Protein 2GF6 (pdb70)

CATH classification: 3.10.129.10

B-factor: mean 31.86, std 5.2, range [14.34, 63.08]

Foldseek 3Di:
DLPLFKDKDFAAPVQDDPVQFGDDVNVVVVVVVSVQSSCCVQQNAGPQDRDQFKGKDWDDKDKDFQATHGHGFMKMKGWDWDDPDLFKIKTWIFIATVRHTGMTMITMIGMGGPVVGDGDGDCSSCRVVDD/DQVLFKDKDFAAPVQDDPVQFGDPVNVVVVVVVSVQSNCCVLQVAGPQDRDLFKGKDWPDKDKDFAATHGGGFIKMKGWDWDAPDLFKIKIWIFIDGPNHTGMTMITMITIGGVVVGDGDGDPSSCSVVDD/DKDKDWAAPVQDDPVQFGDPVNVVVVVVVVVQVCCCVPQVAGPQDGDQFKGKDWDDKDKDFAATHGHGFMKMKDWDWADDAQFKIKIWIFIDTPNHTGMTIITMIGIGGVVVGDGDGDPSSCD/DDDKDFQAPVQDDPVQFGDPVNVVVVVVVVVQCCCCVPLVAGPQDRDLFKGKDWDDKWKDFQATHGHGFMKDKDWDWDDPDQFKIKIWIFIDTPNDTGMIMITMIGMGGVVVGGTDGDPRD

Nearest PDB structures (foldseek):
  2gf6-assembly2_C  TM=1.008E+00  e=1.005E-22  Saccharolobus solfataricus
  2gf6-assembly1_A  TM=1.001E+00  e=2.275E-21  Saccharolobus solfataricus
  2egi-assembly1_C  TM=9.218E-01  e=3.017E-10  Aquifex aeolicus
  5wh9-assembly2_D-3  TM=8.931E-01  e=2.844E-09  Halalkalibacterium halodurans C-125
  3hm0-assembly1_B  TM=8.597E-01  e=8.975E-09  Bartonella henselae

InterPro domains:
  IPR029069 HotDog domain superfamily [SSF54637] (1-131)
  IPR050563 4-hydroxybenzoyl-CoA thioesterase [PTHR31793] (8-131)

Sequence (506 aa):
ENIEYVFEDVVRIYDTDAQGIAHYAAYYRFFTNTIEKFIKEKVGIPYPIVNENLWFVIAESHAIYHRPVKLGDKLTVLLNPKILSNKTIKFEFKVLKDGELTTEGYVIQIAINPKIWKSTEPKEIDKLSIKENIEYVFEDVVRIYDTDAQGIAHYAAYYRFFTNTIEKFIKEKVGIPYPIVNENLWFVIAESHAIYHRPVKLGDKLTVLLNPKILSNKTIKFEFKVLKDGELTTEGYVIQIAINPKIWKSTEPKEIDKLSIKYVFEDVVRIYDTDAQGIAHYAAYYRFFTNTIEKFIKEKVGIPYPIVNENLWFVIAESHAIYHRPVKLGDKLTVLLNPKILSNKTIKFEFKVLKDGELTTEGYVIQIAINPKIWKSTEPKEIDKYVFEDVVRIYDTDAQGIAHYAAYYRFFTNTIEKFIKEKVGIPYPIVNENLWFVIAESHAIYHRPVKLGDKLTVLLNPKILSNKTIKFEFKVLKDGELTTEGYVIQIAINPKIWKSTEPKEI

Secondary structure (P-SEA, 3-state):
cccccbbbbbbccccccccccccaaaaaaaaaaaaaaaaaaacccccccccccbbbbbcbbbbbbcccccccbbbbbbbbbbbcccccccccbbbbccccccccbbbbbbbbccccccccccccccccccc/cccccbbbbbbccccccccccccaaaaaaaaaaaaaaaaaaacccccccccccbbbbbcccccccccccccccbbbbbbbbbcccccbbbbcbbbbccccccccbbbbbbbbccccccccccccccccccc/cbbbbbbccccccccccccaaaaaaaaaaaaaaaaacccccccccccccbbbbbcbbbbbbccccccbbbbbbbbbbbbccccbbbbbbbbbccccccccbbbbbbbbccccccccccccccc/cbbbbbbccccccccccccaaaaaaaaaaaaaaaaaaccccccccccccbbbbbcbbbbbbccccccbbbbbbbbbbbcccccbbbbbbbbbccccccccbbbbbbbbccccccccccccc

Solvent-accessible surface area: 26008 Å² total

Organism: Saccharolobus solfataricus (strain ATCC 35092 / DSM 1617 / JCM 11322 / P2) (NCBI:txid273057)

Radius of gyration: 34.83 Å; Cα contacts (8 Å, |Δi|>4): 1066; chains: 4; bounding box: 86×76×78 Å

Structure (mmCIF, N/CA/C/O backbone):
data_2GF6
#
_entry.id   2GF6
#
_cell.length_a   53.690
_cell.length_b   57.690
_cell.length_c   194.480
_cell.angle_alpha   90.000
_cell.angle_beta   90.000
_cell.angle_gamma   90.000
#
_symmetry.space_group_name_H-M   'P 2 2 21'
#
loop_
_entity.id
_entity.type
_entity.pdbx_description
1 polymer 'Conserved hypothetical protein'
2 non-polymer 'COENZYME A'
3 non-polymer 'CALCIUM ION'
4 water water
#
loop_
_atom_site.group_PDB
_atom_site.id
_atom_site.type_symbol
_atom_site.label_atom_id
_atom_site.label_alt_id
_atom_site.label_comp_id
_atom_site.label_asym_id
_atom_site.label_entity_id
_atom_site.label_seq_id
_atom_site.pdbx_PDB_ins_code
_atom_site.Cartn_x
_atom_site.Cartn_y
_atom_site.Cartn_z
_atom_site.occupancy
_atom_site.B_iso_or_equiv
_atom_site.auth_seq_id
_atom_site.auth_comp_id
_atom_site.auth_asym_id
_atom_site.auth_atom_id
_atom_site.pdbx_PDB_model_num
ATOM 9 N N . GLU A 1 3 ? -32.397 22.664 38.528 1.00 32.22 2 GLU A N 1
ATOM 10 C CA . GLU A 1 3 ? -31.951 22.483 37.140 1.00 31.48 2 GLU A CA 1
ATOM 11 C C . GLU A 1 3 ? -30.453 22.745 37.050 1.00 31.60 2 GLU A C 1
ATOM 12 O O . GLU A 1 3 ? -29.992 23.775 37.518 1.00 32.26 2 GLU A O 1
ATOM 18 N N . ASN A 1 4 ? -29.704 21.792 36.488 1.00 31.93 3 ASN A N 1
ATOM 19 C CA . ASN A 1 4 ? -28.225 21.880 36.338 1.00 32.21 3 ASN A CA 1
ATOM 20 C C . ASN A 1 4 ? -27.451 22.252 37.598 1.00 32.20 3 ASN A C 1
ATOM 21 O O . ASN A 1 4 ? -26.358 22.836 37.503 1.00 31.93 3 ASN A O 1
ATOM 26 N N . ILE A 1 5 ? -27.997 21.912 38.767 1.00 31.89 4 ILE A N 1
ATOM 27 C CA . ILE A 1 5 ? -27.338 22.223 40.033 1.00 32.49 4 ILE A CA 1
ATOM 28 C C . ILE A 1 5 ? -26.004 21.463 40.226 1.00 32.12 4 ILE A C 1
ATOM 29 O O . ILE A 1 5 ? -25.111 21.946 40.905 1.00 31.55 4 ILE A O 1
ATOM 34 N N . GLU A 1 6 ? -25.850 20.293 39.615 1.00 31.82 5 GLU A N 1
ATOM 35 C CA . GLU A 1 6 ? -24.568 19.554 39.699 1.00 32.26 5 GLU A CA 1
ATOM 36 C C . GLU A 1 6 ? -23.431 20.317 39.063 1.00 32.07 5 GLU A C 1
ATOM 37 O O . GLU A 1 6 ? -22.257 20.011 39.308 1.00 32.75 5 GLU A O 1
ATOM 43 N N . TYR A 1 7 ? -23.782 21.254 38.187 1.00 31.53 6 TYR A N 1
ATOM 44 C CA . TYR A 1 7 ? -22.820 21.898 37.336 1.00 31.25 6 TYR A CA 1
ATOM 45 C C . TYR A 1 7 ? -22.421 23.237 37.893 1.00 31.14 6 TYR A C 1
ATOM 46 O O . TYR A 1 7 ? -21.520 23.844 37.347 1.00 30.61 6 TYR A O 1
ATOM 55 N N . VAL A 1 8 ? -23.103 23.696 38.955 1.00 31.35 7 VAL A N 1
ATOM 56 C CA . VAL A 1 8 ? -22.865 25.010 39.571 1.00 31.07 7 VAL A CA 1
ATOM 57 C C . VAL A 1 8 ? -22.245 24.838 40.959 1.00 31.49 7 VAL A C 1
ATOM 58 O O . VAL A 1 8 ? -22.788 24.126 41.804 1.00 31.37 7 VAL A O 1
ATOM 62 N N . PHE A 1 9 ? -21.122 25.509 41.190 1.00 31.39 8 PHE A N 1
ATOM 63 C CA . PHE A 1 9 ? -20.459 25.529 42.496 1.00 32.67 8 PHE A CA 1
ATOM 64 C C . PHE A 1 9 ? -20.098 26.949 42.893 1.00 32.94 8 PHE A C 1
ATOM 65 O O . PHE A 1 9 ? -19.577 27.691 42.072 1.00 33.63 8 PHE A O 1
ATOM 73 N N . GLU A 1 10 ? -20.327 27.317 44.154 1.00 33.57 9 GLU A N 1
ATOM 74 C CA . GLU A 1 10 ? -19.931 28.639 44.631 1.00 34.06 9 GLU A CA 1
ATOM 75 C C . GLU A 1 10 ? -18.854 28.576 45.699 1.00 34.43 9 GLU A C 1
ATOM 76 O O . GLU A 1 10 ? -18.871 27.689 46.558 1.00 33.83 9 GLU A O 1
ATOM 82 N N . ASP A 1 11 ? -17.919 29.531 45.630 1.00 35.07 10 ASP A N 1
ATOM 83 C CA . ASP A 1 11 ? -16.795 29.593 46.551 1.00 35.77 10 ASP A CA 1
ATOM 84 C C . ASP A 1 11 ? -16.413 31.054 46.795 1.00 35.48 10 ASP A C 1
ATOM 85 O O . ASP A 1 11 ? -16.949 31.955 46.173 1.00 35.44 10 ASP A O 1
ATOM 90 N N . VAL A 1 12 ? -15.499 31.272 47.726 1.00 35.27 11 VAL A N 1
ATOM 91 C CA . VAL A 1 12 ? -15.078 32.619 48.132 1.00 35.04 11 VAL A CA 1
ATOM 92 C C . VAL A 1 12 ? -13.546 32.632 48.192 1.00 34.27 11 VAL A C 1
ATOM 93 O O . VAL A 1 12 ? -12.926 31.635 48.613 1.00 33.40 11 VAL A O 1
ATOM 97 N N . VAL A 1 13 ? -12.948 33.723 47.716 1.00 32.70 12 VAL A N 1
ATOM 98 C CA . VAL A 1 13 ? -11.497 33.841 47.695 1.00 32.25 12 VAL A CA 1
ATOM 99 C C . VAL A 1 13 ? -10.962 34.133 49.091 1.00 31.55 12 VAL A C 1
ATOM 100 O O . VAL A 1 13 ? -11.405 35.063 49.756 1.00 31.08 12 VAL A O 1
ATOM 104 N N . ARG A 1 14 ? -9.995 33.314 49.505 1.00 31.51 13 ARG A N 1
ATOM 105 C CA . ARG A 1 14 ? -9.481 33.266 50.871 1.00 31.26 13 ARG A CA 1
ATOM 106 C C . ARG A 1 14 ? -8.025 33.753 50.880 1.00 29.79 13 ARG A C 1
ATOM 107 O O . ARG A 1 14 ? -7.380 33.891 49.839 1.00 28.43 13 ARG A O 1
ATOM 115 N N . ILE A 1 15 ? -7.499 34.030 52.060 1.00 28.64 14 ILE A N 1
ATOM 116 C CA . ILE A 1 15 ? -6.113 34.523 52.153 1.00 27.42 14 ILE A CA 1
ATOM 117 C C . ILE A 1 15 ? -5.111 33.529 51.582 1.00 27.33 14 ILE A C 1
ATOM 118 O O . ILE A 1 15 ? -4.107 33.895 50.958 1.00 26.31 14 ILE A O 1
ATOM 123 N N . TYR A 1 16 ? -5.376 32.255 51.794 1.00 26.64 15 TYR A N 1
ATOM 124 C CA . TYR A 1 16 ? -4.498 31.243 51.263 1.00 27.29 15 TYR A CA 1
ATOM 125 C C . TYR A 1 16 ? -4.702 31.059 49.740 1.00 27.24 15 TYR A C 1
ATOM 126 O O . TYR A 1 16 ? -3.996 30.268 49.101 1.00 26.03 15 TYR A O 1
ATOM 135 N N . ASP A 1 17 ? -5.665 31.764 49.146 1.00 26.57 16 ASP A N 1
ATOM 136 C CA . ASP A 1 17 ? -5.799 31.734 47.666 1.00 27.63 16 ASP A CA 1
ATOM 137 C C . ASP A 1 17 ? -4.994 32.802 46.951 1.00 27.19 16 ASP A C 1
ATOM 138 O O . ASP A 1 17 ? -4.936 32.822 45.722 1.00 27.35 16 ASP A O 1
ATOM 143 N N . THR A 1 18 ? -4.355 33.680 47.713 1.00 27.05 17 THR A N 1
ATOM 144 C CA . THR A 1 18 ? -3.691 34.863 47.168 1.00 26.93 17 THR A CA 1
ATOM 145 C C . THR A 1 18 ? -2.187 34.827 47.377 1.00 27.30 17 THR A C 1
ATOM 146 O O . THR A 1 18 ? -1.711 34.139 48.263 1.00 26.27 17 THR A O 1
ATOM 150 N N . ASP A 1 19 ? -1.464 35.643 46.595 1.00 27.22 18 ASP A N 1
ATOM 151 C CA . ASP A 1 19 ? -0.017 35.837 46.760 1.00 27.54 18 ASP A CA 1
ATOM 152 C C . ASP A 1 19 ? 0.239 37.323 46.891 1.00 26.90 18 ASP A C 1
ATOM 153 O O . ASP A 1 19 ? -0.718 38.080 46.995 1.00 26.68 18 ASP A O 1
ATOM 158 N N . ALA A 1 20 ? 1.497 37.765 46.937 1.00 26.82 19 ALA A N 1
ATOM 159 C CA . ALA A 1 20 ? 1.752 39.211 47.169 1.00 26.87 19 ALA A CA 1
ATOM 160 C C . ALA A 1 20 ? 1.211 40.167 46.104 1.00 27.60 19 ALA A C 1
ATOM 161 O O . ALA A 1 20 ? 1.225 41.379 46.329 1.00 26.41 19 ALA A O 1
ATOM 163 N N . GLN A 1 21 ? 0.761 39.666 44.953 1.00 27.62 20 GLN A N 1
ATOM 164 C CA . GLN A 1 21 ? 0.093 40.520 43.967 1.00 28.88 20 GLN A CA 1
ATOM 165 C C . GLN A 1 21 ? -1.393 40.831 44.311 1.00 29.10 20 GLN A C 1
ATOM 166 O O . GLN A 1 21 ? -2.074 41.464 43.525 1.00 30.00 20 GLN A O 1
ATOM 172 N N . GLY A 1 22 ? -1.883 40.416 45.486 1.00 29.39 21 GLY A N 1
ATOM 173 C CA . GLY A 1 22 ? -3.250 40.770 45.937 1.00 29.46 21 GLY A CA 1
ATOM 174 C C . GLY A 1 22 ? -4.410 40.090 45.185 1.00 29.16 21 GLY A C 1
ATOM 175 O O . GLY A 1 22 ? -5.563 40.501 45.284 1.00 28.15 21 GLY A O 1
ATOM 176 N N . ILE A 1 23 ? -4.091 39.032 44.451 1.00 28.13 22 ILE A N 1
ATOM 177 C CA . ILE A 1 23 ? -5.063 38.369 43.599 1.00 28.20 22 ILE A CA 1
ATOM 178 C C . ILE A 1 23 ? -4.880 36.901 43.789 1.00 28.40 22 ILE A C 1
ATOM 179 O O . ILE A 1 23 ? -3.809 36.459 44.297 1.00 27.03 22 ILE A O 1
ATOM 184 N N . ALA A 1 24 ? -5.901 36.151 43.387 1.00 28.27 23 ALA A N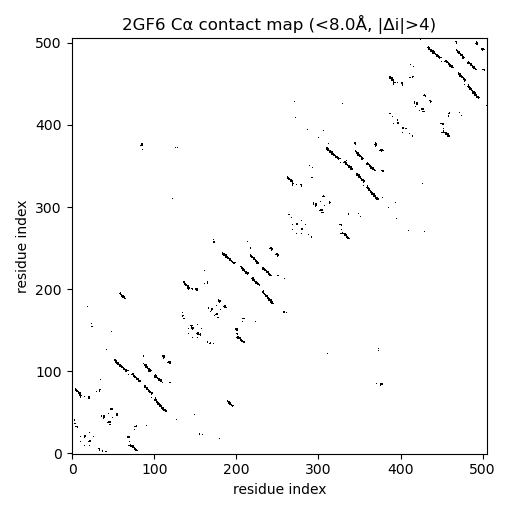 1
ATOM 185 C CA . ALA A 1 24 ? -5.811 34.696 43.400 1.00 29.30 23 ALA A CA 1
ATOM 186 C C . ALA A 1 24 ? -4.711 34.194 42.456 1.00 30.35 23 ALA A C 1
ATOM 187 O O . ALA A 1 24 ? -4.536 34.702 41.334 1.00 29.96 23 ALA A O 1
ATOM 189 N N . HIS A 1 25 ? -3.987 33.192 42.936 1.00 31.51 24 HIS A N 1
ATOM 190 C CA . HIS A 1 25 ? -2.823 32.634 42.256 1.00 32.01 24 HIS A CA 1
ATOM 191 C C . HIS A 1 25 ? -3.189 31.341 41.503 1.00 32.25 24 HIS A C 1
ATOM 192 O O . HIS A 1 25 ? -4.313 30.816 41.613 1.00 32.33 24 HIS A O 1
ATOM 199 N N . TYR A 1 26 ? -2.225 30.832 40.745 1.00 32.11 25 TYR A N 1
ATOM 200 C CA . TYR A 1 26 ? -2.414 29.650 39.923 1.00 31.73 25 TYR A CA 1
ATOM 201 C C . TYR A 1 26 ? -3.082 28.491 40.605 1.00 32.92 25 TYR A C 1
ATOM 202 O O . TYR A 1 26 ? -3.923 27.831 39.980 1.00 34.40 25 TYR A O 1
ATOM 211 N N . ALA A 1 27 ? -2.669 28.179 41.832 1.00 32.45 26 ALA A N 1
ATOM 212 C CA . ALA A 1 27 ? -3.146 26.968 42.514 1.00 32.19 26 ALA A CA 1
ATOM 213 C C . ALA A 1 27 ? -4.531 27.212 43.026 1.00 31.45 26 ALA A C 1
ATOM 214 O O . ALA A 1 27 ? -5.294 26.291 43.238 1.00 31.43 26 ALA A O 1
ATOM 216 N N . ALA A 1 28 ? -4.869 28.462 43.262 1.00 30.57 27 ALA A N 1
ATOM 217 C CA . ALA A 1 28 ? -6.191 28.757 43.775 1.00 29.74 27 ALA A CA 1
ATOM 218 C C . ALA A 1 28 ? -7.251 28.250 42.803 1.00 29.33 27 ALA A C 1
ATOM 219 O O . ALA A 1 28 ? -8.295 27.679 43.204 1.00 29.11 27 ALA A O 1
ATOM 221 N N . TYR A 1 29 ? -6.971 28.419 41.516 1.00 28.68 28 TYR A N 1
ATOM 222 C CA . TYR A 1 29 ? -7.953 28.079 40.475 1.00 28.95 28 TYR A CA 1
ATOM 223 C C . TYR A 1 29 ? -8.186 26.584 40.439 1.00 29.41 28 TYR A C 1
ATOM 224 O O . TYR A 1 29 ? -9.303 26.126 40.173 1.00 30.00 28 TYR A O 1
ATOM 233 N N . TYR A 1 30 ? -7.138 25.825 40.753 1.00 30.01 29 TYR A N 1
ATOM 234 C CA . TYR A 1 30 ? -7.213 24.378 40.957 1.00 29.82 29 TYR A CA 1
ATOM 235 C C . TYR A 1 30 ? -8.058 24.067 42.162 1.00 30.45 29 TYR A C 1
ATOM 236 O O . TYR A 1 30 ? -8.776 23.079 42.180 1.00 30.65 29 TYR A O 1
ATOM 245 N N . ARG A 1 31 ? -7.964 24.892 43.194 1.00 30.48 30 ARG A N 1
ATOM 246 C CA . ARG A 1 31 ? -8.778 24.666 44.353 1.00 30.44 30 ARG A CA 1
ATOM 247 C C . ARG A 1 31 ? -10.198 24.771 43.884 1.00 29.49 30 ARG A C 1
ATOM 248 O O . ARG A 1 31 ? -11.016 23.964 44.211 1.00 28.49 30 ARG A O 1
ATOM 256 N N . PHE A 1 32 ? -10.487 25.783 43.085 1.00 29.93 31 PHE A N 1
ATOM 257 C CA . PHE A 1 32 ? -11.876 26.034 42.737 1.00 30.23 31 PHE A CA 1
ATOM 258 C C . PHE A 1 32 ? -12.438 24.936 41.828 1.00 30.07 31 PHE A C 1
ATOM 259 O O . PHE A 1 32 ? -13.564 24.497 42.036 1.00 29.74 31 PHE A O 1
ATOM 267 N N . PHE A 1 33 ? -11.694 24.547 40.789 1.00 30.60 32 PHE A N 1
ATOM 268 C CA . PHE A 1 33 ? -12.262 23.658 39.791 1.00 30.26 32 PHE A CA 1
ATOM 269 C C . PHE A 1 33 ? -12.312 22.207 40.310 1.00 29.90 32 PHE A C 1
ATOM 270 O O . PHE A 1 33 ? -13.289 21.474 40.038 1.00 30.03 32 PHE A O 1
ATOM 278 N N . THR A 1 34 ? -11.333 21.840 41.146 1.00 29.33 33 THR A N 1
ATOM 279 C CA . THR A 1 34 ? -11.356 20.550 41.874 1.00 29.00 33 THR A CA 1
ATOM 280 C C . THR A 1 34 ? -12.600 20.425 42.755 1.00 28.48 33 THR A C 1
ATOM 281 O O . THR A 1 34 ? -13.309 19.439 42.703 1.00 27.96 33 THR A O 1
ATOM 285 N N . ASN A 1 35 ? -12.888 21.452 43.544 1.00 28.18 34 ASN A N 1
ATOM 286 C CA . ASN A 1 35 ? -14.119 21.463 44.301 1.00 27.37 34 ASN A CA 1
ATOM 287 C C . ASN A 1 35 ? -15.321 21.332 43.379 1.00 27.49 34 ASN A C 1
ATOM 288 O O . ASN A 1 35 ? -16.270 20.599 43.668 1.00 26.17 34 ASN A O 1
ATOM 293 N N . THR A 1 36 ? -15.304 22.050 42.264 1.00 27.73 35 THR A N 1
ATOM 294 C CA . THR A 1 36 ? -16.466 21.986 41.351 1.00 27.88 35 THR A CA 1
ATOM 295 C C . THR A 1 36 ? -16.631 20.561 40.797 1.00 28.56 35 THR A C 1
ATOM 296 O O . THR A 1 36 ? -17.755 19.993 40.797 1.00 29.00 35 THR A O 1
ATOM 300 N N . ILE A 1 37 ? -15.526 19.976 40.339 1.00 28.87 36 ILE A N 1
ATOM 301 C CA . ILE A 1 37 ? -15.541 18.624 39.747 1.00 29.12 36 ILE A CA 1
ATOM 302 C C . ILE A 1 37 ? -15.857 17.559 40.800 1.00 28.79 36 ILE A C 1
ATOM 303 O O . ILE A 1 37 ? -16.670 16.661 40.565 1.00 28.02 36 ILE A O 1
ATOM 308 N N . GLU A 1 38 ? -15.242 17.686 41.966 1.00 28.56 37 GLU A N 1
ATOM 309 C CA . GLU A 1 38 ? -15.507 16.770 43.038 1.00 28.81 37 GLU A CA 1
ATOM 310 C C . GLU A 1 38 ? -16.990 16.777 43.361 1.00 28.61 37 GLU A C 1
ATOM 311 O O . GLU A 1 38 ? -17.562 15.714 43.532 1.00 27.37 37 GLU A O 1
ATOM 317 N N . LYS A 1 39 ? -17.614 17.963 43.438 1.00 28.38 38 LYS A N 1
ATOM 318 C CA . LYS A 1 39 ? -19.037 18.027 43.820 1.00 28.49 38 LYS A CA 1
ATOM 319 C C . LYS A 1 39 ? -19.912 17.392 42.747 1.00 28.35 38 LYS A C 1
ATOM 320 O O . LYS A 1 39 ? -20.822 16.614 43.040 1.00 28.59 38 LYS A O 1
ATOM 326 N N . PHE A 1 40 ? -19.622 17.725 41.492 1.00 28.59 39 PHE A N 1
ATOM 327 C CA . PHE A 1 40 ? -20.325 17.131 40.369 1.00 28.54 39 PHE A CA 1
ATOM 328 C C . PHE A 1 40 ? -20.303 15.600 40.408 1.00 28.44 39 PHE A C 1
ATOM 329 O O . PHE A 1 40 ? -21.337 14.952 40.257 1.00 28.13 39 PHE A O 1
ATOM 337 N N . ILE A 1 41 ? -19.114 15.032 40.583 1.00 28.53 40 ILE A N 1
ATOM 338 C CA . ILE A 1 41 ? -18.971 13.574 40.570 1.00 28.61 40 ILE A CA 1
ATOM 339 C C . ILE A 1 41 ? -19.784 12.955 41.704 1.00 27.80 40 ILE A C 1
ATOM 340 O O . ILE A 1 41 ? -20.473 11.937 41.522 1.00 27.73 40 ILE A O 1
ATOM 345 N N . LYS A 1 42 ? -19.752 13.608 42.866 1.00 28.27 41 LYS A N 1
ATOM 346 C CA . LYS A 1 42 ? -20.462 13.112 44.028 1.00 28.49 41 LYS A CA 1
ATOM 347 C C . LYS A 1 42 ? -21.936 13.070 43.730 1.00 28.38 41 LYS A C 1
ATOM 348 O O . LYS A 1 42 ? -22.571 12.048 43.917 1.00 26.96 41 LYS A O 1
ATOM 354 N N . GLU A 1 43 ? -22.472 14.192 43.254 1.00 28.85 42 GLU A N 1
ATOM 355 C CA . GLU A 1 43 ? -23.911 14.304 42.994 1.00 29.31 42 GLU A CA 1
ATOM 356 C C . GLU A 1 43 ? -24.395 13.502 41.761 1.00 29.02 42 GLU A C 1
ATOM 357 O O . GLU A 1 43 ? -25.494 12.947 41.759 1.00 28.31 42 GLU A O 1
ATOM 363 N N . LYS A 1 44 ? -23.596 13.439 40.708 1.00 29.27 43 LYS A N 1
ATOM 364 C CA . LYS A 1 44 ? -24.051 12.758 39.477 1.00 29.17 43 LYS A CA 1
ATOM 365 C C . LYS A 1 44 ? -23.789 11.238 39.493 1.00 28.35 43 LYS A C 1
ATOM 366 O O . LYS A 1 44 ? -24.609 10.456 39.021 1.00 27.65 43 LYS A O 1
ATOM 372 N N . VAL A 1 45 ? -22.631 10.838 40.015 1.00 27.94 44 VAL A N 1
ATOM 373 C CA . VAL A 1 45 ? -22.190 9.428 39.993 1.00 27.54 44 VAL A CA 1
ATOM 374 C C . VAL A 1 45 ? -22.237 8.814 41.379 1.00 27.61 44 VAL A C 1
ATOM 375 O O . VAL A 1 45 ? -22.358 7.603 41.523 1.00 27.57 44 VAL A O 1
ATOM 379 N N . GLY A 1 46 ? -22.112 9.633 42.410 1.00 27.19 45 GLY A N 1
ATOM 380 C CA . GLY A 1 46 ? -22.152 9.125 43.774 1.00 27.40 45 GLY A CA 1
ATOM 381 C C . GLY A 1 46 ? -20.904 8.392 44.234 1.00 27.43 45 GLY A C 1
ATOM 382 O O . GLY A 1 46 ? -20.987 7.465 45.013 1.00 26.98 45 GLY A O 1
ATOM 383 N N . ILE A 1 47 ? -19.738 8.859 43.807 1.00 28.57 46 ILE A N 1
ATOM 384 C CA . ILE A 1 47 ? -18.498 8.213 44.136 1.00 28.90 46 ILE A CA 1
ATOM 385 C C . ILE A 1 47 ? -17.500 9.263 44.551 1.00 29.16 46 ILE A C 1
ATOM 386 O O . ILE A 1 47 ? -17.701 10.451 44.261 1.00 27.64 46 ILE A O 1
ATOM 391 N N . PRO A 1 48 ? -16.431 8.833 45.246 1.00 29.60 47 PRO A N 1
ATOM 392 C CA . PRO A 1 48 ? -15.313 9.736 45.543 1.00 30.32 47 PRO A CA 1
ATOM 393 C C . PRO A 1 48 ? -14.471 10.104 44.331 1.00 31.10 47 PRO A C 1
ATOM 394 O O . PRO A 1 48 ? -14.428 9.367 43.367 1.00 31.15 47 PRO A O 1
ATOM 398 N N . TYR A 1 49 ? -13.810 11.259 44.404 1.00 31.78 48 TYR A N 1
ATOM 399 C CA . TYR A 1 49 ? -12.987 11.764 43.314 1.00 32.95 48 TYR A CA 1
ATOM 400 C C . TYR A 1 49 ? -11.814 12.499 43.949 1.00 32.72 48 TYR A C 1
ATOM 401 O O . TYR A 1 49 ? -12.039 13.240 44.893 1.00 32.41 48 TYR A O 1
ATOM 410 N N . PRO A 1 50 ? -10.577 12.347 43.406 1.00 32.69 49 PRO A N 1
ATOM 411 C CA . PRO A 1 50 ? -10.156 11.649 42.175 1.00 32.48 49 PRO A CA 1
ATOM 412 C C . PRO A 1 50 ? -9.738 10.194 42.397 1.00 32.53 49 PRO A C 1
ATOM 413 O O . PRO A 1 50 ? -9.434 9.489 41.437 1.00 31.62 49 PRO A O 1
ATOM 417 N N . ILE A 1 51 ? -9.761 9.742 43.661 1.00 32.47 50 ILE A N 1
ATOM 418 C CA . ILE A 1 51 ? -9.475 8.367 43.983 1.00 32.02 50 ILE A CA 1
ATOM 419 C C . ILE A 1 51 ? -10.812 7.684 44.250 1.00 32.27 50 ILE A C 1
ATOM 420 O O . ILE A 1 51 ? -11.453 7.909 45.284 1.00 32.22 50 ILE A O 1
ATOM 425 N N . VAL A 1 52 ? -11.231 6.859 43.307 1.00 31.98 51 VAL A N 1
ATOM 426 C CA . VAL A 1 52 ? -12.504 6.173 43.425 1.00 31.95 51 VAL A CA 1
ATOM 427 C C . VAL A 1 52 ? -12.362 4.931 44.315 1.00 32.31 51 VAL A C 1
ATOM 428 O O . VAL A 1 52 ? -13.118 4.748 45.255 1.00 31.84 51 VAL A O 1
ATOM 432 N N . ASN A 1 53 ? -11.387 4.084 43.990 1.00 33.31 52 ASN A N 1
ATOM 433 C CA . ASN A 1 53 ? -11.037 2.887 44.771 1.00 33.18 52 ASN A CA 1
ATOM 434 C C . ASN A 1 53 ? -9.590 2.481 44.451 1.00 33.38 52 ASN A C 1
ATOM 435 O O . ASN A 1 53 ? -8.924 3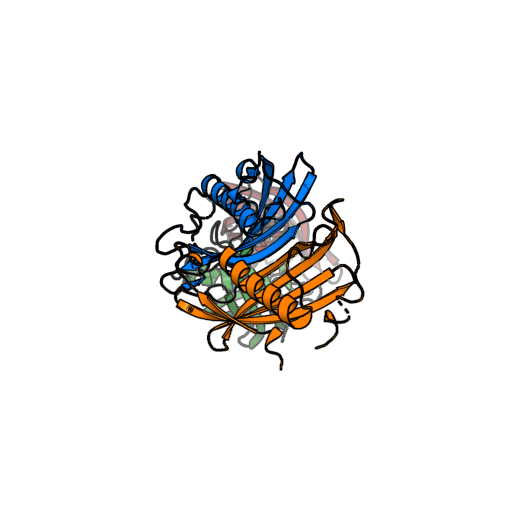.153 43.673 1.00 33.24 52 ASN A O 1
ATOM 440 N N . GLU A 1 54 ? -9.104 1.392 45.040 1.00 33.58 53 GLU A N 1
ATOM 441 C CA . GLU A 1 54 ? -7.707 0.986 44.837 1.00 34.20 53 GLU A CA 1
ATOM 442 C C . GLU A 1 54 ? -7.371 0.694 43.370 1.00 33.54 53 GLU A C 1
ATOM 443 O O . GLU A 1 54 ? -6.230 0.868 42.957 1.00 33.59 53 GLU A O 1
ATOM 449 N N . ASN A 1 55 ? -8.369 0.269 42.596 1.00 33.23 54 ASN A N 1
ATOM 450 C CA . ASN A 1 55 ? -8.210 -0.058 41.167 1.00 32.41 54 ASN A CA 1
ATOM 451 C C . ASN A 1 55 ? -8.597 1.072 40.176 1.00 31.74 54 ASN A C 1
ATOM 452 O O . ASN A 1 55 ? -8.466 0.880 38.969 1.00 32.49 54 ASN A O 1
ATOM 457 N N . LEU A 1 56 ? -9.078 2.219 40.660 1.00 29.89 55 LEU A N 1
ATOM 458 C CA . LEU A 1 56 ? -9.628 3.276 39.784 1.00 29.14 55 LEU A CA 1
ATOM 459 C C . LEU A 1 56 ? -9.374 4.652 40.316 1.00 28.81 55 LEU A C 1
ATOM 460 O O . LEU A 1 56 ? -9.984 5.068 41.316 1.00 28.13 55 LEU A O 1
ATOM 465 N N . TRP A 1 57 ? -8.483 5.361 39.621 1.00 28.30 56 TRP A N 1
ATOM 466 C CA . TRP A 1 57 ? -8.178 6.773 39.884 1.00 28.90 56 TRP A CA 1
ATOM 467 C C . TRP A 1 57 ? -8.434 7.646 38.655 1.00 29.80 56 TRP A C 1
ATOM 468 O O . TRP A 1 57 ? -8.399 7.140 37.545 1.00 29.89 56 TRP A O 1
ATOM 479 N N . PHE A 1 58 ? -8.645 8.953 38.867 1.00 31.16 57 PHE A N 1
ATOM 480 C CA . PHE A 1 58 ? -8.618 9.953 37.804 1.00 31.90 57 PHE A CA 1
ATOM 481 C C . PHE A 1 58 ? -7.322 10.776 37.933 1.00 31.64 57 PHE A C 1
ATOM 482 O O . PHE A 1 58 ? -6.979 11.262 39.023 1.00 31.40 57 PHE A O 1
ATOM 490 N N . VAL A 1 59 ? -6.597 10.907 36.831 1.00 31.71 58 VAL A N 1
ATOM 491 C CA . VAL A 1 59 ? -5.387 11.720 36.801 1.00 31.91 58 VAL A CA 1
ATOM 492 C C . VAL A 1 59 ? -5.456 12.702 35.655 1.00 32.20 58 VAL A C 1
ATOM 493 O O . VAL A 1 59 ? -5.903 12.334 34.572 1.00 33.00 58 VAL A O 1
ATOM 497 N N . ILE A 1 60 ? -4.975 13.935 35.893 1.00 31.77 59 ILE A N 1
ATOM 498 C CA . ILE A 1 60 ? -4.980 15.022 34.899 1.00 32.02 59 ILE A CA 1
ATOM 499 C C . ILE A 1 60 ? -3.926 14.798 33.802 1.00 31.55 59 ILE A C 1
ATOM 500 O O . ILE A 1 60 ? -2.749 14.568 34.089 1.00 31.38 59 ILE A O 1
ATOM 505 N N . ALA A 1 61 ? -4.376 14.848 32.550 1.00 30.63 60 ALA A N 1
ATOM 506 C CA . ALA A 1 61 ? -3.524 14.717 31.382 1.00 29.33 60 ALA A CA 1
ATOM 507 C C . ALA A 1 61 ? -3.193 16.040 30.754 1.00 29.04 60 ALA A C 1
ATOM 508 O O . ALA A 1 61 ? -2.233 16.153 29.992 1.00 28.21 60 ALA A O 1
ATOM 510 N N . GLU A 1 62 ? -4.019 17.050 31.008 1.00 27.88 61 GLU A N 1
ATOM 511 C CA . GLU A 1 62 ? -3.823 18.307 30.331 1.00 28.03 61 GLU A CA 1
ATOM 512 C C . GLU A 1 62 ? -4.626 19.336 31.046 1.00 27.69 61 GLU A C 1
ATOM 513 O O . GLU A 1 62 ? -5.727 19.029 31.500 1.00 27.12 61 GLU A O 1
ATOM 519 N N . SER A 1 63 ? -4.089 20.559 31.151 1.00 27.86 62 SER A N 1
ATOM 520 C CA . SER A 1 63 ? -4.829 21.674 31.739 1.00 27.65 62 SER A CA 1
ATOM 521 C C . SER A 1 63 ? -4.654 22.929 30.918 1.00 28.34 62 SER A C 1
ATOM 522 O O . SER A 1 63 ? -3.630 23.139 30.323 1.00 28.45 62 SER A O 1
ATOM 525 N N . HIS A 1 64 ? -5.702 23.735 30.881 1.00 28.62 63 HIS A N 1
ATOM 526 C CA . HIS A 1 64 ? -5.687 24.982 30.195 1.00 28.72 63 HIS A CA 1
ATOM 527 C C . HIS A 1 64 ? -6.577 26.001 30.880 1.00 28.99 63 HIS A C 1
ATOM 528 O O . HIS A 1 64 ? -7.677 25.662 31.301 1.00 29.94 63 HIS A O 1
ATOM 535 N N . ALA A 1 65 ? -6.111 27.250 30.945 1.00 28.60 64 ALA A N 1
ATOM 536 C CA . ALA A 1 65 ? -6.904 28.371 31.462 1.00 28.76 64 ALA A CA 1
ATOM 537 C C . ALA A 1 65 ? -6.530 29.721 30.816 1.00 29.43 64 ALA A C 1
ATOM 538 O O . ALA A 1 65 ? -5.388 29.946 30.447 1.00 29.66 64 ALA A O 1
ATOM 540 N N . ILE A 1 66 ? -7.526 30.585 30.701 1.00 29.63 65 ILE A N 1
ATOM 541 C CA . ILE A 1 66 ? -7.385 31.979 30.298 1.00 30.71 65 ILE A CA 1
ATOM 542 C C . ILE A 1 66 ? -7.962 32.831 31.445 1.00 30.77 65 ILE A C 1
ATOM 543 O O . ILE A 1 66 ? -9.078 32.600 31.903 1.00 30.29 65 ILE A O 1
ATOM 548 N N . TYR A 1 67 ? -7.191 33.822 31.891 1.00 31.03 66 TYR A N 1
ATOM 549 C CA . TYR A 1 67 ? -7.532 34.633 33.036 1.00 31.09 66 TYR A CA 1
ATOM 550 C C . TYR A 1 67 ? -7.858 36.026 32.539 1.00 31.36 66 TYR A C 1
ATOM 551 O O . TYR A 1 67 ? -6.960 36.826 32.303 1.00 31.46 66 TYR A O 1
ATOM 560 N N . HIS A 1 68 ? -9.147 36.301 32.351 1.00 31.73 67 HIS A N 1
ATOM 561 C CA . HIS A 1 68 ? -9.586 37.563 31.775 1.00 32.00 67 HIS A CA 1
ATOM 562 C C . HIS A 1 68 ? -9.529 38.653 32.807 1.00 32.42 67 HIS A C 1
ATOM 563 O O . HIS A 1 68 ? -9.267 39.824 32.496 1.00 33.56 67 HIS A O 1
ATOM 570 N N . ARG A 1 69 ? -9.875 38.294 34.032 1.00 32.08 68 ARG A N 1
ATOM 571 C CA . ARG A 1 69 ? -9.964 39.281 35.079 1.00 31.83 68 ARG A CA 1
ATOM 572 C C . ARG A 1 69 ? -9.451 38.667 36.339 1.00 30.85 68 ARG A C 1
ATOM 573 O O . ARG A 1 69 ? -9.594 37.448 36.540 1.00 29.27 68 ARG A O 1
ATOM 581 N N . PRO A 1 70 ? -8.883 39.506 37.208 1.00 29.93 69 PRO A N 1
ATOM 582 C CA . PRO A 1 70 ? -8.370 39.019 38.462 1.00 30.13 69 PRO A CA 1
ATOM 583 C C . PRO A 1 70 ? -9.505 38.797 39.450 1.00 30.50 69 PRO A C 1
ATOM 584 O O . PRO A 1 70 ? -10.553 39.430 39.340 1.00 30.65 69 PRO A O 1
ATOM 588 N N . VAL A 1 71 ? -9.284 37.910 40.414 1.00 30.47 70 VAL A N 1
ATOM 589 C CA . VAL A 1 71 ? -10.152 37.818 41.579 1.00 30.60 70 VAL A CA 1
ATOM 590 C C . VAL A 1 71 ? -9.322 38.041 42.855 1.00 30.48 70 VAL A C 1
ATOM 591 O O . VAL A 1 71 ? -8.138 37.682 42.935 1.00 29.75 70 VAL A O 1
ATOM 595 N N . LYS A 1 72 ? -9.978 38.595 43.855 1.00 30.18 71 LYS A N 1
ATOM 596 C CA . LYS A 1 72 ? -9.322 39.112 45.032 1.00 30.78 71 LYS A CA 1
ATOM 597 C C . LYS A 1 72 ? -9.862 38.518 46.302 1.00 30.41 71 LYS A C 1
ATOM 598 O O . LYS A 1 72 ? -10.889 37.835 46.319 1.00 29.94 71 LYS A O 1
ATOM 604 N N . LEU A 1 73 ? -9.171 38.830 47.389 1.00 30.24 72 LEU A N 1
ATOM 605 C CA . LEU A 1 73 ? -9.519 38.282 48.678 1.00 30.05 72 LEU A CA 1
ATOM 606 C C . LEU A 1 73 ? -10.936 38.705 49.027 1.00 30.23 72 LEU A C 1
ATOM 607 O O . LEU A 1 73 ? -11.253 39.889 49.019 1.00 30.51 72 LEU A O 1
ATOM 612 N N . GLY A 1 74 ? -11.802 37.738 49.323 1.00 29.99 73 GLY A N 1
ATOM 613 C CA . GLY A 1 74 ? -13.178 38.069 49.707 1.00 29.54 73 GLY A CA 1
ATOM 614 C C . GLY A 1 74 ? -14.199 37.934 48.585 1.00 29.96 73 GLY A C 1
ATOM 615 O O . GLY A 1 74 ? -15.391 37.775 48.855 1.00 29.73 73 GLY A O 1
ATOM 616 N N . ASP A 1 75 ? -13.763 37.985 47.325 1.00 29.52 74 ASP A N 1
ATOM 617 C CA . ASP A 1 75 ? -14.715 37.897 46.219 1.00 29.05 74 ASP A CA 1
ATOM 618 C C . ASP A 1 75 ? -15.446 36.571 46.315 1.00 29.69 74 ASP A C 1
ATOM 619 O O . ASP A 1 75 ? -14.837 35.564 46.645 1.00 29.67 74 ASP A O 1
ATOM 624 N N . LYS A 1 76 ? -16.757 36.584 46.071 1.00 30.86 75 LYS A N 1
ATOM 625 C CA . LYS A 1 76 ? -17.507 35.344 45.870 1.00 31.96 75 LYS A CA 1
ATOM 626 C C . LYS A 1 76 ? -17.461 34.968 44.406 1.00 31.25 75 LYS A C 1
ATOM 627 O O . LYS A 1 76 ? -17.587 35.834 43.537 1.00 31.44 75 LYS A O 1
ATOM 633 N N . LEU A 1 77 ? -17.370 33.669 44.142 1.00 30.68 76 LEU A N 1
ATOM 634 C CA . LEU A 1 77 ? -17.237 33.145 42.787 1.00 30.44 76 LEU A CA 1
ATOM 635 C C . LEU A 1 77 ? -18.244 32.036 42.524 1.00 30.17 76 LEU A C 1
ATOM 636 O O . LEU A 1 77 ? -18.680 31.349 43.434 1.00 29.95 76 LEU A O 1
ATOM 641 N N . THR A 1 78 ? -18.622 31.896 41.266 1.00 30.00 77 THR A N 1
ATOM 642 C CA . THR A 1 78 ? -19.492 30.840 40.823 1.00 29.68 77 THR A CA 1
ATOM 643 C C . THR A 1 78 ? -18.703 30.136 39.733 1.00 29.17 77 THR A C 1
ATOM 644 O O . THR A 1 78 ? -18.234 30.766 38.804 1.00 29.01 77 THR A O 1
ATOM 648 N N . VAL A 1 79 ? -18.486 28.835 39.894 1.00 28.98 78 VAL A N 1
ATOM 649 C CA . VAL A 1 79 ? -17.890 28.033 38.847 1.00 28.18 78 VAL A CA 1
ATOM 650 C C . VAL A 1 79 ? -19.028 27.277 38.132 1.00 27.35 78 VAL A C 1
ATOM 651 O O . VAL A 1 79 ? -19.897 26.695 38.771 1.00 26.17 78 VAL A O 1
ATOM 655 N N . LEU A 1 80 ? -19.003 27.338 36.801 1.00 27.32 79 LEU A N 1
ATOM 656 C CA . LEU A 1 80 ? -19.893 26.600 35.911 1.00 27.48 79 LEU A CA 1
ATOM 657 C C . LEU A 1 80 ? -19.110 25.466 35.249 1.00 27.70 79 LEU A C 1
ATOM 658 O O . LEU A 1 80 ? -18.071 25.693 34.655 1.00 26.28 79 LEU A O 1
ATOM 663 N N . LEU A 1 81 ? -19.624 24.245 35.343 1.00 27.51 80 LEU A N 1
ATOM 664 C CA . LEU A 1 81 ? -18.955 23.086 34.764 1.00 28.12 80 LEU A CA 1
ATOM 665 C C . LEU A 1 81 ? -19.681 22.538 33.538 1.00 27.90 80 LEU A C 1
ATOM 666 O O . LEU A 1 81 ? -20.909 22.441 33.524 1.00 26.43 80 LEU A O 1
ATOM 671 N N . ASN A 1 82 ? -18.899 22.154 32.532 1.00 27.74 81 ASN A N 1
ATOM 672 C CA . ASN A 1 82 ? -19.413 21.441 31.376 1.00 28.58 81 ASN A CA 1
ATOM 673 C C . ASN A 1 82 ? -18.563 20.206 31.097 1.00 28.76 81 ASN A C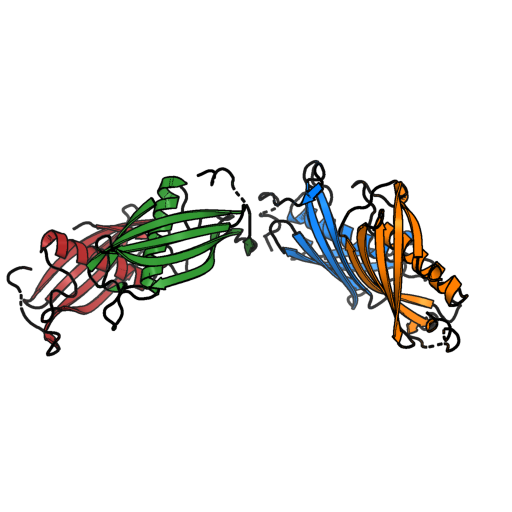 1
ATOM 674 O O . ASN A 1 82 ? -17.571 20.289 30.385 1.00 28.84 81 ASN A O 1
ATOM 679 N N . PRO A 1 83 ? -18.951 19.052 31.654 1.00 29.04 82 PRO A N 1
ATOM 680 C CA . PRO A 1 83 ? -18.233 17.809 31.354 1.00 29.20 82 PRO A CA 1
ATOM 681 C C . PRO A 1 83 ? -18.486 17.331 29.918 1.00 29.59 82 PRO A C 1
ATOM 682 O O . PRO A 1 83 ? -19.632 17.290 29.478 1.00 29.78 82 PRO A O 1
ATOM 686 N N . LYS A 1 84 ? -17.416 17.005 29.205 1.00 29.83 83 LYS A N 1
ATOM 687 C CA . LYS A 1 84 ? -17.487 16.443 27.852 1.00 30.03 83 LYS A CA 1
ATOM 688 C C . LYS A 1 84 ? -16.809 15.084 27.895 1.00 28.57 83 LYS A C 1
ATOM 689 O O . LYS A 1 84 ? -15.615 14.989 28.179 1.00 28.08 83 LYS A O 1
ATOM 695 N N . ILE A 1 85 ? -17.569 14.040 27.614 1.00 27.43 84 ILE A N 1
ATOM 696 C CA . ILE A 1 85 ? -17.031 12.707 27.575 1.00 26.87 84 ILE A CA 1
ATOM 697 C C . ILE A 1 85 ? -16.365 12.463 26.209 1.00 26.76 84 ILE A C 1
ATOM 698 O O . ILE A 1 85 ? -17.058 12.330 25.199 1.00 27.18 84 ILE A O 1
ATOM 703 N N . LEU A 1 86 ? -15.023 12.412 26.196 1.00 26.59 85 LEU A N 1
ATOM 704 C CA . LEU A 1 86 ? -14.226 12.178 24.965 1.00 26.03 85 LEU A CA 1
ATOM 705 C C . LEU A 1 86 ? -14.083 10.711 24.547 1.00 25.35 85 LEU A C 1
ATOM 706 O O . LEU A 1 86 ? -13.901 10.404 23.359 1.00 25.33 85 LEU A O 1
ATOM 711 N N . SER A 1 87 ? -14.165 9.808 25.504 1.00 24.74 86 SER A N 1
ATOM 712 C CA . SER A 1 87 ? -14.000 8.405 25.215 1.00 25.20 86 SER A CA 1
ATOM 713 C C . SER A 1 87 ? -14.562 7.524 26.337 1.00 25.64 86 SER A C 1
ATOM 714 O O . SER A 1 87 ? -15.128 8.019 27.318 1.00 27.04 86 SER A O 1
ATOM 717 N N . ASN A 1 88 ? -14.350 6.218 26.213 1.00 25.85 87 ASN A N 1
ATOM 718 C CA . ASN A 1 88 ? -14.644 5.283 27.301 1.00 25.75 87 ASN A CA 1
ATOM 719 C C . ASN A 1 88 ? -13.779 5.498 28.553 1.00 25.26 87 ASN A C 1
ATOM 720 O O . ASN A 1 88 ? -13.988 4.843 29.569 1.00 26.32 87 ASN A O 1
ATOM 725 N N . LYS A 1 89 ? -12.846 6.445 28.514 1.00 25.39 88 LYS A N 1
ATOM 726 C CA . LYS A 1 89 ? -11.939 6.620 29.627 1.00 25.07 88 LYS A CA 1
ATOM 727 C C . LYS A 1 89 ? -11.449 8.017 29.939 1.00 25.35 88 LYS A C 1
ATOM 728 O O . LYS A 1 89 ? -10.766 8.182 30.943 1.00 24.32 88 LYS A O 1
ATOM 734 N N . THR A 1 90 ? -11.808 9.005 29.117 1.00 25.47 89 THR A N 1
ATOM 735 C CA . THR A 1 90 ? -11.319 10.376 29.260 1.00 26.09 89 THR A CA 1
ATOM 736 C C . THR A 1 90 ? -12.486 11.380 29.267 1.00 26.13 89 THR A C 1
ATOM 737 O O . THR A 1 90 ? -13.450 11.235 28.504 1.00 23.92 89 THR A O 1
ATOM 741 N N . ILE A 1 91 ? -12.390 12.373 30.145 1.00 26.14 90 ILE A N 1
ATOM 742 C CA . ILE A 1 91 ? -13.386 13.444 30.242 1.00 26.96 90 ILE A CA 1
ATOM 743 C C . ILE A 1 91 ? -12.678 14.770 30.203 1.00 27.33 90 ILE A C 1
ATOM 744 O O . ILE A 1 91 ? -11.622 14.890 30.785 1.00 26.85 90 ILE A O 1
ATOM 749 N N . LYS A 1 92 ? -13.272 15.753 29.531 1.00 27.46 91 LYS A N 1
ATOM 750 C CA . LYS A 1 92 ? -12.788 17.105 29.503 1.00 28.51 91 LYS A CA 1
ATOM 751 C C . LYS A 1 92 ? -13.759 17.935 30.321 1.00 28.53 91 LYS A C 1
ATOM 752 O O . LYS A 1 92 ? -14.907 18.090 29.941 1.00 28.73 91 LYS A O 1
ATOM 758 N N . PHE A 1 93 ? -13.285 18.435 31.458 1.00 28.40 92 PHE A N 1
ATOM 759 C CA . PHE A 1 93 ? -14.082 19.222 32.352 1.00 28.88 92 PHE A CA 1
ATOM 760 C C . PHE A 1 93 ? -13.815 20.658 32.001 1.00 29.20 92 PHE A C 1
ATOM 761 O O . PHE A 1 93 ? -12.810 21.192 32.423 1.00 29.50 92 PHE A O 1
ATOM 769 N N . GLU A 1 94 ? -14.680 21.246 31.176 1.00 30.50 93 GLU A N 1
ATOM 770 C CA . GLU A 1 94 ? -14.624 22.679 30.819 1.00 30.71 93 GLU A CA 1
ATOM 771 C C . GLU A 1 94 ? -15.244 23.500 31.946 1.00 30.84 93 GLU A C 1
ATOM 772 O O . GLU A 1 94 ? -16.223 23.066 32.539 1.00 30.41 93 GLU A O 1
ATOM 778 N N . PHE A 1 95 ? -14.700 24.683 32.236 1.00 30.37 94 PHE A N 1
ATOM 779 C CA . PHE A 1 95 ? -15.226 25.499 33.324 1.00 31.04 94 PHE A CA 1
ATOM 780 C C . PHE A 1 95 ? -15.130 26.987 33.035 1.00 31.33 94 PHE A C 1
ATOM 781 O O . PHE A 1 95 ? -14.259 27.410 32.278 1.00 31.39 94 PHE A O 1
ATOM 789 N N . LYS A 1 96 ? -16.042 27.754 33.633 1.00 31.77 95 LYS A N 1
ATOM 790 C CA . LYS A 1 96 ? -16.010 29.211 33.621 1.00 31.97 95 LYS A CA 1
ATOM 791 C C . LYS A 1 96 ? -16.099 29.671 35.048 1.00 32.25 95 LYS A C 1
ATOM 792 O O . LYS A 1 96 ? -16.839 29.081 35.838 1.00 32.29 95 LYS A O 1
ATOM 798 N N . VAL A 1 97 ? -15.362 30.730 35.379 1.00 32.49 96 VAL A N 1
ATOM 799 C CA . VAL A 1 97 ? -15.524 31.402 36.665 1.00 32.18 96 VAL A CA 1
ATOM 800 C C . VAL A 1 97 ? -16.190 32.759 36.465 1.00 32.04 96 VAL A C 1
ATOM 801 O O . VAL A 1 97 ? -15.807 33.528 35.583 1.00 31.82 96 VAL A O 1
ATOM 805 N N . LEU A 1 98 ? -17.209 33.027 37.269 1.00 31.95 97 LEU A N 1
ATOM 806 C CA . LEU A 1 98 ? -17.906 34.325 37.238 1.00 32.53 97 LEU A CA 1
ATOM 807 C C . LEU A 1 98 ? -17.752 35.056 38.561 1.00 32.58 97 LEU A C 1
ATOM 808 O O . LEU A 1 98 ? -17.605 34.444 39.629 1.00 32.13 97 LEU A O 1
ATOM 813 N N . LYS A 1 99 ? -17.827 36.371 38.484 1.00 33.12 98 LYS A N 1
ATOM 814 C CA . LYS A 1 99 ? -17.814 37.197 39.668 1.00 34.15 98 LYS A CA 1
ATOM 815 C C . LYS A 1 99 ? -18.810 38.319 39.444 1.00 34.40 98 LYS A C 1
ATOM 816 O O . LYS A 1 99 ? -18.745 39.020 38.436 1.00 34.40 98 LYS A O 1
ATOM 822 N N . ASP A 1 100 ? -19.753 38.457 40.368 1.00 34.96 99 ASP A N 1
ATOM 823 C CA . ASP A 1 100 ? -20.889 39.353 40.182 1.00 35.51 99 ASP A CA 1
ATOM 824 C C . ASP A 1 100 ? -21.452 39.135 38.780 1.00 35.17 99 ASP A C 1
ATOM 825 O O . ASP A 1 100 ? -21.738 40.090 38.062 1.00 35.08 99 ASP A O 1
ATOM 830 N N . GLY A 1 101 ? -21.587 37.874 38.397 1.00 34.80 100 GLY A N 1
ATOM 831 C CA . GLY A 1 101 ? -22.052 37.515 37.074 1.00 34.95 100 GLY A CA 1
ATOM 832 C C . GLY A 1 101 ? -21.271 38.021 35.859 1.00 35.08 100 GLY A C 1
ATOM 833 O O . GLY A 1 101 ? -21.821 38.035 34.758 1.00 35.69 100 GLY A O 1
ATOM 834 N N . GLU A 1 102 ? -20.012 38.438 36.024 1.00 34.81 101 GLU A N 1
ATOM 835 C CA . GLU A 1 102 ? -19.129 38.699 34.870 1.00 34.42 101 GLU A CA 1
ATOM 836 C C . GLU A 1 102 ? -18.022 37.632 34.751 1.00 33.10 101 GLU A C 1
ATOM 837 O O . GLU A 1 102 ? -17.502 37.141 35.772 1.00 32.73 101 GLU A O 1
ATOM 843 N N . LEU A 1 103 ? -17.662 37.277 33.514 1.00 31.35 102 LEU A N 1
ATOM 844 C CA . LEU A 1 103 ? -16.688 36.207 33.256 1.00 30.59 102 LEU A CA 1
ATOM 845 C C . LEU A 1 103 ? -15.313 36.678 33.629 1.00 30.15 102 LEU A C 1
ATOM 846 O O . LEU A 1 103 ? -14.865 37.693 33.124 1.00 29.92 102 LEU A O 1
ATOM 851 N N . THR A 1 104 ? -14.658 35.944 34.522 1.00 29.44 103 THR A N 1
ATOM 852 C CA . THR A 1 104 ? -13.311 36.237 34.944 1.00 29.36 103 THR A CA 1
ATOM 853 C C . THR A 1 104 ? -12.309 35.249 34.404 1.00 29.46 103 THR A C 1
ATOM 854 O O . THR A 1 104 ? -11.181 35.630 34.145 1.00 29.72 103 THR A O 1
ATOM 858 N N . THR A 1 105 ? -12.718 34.002 34.212 1.00 29.43 104 THR A N 1
ATOM 859 C CA . THR A 1 105 ? -11.785 32.933 33.913 1.00 29.72 104 THR A CA 1
ATOM 860 C C . THR A 1 105 ? -12.496 31.864 33.129 1.00 30.97 104 THR A C 1
ATOM 861 O O . THR A 1 105 ? -13.668 31.614 33.377 1.00 31.50 104 THR A O 1
ATOM 865 N N . GLU A 1 106 ? -11.793 31.224 32.194 1.00 32.41 105 GLU A N 1
ATOM 866 C CA . GLU A 1 106 ? -12.288 29.992 31.551 1.00 32.95 105 GLU A CA 1
ATOM 867 C C . GLU A 1 106 ? -11.173 28.972 31.291 1.00 32.88 105 GLU A C 1
ATOM 868 O O . GLU A 1 106 ? -10.012 29.334 31.131 1.00 33.55 105 GLU A O 1
ATOM 874 N N . GLY A 1 107 ? -11.522 27.694 31.239 1.00 32.04 106 GLY A N 1
ATOM 875 C CA . GLY A 1 107 ? -10.510 26.666 31.064 1.00 30.90 106 GLY A CA 1
ATOM 876 C C . GLY A 1 107 ? -11.047 25.271 30.959 1.00 30.32 106 GLY A C 1
ATOM 877 O O . GLY A 1 107 ? -12.238 25.077 30.807 1.00 29.76 106 GLY A O 1
ATOM 878 N N . TYR A 1 108 ? -10.144 24.296 31.031 1.00 29.81 107 TYR A N 1
ATOM 879 C CA . TYR A 1 108 ? -10.549 22.913 31.105 1.00 29.81 107 TYR A CA 1
ATOM 880 C C . TYR A 1 108 ? -9.437 22.132 31.731 1.00 29.69 107 TYR A C 1
ATOM 881 O O . TYR A 1 108 ? -8.298 22.565 31.726 1.00 28.51 107 TYR A O 1
ATOM 890 N N . VAL A 1 109 ? -9.777 21.000 32.324 1.00 30.19 108 VAL A N 1
ATOM 891 C CA . VAL A 1 109 ? -8.792 19.962 32.622 1.00 30.84 108 VAL A CA 1
ATOM 892 C C . VAL A 1 109 ? -9.337 18.710 31.984 1.00 30.76 108 VAL A C 1
ATOM 893 O O . VAL A 1 109 ? -10.538 18.478 31.947 1.00 31.32 108 VAL A O 1
ATOM 897 N N . ILE A 1 110 ? -8.429 17.903 31.496 1.00 31.25 109 ILE A N 1
ATOM 898 C CA . ILE A 1 110 ? -8.751 16.641 30.941 1.00 30.49 109 ILE A CA 1
ATOM 899 C C . ILE A 1 110 ? -8.288 15.561 31.889 1.00 30.72 109 ILE A C 1
ATOM 900 O O . ILE A 1 110 ? -7.136 15.500 32.287 1.00 29.87 109 ILE A O 1
ATOM 905 N N . GLN A 1 111 ? -9.217 14.685 32.239 1.00 30.82 110 GLN A N 1
ATOM 906 C CA . GLN A 1 111 ? -8.936 13.625 33.164 1.00 31.68 110 GLN A CA 1
ATOM 907 C C . GLN A 1 111 ? -9.127 12.268 32.559 1.00 30.82 110 GLN A C 1
ATOM 908 O O . GLN A 1 111 ? -10.022 12.054 31.756 1.00 30.97 110 GLN A O 1
ATOM 914 N N . ILE A 1 112 ? -8.237 11.363 32.945 1.00 30.20 111 ILE A N 1
ATOM 915 C CA . ILE A 1 112 ? -8.213 10.020 32.422 1.00 29.30 111 ILE A CA 1
ATOM 916 C C . ILE A 1 112 ? -8.349 9.067 33.588 1.00 28.55 111 ILE A C 1
ATOM 917 O O . ILE A 1 112 ? -7.712 9.246 34.613 1.00 28.86 111 ILE A O 1
ATOM 922 N N . ALA A 1 113 ? -9.220 8.067 33.417 1.00 27.84 112 ALA A N 1
ATOM 923 C CA . ALA A 1 113 ? -9.369 6.974 34.339 1.00 26.79 112 ALA A CA 1
ATOM 924 C C . ALA A 1 113 ? -8.184 6.000 34.176 1.00 26.11 112 ALA A C 1
ATOM 925 O O . ALA A 1 113 ? -7.799 5.649 33.051 1.00 24.27 112 ALA A O 1
ATOM 927 N N . ILE A 1 114 ? -7.583 5.611 35.299 1.00 25.94 113 ILE A N 1
ATOM 928 C CA . ILE A 1 114 ? -6.468 4.675 35.286 1.00 26.49 113 ILE A CA 1
ATOM 929 C C . ILE A 1 114 ? -6.552 3.591 36.340 1.00 26.71 113 ILE A C 1
ATOM 930 O O . ILE A 1 114 ? -7.210 3.755 37.362 1.00 26.70 113 ILE A O 1
ATOM 935 N N . ASN A 1 115 ? -5.871 2.488 36.069 1.00 26.72 114 ASN A N 1
ATOM 936 C CA . ASN A 1 115 ? -5.480 1.570 37.106 1.00 27.43 114 ASN A CA 1
ATOM 937 C C . ASN A 1 115 ? -4.071 1.989 37.660 1.00 27.95 114 ASN A C 1
ATOM 938 O O . ASN A 1 115 ? -3.068 2.066 36.920 1.00 25.69 114 ASN A O 1
ATOM 943 N N . PRO A 1 116 ? -4.020 2.381 38.945 1.00 28.34 115 PRO A N 1
ATOM 944 C CA . PRO A 1 116 ? -2.794 2.929 39.511 1.00 28.85 115 PRO A CA 1
ATOM 945 C C . PRO A 1 116 ? -1.798 1.858 39.951 1.00 29.56 115 PRO A C 1
ATOM 946 O O . PRO A 1 116 ? -0.653 2.190 40.220 1.00 29.54 115 PRO A O 1
ATOM 950 N N . LYS A 1 117 ? -2.236 0.598 40.026 1.00 29.46 116 LYS A N 1
ATOM 951 C CA . LYS A 1 117 ? -1.361 -0.526 40.381 1.00 30.24 116 LYS A CA 1
ATOM 952 C C . LYS A 1 117 ? -0.406 -0.899 39.240 1.00 30.36 116 LYS A C 1
ATOM 953 O O . LYS A 1 117 ? 0.713 -1.377 39.487 1.00 31.25 116 LYS A O 1
ATOM 959 N N . ILE A 1 118 ? -0.878 -0.727 38.002 1.00 30.11 117 ILE A N 1
ATOM 960 C CA . ILE A 1 118 ? -0.050 -0.848 36.808 1.00 29.45 117 ILE A CA 1
ATOM 961 C C . ILE A 1 118 ? 0.230 0.500 36.144 1.00 29.36 117 ILE A C 1
ATOM 962 O O . ILE A 1 118 ? 1.087 0.600 35.281 1.00 28.87 117 ILE A O 1
ATOM 967 N N . TRP A 1 119 ? -0.500 1.524 36.555 1.00 29.27 118 TRP A N 1
ATOM 968 C CA . TRP A 1 119 ? -0.369 2.851 35.981 1.00 29.15 118 TRP A CA 1
ATOM 969 C C . TRP A 1 119 ? -0.620 2.946 34.439 1.00 30.21 118 TRP A C 1
ATOM 970 O O . TRP A 1 119 ? 0.117 3.604 33.712 1.00 30.67 118 TRP A O 1
ATOM 981 N N . LYS A 1 120 ? -1.692 2.311 33.969 1.00 30.89 119 LYS A N 1
ATOM 982 C CA . LYS A 1 120 ? -2.154 2.443 32.576 1.00 31.21 119 LYS A CA 1
ATOM 983 C C . LYS A 1 120 ? -3.622 2.852 32.619 1.00 30.60 119 LYS A C 1
ATOM 984 O O . LYS A 1 120 ? -4.318 2.575 33.581 1.00 29.80 119 LYS A O 1
ATOM 990 N N . SER A 1 121 ? -4.089 3.477 31.550 1.00 30.88 120 SER A N 1
ATOM 991 C CA . SER A 1 121 ? -5.438 4.024 31.524 1.00 30.62 120 SER A CA 1
ATOM 992 C C . SER A 1 121 ? -6.354 2.816 31.430 1.00 30.33 120 SER A C 1
ATOM 993 O O . SER A 1 121 ? -5.890 1.757 31.052 1.00 31.21 120 SER A O 1
ATOM 996 N N . THR A 1 122 ? -7.626 2.970 31.808 1.00 28.89 121 THR A N 1
ATOM 997 C CA . THR A 1 122 ? -8.560 1.860 31.844 1.00 28.33 121 THR A CA 1
ATOM 998 C C . THR A 1 122 ? -9.987 2.373 31.545 1.00 28.49 121 THR A C 1
ATOM 999 O O . THR A 1 122 ? -10.315 3.490 31.885 1.00 27.44 121 THR A O 1
ATOM 1003 N N . GLU A 1 123 ? -10.800 1.564 30.866 1.00 29.23 122 GLU A N 1
ATOM 1004 C CA . GLU A 1 123 ? -12.191 1.900 30.579 1.00 30.10 122 GLU A CA 1
ATOM 1005 C C . GLU A 1 123 ? -12.940 2.153 31.888 1.00 31.61 122 GLU A C 1
ATOM 1006 O O . GLU A 1 123 ? -12.772 1.405 32.841 1.00 32.25 122 GLU A O 1
ATOM 1020 N N . PRO A 1 125 ? -15.877 1.852 34.451 1.00 33.63 124 PRO A N 1
ATOM 1021 C CA . PRO A 1 125 ? -16.888 0.819 34.592 1.00 33.91 124 PRO A CA 1
ATOM 1022 C C . PRO A 1 125 ? -18.240 1.319 34.120 1.00 34.64 124 PRO A C 1
ATOM 1023 O O . PRO A 1 125 ? -18.484 2.529 34.113 1.00 33.91 124 PRO A O 1
ATOM 1027 N N . LYS A 1 126 ? -19.124 0.396 33.749 1.00 35.74 125 LYS A N 1
ATOM 1028 C CA . LYS A 1 126 ? -20.417 0.792 33.220 1.00 36.83 125 LYS A CA 1
ATOM 1029 C C . LYS A 1 126 ? -21.246 1.400 34.361 1.00 37.23 125 LYS A C 1
ATOM 1030 O O . LYS A 1 126 ? -21.994 2.345 34.134 1.00 36.89 125 LYS A O 1
ATOM 1036 N N . GLU A 1 127 ? -21.106 0.881 35.586 1.00 37.92 126 GLU A N 1
ATOM 1037 C CA . GLU A 1 127 ? -21.701 1.554 36.747 1.00 39.06 126 GLU A CA 1
ATOM 1038 C C . GLU A 1 127 ? -21.539 3.065 36.569 1.00 38.62 126 GLU A C 1
ATOM 1039 O O . GLU A 1 127 ? -22.516 3.817 36.503 1.00 39.16 126 GLU A O 1
ATOM 1045 N N . ILE A 1 128 ? -20.286 3.485 36.464 1.00 37.92 127 ILE A N 1
ATOM 1046 C CA . ILE A 1 128 ? -19.921 4.898 36.440 1.00 37.46 127 ILE A CA 1
ATOM 1047 C C . ILE A 1 128 ? -20.342 5.600 35.155 1.00 37.35 127 ILE A C 1
ATOM 1048 O O . ILE A 1 128 ? -20.848 6.733 35.191 1.00 36.79 127 ILE A O 1
ATOM 1061 N N . ASP A 1 130 ? -22.786 4.803 32.972 1.00 36.44 129 ASP A N 1
ATOM 1062 C CA . ASP A 1 130 ? -24.239 4.936 32.882 1.00 36.02 129 ASP A CA 1
ATOM 1063 C C . ASP A 1 130 ? -24.698 6.226 33.572 1.00 35.40 129 ASP A C 1
ATOM 1064 O O . ASP A 1 130 ? -25.535 6.947 33.047 1.00 34.98 129 ASP A O 1
ATOM 1069 N N . LYS A 1 131 ? -24.118 6.533 34.731 1.00 35.09 130 LYS A N 1
ATOM 1070 C CA . LYS A 1 131 ? -24.513 7.728 35.499 1.00 34.91 130 LYS A CA 1
ATOM 1071 C C . LYS A 1 131 ? -23.979 9.037 34.906 1.00 34.82 130 LYS A C 1
ATOM 1072 O O . LYS A 1 131 ? -24.713 10.016 34.790 1.00 34.23 130 LYS A O 1
ATOM 1078 N N . LEU A 1 132 ? -22.709 9.043 34.523 1.00 35.50 131 LEU A N 1
ATOM 1079 C CA . LEU A 1 132 ? -22.119 10.174 33.814 1.00 36.37 131 LEU A CA 1
ATOM 1080 C C . LEU A 1 132 ? -22.808 10.510 32.512 1.00 36.95 131 LEU A C 1
ATOM 1081 O O . LEU A 1 132 ? -22.823 11.661 32.107 1.00 37.06 131 LEU A O 1
ATOM 1086 N N . SER A 1 133 ? -23.350 9.501 31.835 1.00 38.21 132 SER A N 1
ATOM 1087 C CA . SER A 1 133 ? -23.959 9.703 30.514 1.00 38.85 132 SER A CA 1
ATOM 1088 C C . SER A 1 133 ? -25.309 10.439 30.562 1.00 39.43 132 SER A C 1
ATOM 1089 O O . SER A 1 133 ? -25.801 10.874 29.519 1.00 39.60 132 SER A O 1
ATOM 1092 N N . ILE A 1 134 ? -25.899 10.580 31.754 1.00 40.15 133 ILE A N 1
ATOM 1093 C CA . ILE A 1 134 ? -27.170 11.300 31.911 1.00 40.78 133 ILE A CA 1
ATOM 1094 C C . ILE A 1 134 ? -26.976 12.817 32.042 1.00 41.34 133 ILE A C 1
ATOM 1095 O O . ILE A 1 134 ? -26.127 13.269 32.804 1.00 40.52 133 ILE A O 1
ATOM 1100 N N . LYS A 1 135 ? -27.809 13.572 31.316 1.00 42.54 134 LYS A N 1
ATOM 1101 C CA . LYS A 1 135 ? -27.893 15.053 31.371 1.00 43.28 134 LYS A CA 1
ATOM 1102 C C . LYS A 1 135 ? -26.945 15.717 30.342 1.00 43.97 134 LYS A C 1
ATOM 1103 O O . LYS A 1 135 ? -25.912 15.179 29.915 1.00 44.43 134 LYS A O 1
ATOM 1118 N N . GLU B 1 3 ? 26.490 28.211 28.331 1.00 42.81 2 GLU B N 1
ATOM 1119 C CA . GLU B 1 3 ? 26.078 29.435 27.627 1.00 42.08 2 GLU B CA 1
ATOM 1120 C C . GLU B 1 3 ? 24.552 29.697 27.652 1.00 40.70 2 GLU B C 1
ATOM 1121 O O . GLU B 1 3 ? 24.101 30.864 27.729 1.00 39.64 2 GLU B O 1
ATOM 1127 N N . ASN B 1 4 ? 23.785 28.602 27.594 1.00 39.29 3 ASN B N 1
ATOM 1128 C CA . ASN B 1 4 ? 22.329 28.640 27.698 1.00 38.54 3 ASN B CA 1
ATOM 1129 C C . ASN B 1 4 ? 21.835 28.283 29.097 1.00 37.83 3 ASN B C 1
ATOM 1130 O O . ASN B 1 4 ? 20.679 27.887 29.271 1.00 37.02 3 ASN B O 1
ATOM 1135 N N . ILE B 1 5 ? 22.695 28.436 30.101 1.00 36.94 4 ILE B N 1
ATOM 1136 C CA . ILE B 1 5 ? 22.334 28.007 31.458 1.00 36.44 4 ILE B CA 1
ATOM 1137 C C . ILE B 1 5 ? 21.168 28.820 32.021 1.00 35.24 4 ILE B C 1
ATOM 1138 O O . ILE B 1 5 ? 20.429 28.330 32.875 1.00 35.39 4 ILE B O 1
ATOM 1143 N N . GLU B 1 6 ? 20.982 30.046 31.539 1.00 34.02 5 GLU B N 1
ATOM 1144 C CA . GLU B 1 6 ? 19.852 30.870 32.010 1.00 33.71 5 GLU B CA 1
ATOM 1145 C C . GLU B 1 6 ? 18.478 30.286 31.657 1.00 32.61 5 GLU B C 1
ATOM 1146 O O . GLU B 1 6 ? 17.478 30.747 32.161 1.00 31.99 5 GLU B O 1
ATOM 1152 N N . TYR B 1 7 ? 18.457 29.292 30.775 1.00 32.16 6 TYR B N 1
ATOM 1153 C CA . TYR B 1 7 ? 17.248 28.646 30.318 1.00 32.02 6 TYR B CA 1
ATOM 1154 C C . TYR B 1 7 ? 17.009 27.278 30.959 1.00 32.05 6 TYR B C 1
ATOM 1155 O O . TYR B 1 7 ? 16.060 26.588 30.586 1.00 31.88 6 TYR B O 1
ATOM 1164 N N . VAL B 1 8 ? 17.872 26.878 31.898 1.00 31.82 7 VAL B N 1
ATOM 1165 C CA . VAL B 1 8 ? 17.856 25.527 32.461 1.00 31.35 7 VAL B CA 1
ATOM 1166 C C . VAL B 1 8 ? 17.778 25.610 33.959 1.00 31.14 7 VAL B C 1
ATOM 1167 O O . VAL B 1 8 ? 18.615 26.265 34.593 1.00 31.50 7 VAL B O 1
ATOM 1171 N N . PHE B 1 9 ? 16.790 24.933 34.526 1.00 30.86 8 PHE B N 1
ATOM 1172 C CA . PHE B 1 9 ? 16.587 24.917 35.969 1.00 30.22 8 PHE B CA 1
ATOM 1173 C C . PHE B 1 9 ? 16.345 23.468 36.403 1.00 30.62 8 PHE B C 1
ATOM 1174 O O . PHE B 1 9 ? 15.537 22.760 35.785 1.00 29.48 8 PHE B O 1
ATOM 1182 N N . GLU B 1 10 ? 17.014 23.054 37.484 1.00 30.41 9 GLU B N 1
ATOM 1183 C CA . GLU B 1 10 ? 16.918 21.704 37.960 1.00 30.46 9 GLU B CA 1
ATOM 1184 C C . GLU B 1 10 ? 16.594 21.610 39.438 1.00 29.79 9 GLU B C 1
ATOM 1185 O O . GLU B 1 10 ? 17.147 22.343 40.218 1.00 30.12 9 GLU B O 1
ATOM 1191 N N . ASP B 1 11 ? 15.741 20.673 39.829 1.00 29.42 10 ASP B N 1
ATOM 1192 C CA . ASP B 1 11 ? 15.431 20.455 41.249 1.00 29.60 10 ASP B CA 1
ATOM 1193 C C . ASP B 1 11 ? 14.765 19.119 41.406 1.00 29.06 10 ASP B C 1
ATOM 1194 O O . ASP B 1 11 ? 14.369 18.509 40.424 1.00 27.46 10 ASP B O 1
ATOM 1199 N N . VAL B 1 12 ? 14.639 18.701 42.667 1.00 29.60 11 VAL B N 1
ATOM 1200 C CA . VAL B 1 12 ? 14.016 17.435 43.067 1.00 29.88 11 VAL B CA 1
ATOM 1201 C C . VAL B 1 12 ? 12.558 17.634 43.518 1.00 28.89 11 VAL B C 1
ATOM 1202 O O . VAL B 1 12 ? 12.183 18.697 44.031 1.00 29.38 11 VAL B O 1
ATOM 1206 N N . VAL B 1 13 ? 11.726 16.618 43.290 1.00 27.99 12 VAL B N 1
ATOM 1207 C CA . VAL B 1 13 ? 10.347 16.612 43.786 1.00 26.51 12 VAL B CA 1
ATOM 1208 C C . VAL B 1 13 ? 10.418 16.245 45.305 1.00 26.48 12 VAL B C 1
ATOM 1209 O O . VAL B 1 13 ? 11.010 15.243 45.695 1.00 25.23 12 VAL B O 1
ATOM 1213 N N . ARG B 1 14 ? 9.821 17.096 46.136 1.00 26.97 13 ARG B N 1
ATOM 1214 C CA . ARG B 1 14 ? 9.758 16.942 47.594 1.00 27.28 13 ARG B CA 1
ATOM 1215 C C . ARG B 1 14 ? 8.341 16.604 48.054 1.00 27.09 13 ARG B C 1
ATOM 1216 O O . ARG B 1 14 ? 7.407 16.568 47.256 1.00 26.86 13 ARG B O 1
ATOM 1224 N N . ILE B 1 15 ? 8.189 16.401 49.360 1.00 26.93 14 ILE B N 1
ATOM 1225 C CA . ILE B 1 15 ? 6.946 15.829 49.916 1.00 27.02 14 ILE B CA 1
ATOM 1226 C C . ILE B 1 15 ? 5.770 16.735 49.579 1.00 26.79 14 ILE B C 1
ATOM 1227 O O . ILE B 1 15 ? 4.686 16.282 49.228 1.00 26.49 14 ILE B O 1
ATOM 1232 N N . TYR B 1 16 ? 6.029 18.025 49.648 1.00 26.47 15 TYR B N 1
ATOM 1233 C CA . TYR B 1 16 ? 5.024 19.044 49.460 1.00 26.99 15 TYR B CA 1
ATOM 1234 C C . TYR B 1 16 ? 4.763 19.366 48.010 1.00 27.24 15 TYR B C 1
ATOM 1235 O O . TYR B 1 16 ? 4.015 20.280 47.735 1.00 25.80 15 TYR B O 1
ATOM 1244 N N . ASP B 1 17 ? 5.383 18.638 47.084 1.00 27.13 16 ASP B N 1
ATOM 1245 C CA . ASP B 1 17 ? 4.993 18.718 45.693 1.00 27.83 16 ASP B CA 1
ATOM 1246 C C . ASP B 1 17 ? 4.055 17.592 45.329 1.00 27.60 16 ASP B C 1
ATOM 1247 O O . ASP B 1 17 ? 3.630 17.544 44.198 1.00 27.18 16 ASP B O 1
ATOM 1252 N N . THR B 1 18 ? 3.800 16.674 46.263 1.00 28.47 17 THR B N 1
ATOM 1253 C CA . THR B 1 18 ? 2.947 15.522 46.037 1.00 28.28 17 THR B CA 1
ATOM 1254 C C . THR B 1 18 ? 1.616 15.595 46.777 1.00 28.49 17 THR B C 1
ATOM 1255 O O . THR B 1 18 ? 1.496 16.250 47.807 1.00 29.19 17 THR B O 1
ATOM 1259 N N . ASP B 1 19 ? 0.628 14.899 46.232 1.00 29.08 18 ASP B N 1
ATOM 1260 C CA . ASP B 1 19 ? -0.610 14.663 46.916 1.00 29.16 18 ASP B CA 1
ATOM 1261 C C . ASP B 1 19 ? -0.718 13.172 47.080 1.00 28.72 18 ASP B C 1
ATOM 1262 O O . ASP B 1 19 ? 0.255 12.451 46.829 1.00 29.00 18 ASP B O 1
ATOM 1267 N N . ALA B 1 20 ? -1.883 12.699 47.517 1.00 30.01 19 ALA B N 1
ATOM 1268 C CA . ALA B 1 20 ? -2.070 11.264 47.914 1.00 29.91 19 ALA B CA 1
ATOM 1269 C C . ALA B 1 20 ? -2.097 10.287 46.771 1.00 30.22 19 ALA B C 1
ATOM 1270 O O . ALA B 1 20 ? -2.033 9.047 46.981 1.00 27.91 19 ALA B O 1
ATOM 1272 N N . GLN B 1 21 ? -2.132 10.811 45.555 1.00 29.95 20 GLN B N 1
ATOM 1273 C CA . GLN B 1 21 ? -1.889 9.964 44.387 1.00 31.54 20 GLN B CA 1
ATOM 1274 C C . GLN B 1 21 ? -0.371 9.711 44.144 1.00 31.56 20 GLN B C 1
ATOM 1275 O O . GLN B 1 21 ? 0.021 9.039 43.194 1.00 32.94 20 GLN B O 1
ATOM 1281 N N . GLY B 1 22 ? 0.482 10.248 45.008 1.00 32.40 21 GLY B N 1
ATOM 1282 C CA . GLY B 1 22 ? 1.879 9.832 45.029 1.00 32.33 21 GLY B CA 1
ATOM 1283 C C . GLY B 1 22 ? 2.652 10.328 43.828 1.00 32.08 21 GLY B C 1
ATOM 1284 O O . GLY B 1 22 ? 3.725 9.836 43.534 1.00 32.21 21 GLY B O 1
ATOM 1285 N N . ILE B 1 23 ? 2.104 11.324 43.151 1.00 31.90 22 ILE B N 1
ATOM 1286 C CA . ILE B 1 23 ? 2.767 11.950 42.048 1.00 32.12 22 ILE B CA 1
ATOM 1287 C C . ILE B 1 23 ? 2.718 13.437 42.309 1.00 32.08 22 ILE B C 1
ATOM 1288 O O . ILE B 1 23 ? 1.926 13.909 43.144 1.00 31.95 22 ILE B O 1
ATOM 1293 N N . ALA B 1 24 ? 3.558 14.179 41.588 1.00 31.36 23 ALA B N 1
ATOM 1294 C CA . ALA B 1 24 ? 3.564 15.627 41.714 1.00 31.40 23 ALA B CA 1
ATOM 1295 C C . ALA B 1 24 ? 2.211 16.171 41.302 1.00 31.02 23 ALA B C 1
ATOM 1296 O O . ALA B 1 24 ? 1.589 15.666 40.376 1.00 31.16 23 ALA B O 1
ATOM 1298 N N . HIS B 1 25 ? 1.785 17.219 41.979 1.00 31.07 24 HIS B N 1
ATOM 1299 C CA . HIS B 1 25 ? 0.486 17.795 41.773 1.00 30.85 24 HIS B CA 1
ATOM 1300 C C . HIS B 1 25 ? 0.549 19.088 40.941 1.00 31.69 24 HIS B C 1
ATOM 1301 O O . HIS B 1 25 ? 1.613 19.620 40.654 1.00 32.08 24 HIS B O 1
ATOM 1308 N N . TYR B 1 26 ? -0.621 19.576 40.569 1.00 31.66 25 TYR B N 1
ATOM 1309 C CA . TYR B 1 26 ? -0.786 20.726 39.676 1.00 32.11 25 TYR B CA 1
ATOM 1310 C C . TYR B 1 26 ? 0.072 21.919 40.104 1.00 31.79 25 TYR B C 1
ATOM 1311 O O . TYR B 1 26 ? 0.659 22.587 39.255 1.00 33.40 25 TYR B O 1
ATOM 1320 N N . ALA B 1 27 ? 0.126 22.197 41.400 1.00 30.60 26 ALA B N 1
ATOM 1321 C CA . ALA B 1 27 ? 0.822 23.411 41.901 1.00 30.47 26 ALA B CA 1
ATOM 1322 C C . ALA B 1 27 ? 2.330 23.189 41.956 1.00 29.99 26 ALA B C 1
ATOM 1323 O O . ALA B 1 27 ? 3.114 24.130 41.997 1.00 31.21 26 ALA B O 1
ATOM 1325 N N . ALA B 1 28 ? 2.753 21.950 42.017 1.00 29.13 27 ALA B N 1
ATOM 1326 C CA . ALA B 1 28 ? 4.154 21.691 42.025 1.00 30.39 27 ALA B CA 1
ATOM 1327 C C . ALA B 1 28 ? 4.769 22.054 40.676 1.00 30.56 27 ALA B C 1
ATOM 1328 O O . ALA B 1 28 ? 5.913 22.447 40.634 1.00 32.01 27 ALA B O 1
ATOM 1330 N N . TYR B 1 29 ? 4.044 21.900 39.567 1.00 30.68 28 TYR B N 1
ATOM 1331 C CA . TYR B 1 29 ? 4.624 22.249 38.259 1.00 29.91 28 TYR B CA 1
ATOM 1332 C C . TYR B 1 29 ? 4.819 23.740 38.165 1.00 30.54 28 TYR B C 1
ATOM 1333 O O . TYR B 1 29 ? 5.756 24.207 37.546 1.00 30.73 28 TYR B O 1
ATOM 1342 N N . TYR B 1 30 ? 3.948 24.489 38.820 1.00 30.31 29 TYR B N 1
ATOM 1343 C CA . TYR B 1 30 ? 4.074 25.965 38.900 1.00 30.08 29 TYR B CA 1
ATOM 1344 C C . TYR B 1 30 ? 5.275 26.472 39.711 1.00 30.44 29 TYR B C 1
ATOM 1345 O O . TYR B 1 30 ? 5.879 27.524 39.421 1.00 30.30 29 TYR B O 1
ATOM 1354 N N . ARG B 1 31 ? 5.620 25.738 40.751 1.00 30.98 30 ARG B N 1
ATOM 1355 C CA . ARG B 1 31 ? 6.819 26.039 41.504 1.00 30.55 30 ARG B CA 1
ATOM 1356 C C . ARG B 1 31 ? 7.992 25.823 40.581 1.00 30.08 30 ARG B C 1
ATOM 1357 O O . ARG B 1 31 ? 8.901 26.659 40.503 1.00 29.23 30 ARG B O 1
ATOM 1365 N N . PHE B 1 32 ? 8.015 24.663 39.917 1.00 29.85 31 PHE B N 1
ATOM 1366 C CA . PHE B 1 32 ? 9.100 24.368 38.975 1.00 30.22 31 PHE B CA 1
ATOM 1367 C C . PHE B 1 32 ? 9.227 25.396 37.836 1.00 29.78 31 PHE B C 1
ATOM 1368 O O . PHE B 1 32 ? 10.320 25.944 37.585 1.00 31.05 31 PHE B O 1
ATOM 1376 N N . PHE B 1 33 ? 8.124 25.701 37.172 1.00 28.89 32 PHE B N 1
ATOM 1377 C CA . PHE B 1 33 ? 8.193 26.659 36.072 1.00 29.44 32 PHE B CA 1
ATOM 1378 C C . PHE B 1 33 ? 8.302 28.093 36.576 1.00 29.13 32 PHE B C 1
ATOM 1379 O O . PHE B 1 33 ? 8.964 28.956 35.925 1.00 29.89 32 PHE B O 1
ATOM 1387 N N . THR B 1 34 ? 7.792 28.365 37.780 1.00 28.65 33 THR B N 1
ATOM 1388 C CA . THR B 1 34 ? 8.037 29.710 38.368 1.00 28.23 33 THR B CA 1
ATOM 1389 C C . THR B 1 34 ? 9.505 29.955 38.711 1.00 28.36 33 THR B C 1
ATOM 1390 O O . THR B 1 34 ? 10.037 31.061 38.519 1.00 28.04 33 THR B O 1
ATOM 1394 N N . ASN B 1 35 ? 10.163 28.932 39.245 1.00 28.42 34 ASN B N 1
ATOM 1395 C CA . ASN B 1 35 ? 11.595 29.015 39.572 1.00 28.44 34 ASN B CA 1
ATOM 1396 C C . ASN B 1 35 ? 12.438 29.214 38.308 1.00 28.20 34 ASN B C 1
ATOM 1397 O O . ASN B 1 35 ? 13.455 29.916 38.334 1.00 27.27 34 ASN B O 1
ATOM 1402 N N . THR B 1 36 ? 12.013 28.597 37.206 1.00 27.10 35 THR B N 1
ATOM 1403 C CA . THR B 1 36 ? 12.747 28.629 35.951 1.00 27.17 35 THR B CA 1
ATOM 1404 C C . THR B 1 36 ? 12.670 30.038 35.344 1.00 28.33 35 THR B C 1
ATOM 1405 O O . THR B 1 36 ? 13.683 30.593 34.907 1.00 28.68 35 THR B O 1
ATOM 1409 N N . ILE B 1 37 ? 11.474 30.631 35.363 1.00 29.52 36 ILE B N 1
ATOM 1410 C CA . ILE B 1 37 ? 11.262 31.970 34.791 1.00 29.46 36 ILE B CA 1
ATOM 1411 C C . ILE B 1 37 ? 11.905 33.051 35.640 1.00 29.00 36 ILE B C 1
ATOM 1412 O O . ILE B 1 37 ? 12.401 34.050 35.134 1.00 28.98 36 ILE B O 1
ATOM 1417 N N . GLU B 1 38 ? 11.851 32.875 36.946 1.00 28.68 37 GLU B N 1
ATOM 1418 C CA . GLU B 1 38 ? 12.481 33.812 37.832 1.00 29.35 37 GLU B CA 1
ATOM 1419 C C . GLU B 1 38 ? 13.996 33.841 37.637 1.00 29.02 37 GLU B C 1
ATOM 1420 O O . GLU B 1 38 ? 14.610 34.914 37.650 1.00 27.81 37 GLU B O 1
ATOM 1426 N N . LYS B 1 39 ? 14.622 32.673 37.490 1.00 28.30 38 LYS B N 1
ATOM 1427 C CA . LYS B 1 39 ? 16.081 32.653 37.326 1.00 29.11 38 LYS B CA 1
ATOM 1428 C C . LYS B 1 39 ? 16.475 33.327 36.017 1.00 28.46 38 LYS B C 1
ATOM 1429 O O . LYS B 1 39 ? 17.366 34.180 35.977 1.00 27.48 38 LYS B O 1
ATOM 1435 N N . PHE B 1 40 ? 15.791 32.913 34.955 1.00 28.80 39 PHE B N 1
ATOM 1436 C CA . PHE B 1 40 ? 15.977 33.448 33.609 1.00 29.66 39 PHE B CA 1
ATOM 1437 C C . PHE B 1 40 ? 15.969 34.980 33.615 1.00 29.90 39 PHE B C 1
ATOM 1438 O O . PHE B 1 40 ? 16.924 35.615 33.183 1.00 31.02 39 PHE B O 1
ATOM 1446 N N . ILE B 1 41 ? 14.888 35.555 34.136 1.00 30.30 40 ILE B N 1
ATOM 1447 C CA . ILE B 1 41 ? 14.728 37.003 34.191 1.00 30.59 40 ILE B CA 1
ATOM 1448 C C . ILE B 1 41 ? 15.839 37.629 35.019 1.00 31.00 40 ILE B C 1
ATOM 1449 O O . ILE B 1 41 ? 16.376 38.682 34.665 1.00 31.39 40 ILE B O 1
ATOM 1454 N N . LYS B 1 42 ? 16.174 36.992 36.138 1.00 31.47 41 LYS B N 1
ATOM 1455 C CA . LYS B 1 42 ? 17.269 37.483 36.973 1.00 31.61 41 LYS B CA 1
ATOM 1456 C C . LYS B 1 42 ? 18.559 37.542 36.189 1.00 30.62 41 LYS B C 1
ATOM 1457 O O . LYS B 1 42 ? 19.211 38.590 36.149 1.00 30.24 41 LYS B O 1
ATOM 1463 N N . GLU B 1 43 ? 18.925 36.440 35.546 1.00 29.94 42 GLU B N 1
ATOM 1464 C CA . GLU B 1 43 ? 20.221 36.348 34.836 1.00 30.60 42 GLU B CA 1
ATOM 1465 C C . GLU B 1 43 ? 20.249 37.097 33.500 1.00 29.11 42 GLU B C 1
ATOM 1466 O O . GLU B 1 43 ? 21.245 37.723 33.179 1.00 28.54 42 GLU B O 1
ATOM 1472 N N . LYS B 1 44 ? 19.146 37.064 32.750 1.00 28.63 43 LYS B N 1
ATOM 1473 C CA . LYS B 1 44 ? 19.037 37.741 31.445 1.00 27.85 43 LYS B CA 1
ATOM 1474 C C . LYS B 1 44 ? 18.757 39.237 31.564 1.00 27.74 43 LYS B C 1
ATOM 1475 O O . LYS B 1 44 ? 19.385 40.068 30.903 1.00 26.56 43 LYS B O 1
ATOM 1481 N N . VAL B 1 45 ? 17.807 39.589 32.413 1.00 27.74 44 VAL B N 1
ATOM 1482 C CA . VAL B 1 45 ? 17.406 40.993 32.554 1.00 27.77 44 VAL B CA 1
ATOM 1483 C C . VAL B 1 45 ? 18.067 41.701 33.757 1.00 27.81 44 VAL B C 1
ATOM 1484 O O . VAL B 1 45 ? 18.406 42.882 33.663 1.00 28.44 44 VAL B O 1
ATOM 1488 N N . GLY B 1 46 ? 18.244 41.009 34.878 1.00 27.71 45 GLY B N 1
ATOM 1489 C CA . GLY B 1 46 ? 18.859 41.609 36.075 1.00 27.37 45 GLY B CA 1
ATOM 1490 C C . GLY B 1 46 ? 17.859 42.267 37.008 1.00 27.05 45 GLY B C 1
ATOM 1491 O O . GLY B 1 46 ? 18.215 43.141 37.798 1.00 27.46 45 GLY B O 1
ATOM 1492 N N . ILE B 1 47 ? 16.609 41.851 36.922 1.00 26.65 46 ILE B N 1
ATOM 1493 C CA . ILE B 1 47 ? 15.528 42.452 37.687 1.00 26.77 46 ILE B CA 1
ATOM 1494 C C . ILE B 1 47 ? 14.752 41.360 38.377 1.00 27.38 46 ILE B C 1
ATOM 1495 O O . ILE B 1 47 ? 14.858 40.194 37.982 1.00 26.33 46 ILE B O 1
ATOM 1500 N N . PRO B 1 48 ? 13.973 41.725 39.413 1.00 28.99 47 PRO B N 1
ATOM 1501 C CA . PRO B 1 48 ? 13.112 40.759 40.086 1.00 30.10 47 PRO B CA 1
ATOM 1502 C C . PRO B 1 48 ? 11.836 40.431 39.313 1.00 31.45 47 PRO B C 1
ATOM 1503 O O . PRO B 1 48 ? 11.361 41.218 38.488 1.00 31.45 47 PRO B O 1
ATOM 1507 N N . TYR B 1 49 ? 11.291 39.260 39.609 1.00 32.85 48 TYR B N 1
ATOM 1508 C CA . TYR B 1 49 ? 10.103 38.751 38.957 1.00 33.80 48 TYR B CA 1
ATOM 1509 C C . TYR B 1 49 ? 9.248 37.998 39.980 1.00 33.83 48 TYR B C 1
ATOM 1510 O O . TYR B 1 49 ? 9.793 37.319 40.869 1.00 33.82 48 TYR B O 1
ATOM 1519 N N . PRO B 1 50 ? 7.900 38.101 39.851 1.00 33.22 49 PRO B N 1
ATOM 1520 C CA . PRO B 1 50 ? 7.124 38.808 38.815 1.00 32.44 49 PRO B CA 1
ATOM 1521 C C . PRO B 1 50 ? 6.753 40.250 39.190 1.00 31.62 49 PRO B C 1
ATOM 1522 O O . PRO B 1 50 ? 6.110 40.949 38.414 1.00 30.66 49 PRO B O 1
ATOM 1526 N N . ILE B 1 51 ? 7.155 40.678 40.379 1.00 31.36 50 ILE B N 1
ATOM 1527 C CA . ILE B 1 51 ? 6.957 42.042 40.806 1.00 30.78 50 ILE B CA 1
ATOM 1528 C C . ILE B 1 51 ? 8.288 42.679 40.550 1.00 31.54 50 ILE B C 1
ATOM 1529 O O . ILE B 1 51 ? 9.293 42.310 41.186 1.00 30.94 50 ILE B O 1
ATOM 1534 N N . VAL B 1 52 ? 8.292 43.601 39.589 1.00 31.83 51 VAL B N 1
ATOM 1535 C CA . VAL B 1 52 ? 9.495 44.292 39.171 1.00 31.94 51 VAL B CA 1
ATOM 1536 C C . VAL B 1 52 ? 9.647 45.554 39.992 1.00 32.20 51 VAL B C 1
ATOM 1537 O O . VAL B 1 52 ? 10.719 45.819 40.517 1.00 33.09 51 VAL B O 1
ATOM 1541 N N . ASN B 1 53 ? 8.585 46.350 40.061 1.00 32.50 52 ASN B N 1
ATOM 1542 C CA . ASN B 1 53 ? 8.532 47.508 40.944 1.00 32.12 52 ASN B CA 1
ATOM 1543 C C . ASN B 1 53 ? 7.092 47.919 41.238 1.00 31.77 52 ASN B C 1
ATOM 1544 O O . ASN B 1 53 ? 6.166 47.185 40.915 1.00 32.26 52 ASN B O 1
ATOM 1549 N N . GLU B 1 54 ? 6.895 49.060 41.885 1.00 31.61 53 GLU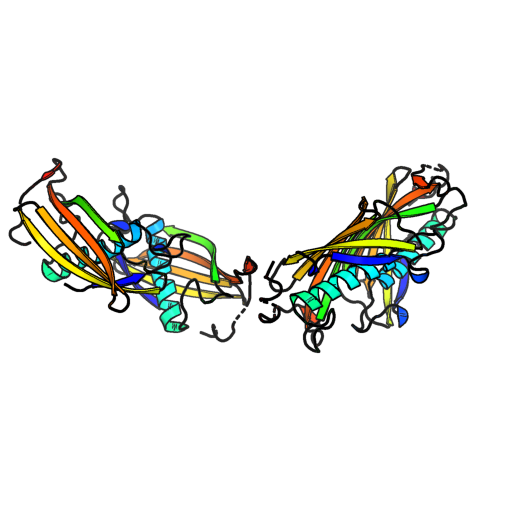 B N 1
ATOM 1550 C CA . GLU B 1 54 ? 5.539 49.520 42.213 1.00 31.39 53 GLU B CA 1
ATOM 1551 C C . GLU B 1 54 ? 4.683 49.865 40.972 1.00 30.80 53 GLU B C 1
ATOM 1552 O O . GLU B 1 54 ? 3.463 49.836 41.035 1.00 31.92 53 GLU B O 1
ATOM 1558 N N . ASN B 1 55 ? 5.335 50.170 39.855 1.00 29.73 54 ASN B N 1
ATOM 1559 C CA . ASN B 1 55 ? 4.675 50.509 38.600 1.00 28.78 54 ASN B CA 1
ATOM 1560 C C . ASN B 1 55 ? 4.700 49.427 37.532 1.00 27.61 54 ASN B C 1
ATOM 1561 O O . ASN B 1 55 ? 4.204 49.662 36.427 1.00 26.63 54 ASN B O 1
ATOM 1566 N N . LEU B 1 56 ? 5.308 48.276 37.827 1.00 27.87 55 LEU B N 1
ATOM 1567 C CA . LEU B 1 56 ? 5.437 47.188 36.850 1.00 27.78 55 LEU B CA 1
ATOM 1568 C C . LEU B 1 56 ? 5.468 45.815 37.485 1.00 28.35 55 LEU B C 1
ATOM 1569 O O . LEU B 1 56 ? 6.395 45.470 38.256 1.00 26.56 55 LEU B O 1
ATOM 1574 N N . TRP B 1 57 ? 4.433 45.047 37.145 1.00 28.33 56 TRP B N 1
ATOM 1575 C CA . TRP B 1 57 ? 4.321 43.664 37.519 1.00 29.24 56 TRP B CA 1
ATOM 1576 C C . TRP B 1 57 ? 4.079 42.824 36.288 1.00 29.52 56 TRP B C 1
ATOM 1577 O O . TRP B 1 57 ? 3.588 43.324 35.281 1.00 29.07 56 TRP B O 1
ATOM 1588 N N . PHE B 1 58 ? 4.358 41.532 36.414 1.00 30.73 57 PHE B N 1
ATOM 1589 C CA . PHE B 1 58 ? 3.933 40.517 35.456 1.00 31.49 57 PHE B CA 1
ATOM 1590 C C . PHE B 1 58 ? 2.817 39.603 36.036 1.00 31.63 57 PHE B C 1
ATOM 1591 O O . PHE B 1 58 ? 2.957 39.050 37.111 1.00 31.02 57 PHE B O 1
ATOM 1598 N N . VAL B 1 59 ? 1.696 39.483 35.336 1.00 31.77 58 VAL B N 1
ATOM 1599 C CA . VAL B 1 59 ? 0.631 38.554 35.739 1.00 32.62 58 VAL B CA 1
ATOM 1600 C C . VAL B 1 59 ? 0.348 37.566 34.614 1.00 32.70 58 VAL B C 1
ATOM 1601 O O . VAL B 1 59 ? 0.601 37.880 33.432 1.00 32.55 58 VAL B O 1
ATOM 1605 N N . ILE B 1 60 ? -0.196 36.388 34.973 1.00 33.04 59 ILE B N 1
ATOM 1606 C CA . ILE B 1 60 ? -0.436 35.323 34.013 1.00 32.90 59 ILE B CA 1
ATOM 1607 C C . ILE B 1 60 ? -1.771 35.514 33.356 1.00 32.64 59 ILE B C 1
ATOM 1608 O O . ILE B 1 60 ? -2.784 35.589 34.038 1.00 32.39 59 ILE B O 1
ATOM 1613 N N . ALA B 1 61 ? -1.772 35.594 32.020 1.00 31.84 60 ALA B N 1
ATOM 1614 C CA . ALA B 1 61 ? -3.019 35.763 31.236 1.00 30.55 60 ALA B CA 1
ATOM 1615 C C . ALA B 1 61 ? -3.558 34.438 30.686 1.00 29.95 60 ALA B C 1
ATOM 1616 O O . ALA B 1 61 ? -4.741 34.326 30.347 1.00 31.11 60 ALA B O 1
ATOM 1618 N N . GLU B 1 62 ? -2.704 33.423 30.628 1.00 28.63 61 GLU B N 1
ATOM 1619 C CA . GLU B 1 62 ? -3.084 32.157 30.066 1.00 26.87 61 GLU B CA 1
ATOM 1620 C C . GLU B 1 62 ? -2.085 31.091 30.466 1.00 26.56 61 GLU B C 1
ATOM 1621 O O . GLU B 1 62 ? -0.903 31.352 30.607 1.00 24.57 61 GLU B O 1
ATOM 1627 N N . SER B 1 63 ? -2.572 29.859 30.634 1.00 26.46 62 SER B N 1
ATOM 1628 C CA . SER B 1 63 ? -1.681 28.780 30.966 1.00 26.29 62 SER B CA 1
ATOM 1629 C C . SER B 1 63 ? -2.130 27.477 30.360 1.00 27.83 62 SER B C 1
ATOM 1630 O O . SER B 1 63 ? -3.305 27.267 30.128 1.00 27.17 62 SER B O 1
ATOM 1633 N N . HIS B 1 64 ? -1.161 26.608 30.081 1.00 29.51 63 HIS B N 1
ATOM 1634 C CA . HIS B 1 64 ? -1.420 25.329 29.435 1.00 30.15 63 HIS B CA 1
ATOM 1635 C C . HIS B 1 64 ? -0.376 24.335 29.869 1.00 30.84 63 HIS B C 1
ATOM 1636 O O . HIS B 1 64 ? 0.768 24.692 29.964 1.00 30.94 63 HIS B O 1
ATOM 1643 N N . ALA B 1 65 ? -0.758 23.078 30.086 1.00 30.83 64 ALA B N 1
ATOM 1644 C CA . ALA B 1 65 ? 0.207 22.029 30.338 1.00 30.99 64 ALA B CA 1
ATOM 1645 C C . ALA B 1 65 ? -0.354 20.689 29.895 1.00 30.92 64 ALA B C 1
ATOM 1646 O O . ALA B 1 65 ? -1.559 20.459 29.989 1.00 29.98 64 ALA B O 1
ATOM 1648 N N . ILE B 1 66 ? 0.523 19.847 29.359 1.00 30.74 65 ILE B N 1
ATOM 1649 C CA . ILE B 1 66 ? 0.191 18.514 28.907 1.00 30.94 65 ILE B CA 1
ATOM 1650 C C . ILE B 1 66 ? 1.097 17.602 29.728 1.00 30.88 65 ILE B C 1
ATOM 1651 O O . ILE B 1 66 ? 2.305 17.733 29.673 1.00 30.22 65 ILE B O 1
ATOM 1656 N N . TYR B 1 67 ? 0.522 16.708 30.526 1.00 31.36 66 TYR B N 1
ATOM 1657 C CA . TYR B 1 67 ? 1.311 15.901 31.461 1.00 30.39 66 TYR B CA 1
ATOM 1658 C C . TYR B 1 67 ? 1.475 14.498 30.910 1.00 30.41 66 TYR B C 1
ATOM 1659 O O . TYR B 1 67 ? 0.591 13.657 31.075 1.00 30.35 66 TYR B O 1
ATOM 1668 N N . HIS B 1 68 ? 2.594 14.220 30.230 1.00 30.42 67 HIS B N 1
ATOM 1669 C CA . HIS B 1 68 ? 2.706 12.974 29.451 1.00 29.21 67 HIS B CA 1
ATOM 1670 C C . HIS B 1 68 ? 3.006 11.814 30.351 1.00 29.57 67 HIS B C 1
ATOM 1671 O O . HIS B 1 68 ? 2.580 10.683 30.100 1.00 29.19 67 HIS B O 1
ATOM 1678 N N . ARG B 1 69 ? 3.822 12.082 31.362 1.00 29.26 68 ARG B N 1
ATOM 1679 C CA . ARG B 1 69 ? 4.298 11.050 32.243 1.00 29.22 68 ARG B CA 1
ATOM 1680 C C . ARG B 1 69 ? 4.300 11.587 33.684 1.00 29.01 68 ARG B C 1
ATOM 1681 O O . ARG B 1 69 ? 4.382 12.784 33.923 1.00 28.83 68 ARG B O 1
ATOM 1689 N N . PRO B 1 70 ? 4.155 10.696 34.660 1.00 29.50 69 PRO B N 1
ATOM 1690 C CA . PRO B 1 70 ? 4.100 11.173 36.045 1.00 29.77 69 PRO B CA 1
ATOM 1691 C C . PRO B 1 70 ? 5.529 11.405 36.566 1.00 30.21 69 PRO B C 1
ATOM 1692 O O . PRO B 1 70 ? 6.467 10.741 36.094 1.00 30.78 69 PRO B O 1
ATOM 1696 N N . VAL B 1 71 ? 5.690 12.342 37.495 1.00 30.85 70 VAL B N 1
ATOM 1697 C CA . VAL B 1 71 ? 6.914 12.455 38.286 1.00 31.25 70 VAL B CA 1
ATOM 1698 C C . VAL B 1 71 ? 6.590 12.163 39.772 1.00 32.14 70 VAL B C 1
ATOM 1699 O O . VAL B 1 71 ? 5.570 12.611 40.278 1.00 31.60 70 VAL B O 1
ATOM 1703 N N . LYS B 1 72 ? 7.472 11.410 40.435 1.00 32.54 71 LYS B N 1
ATOM 1704 C CA . LYS B 1 72 ? 7.266 10.888 41.790 1.00 33.37 71 LYS B CA 1
ATOM 1705 C C . LYS B 1 72 ? 8.196 11.602 42.799 1.00 32.83 71 LYS B C 1
ATOM 1706 O O . LYS B 1 72 ? 9.137 12.294 42.425 1.00 33.39 71 LYS B O 1
ATOM 1712 N N . LEU B 1 73 ? 7.922 11.436 44.087 1.00 31.95 72 LEU B N 1
ATOM 1713 C CA . LEU B 1 73 ? 8.784 11.999 45.144 1.00 31.64 72 LEU B CA 1
ATOM 1714 C C . LEU B 1 73 ? 10.228 11.615 44.934 1.00 30.77 72 LEU B C 1
ATOM 1715 O O . LEU B 1 73 ? 10.530 10.445 44.702 1.00 29.79 72 LEU B O 1
ATOM 1720 N N . GLY B 1 74 ? 11.143 12.578 45.044 1.00 30.31 73 GLY B N 1
ATOM 1721 C CA . GLY B 1 74 ? 12.569 12.270 44.858 1.00 30.35 73 GLY B CA 1
ATOM 1722 C C . GLY B 1 74 ? 13.092 12.322 43.420 1.00 30.41 73 GLY B C 1
ATOM 1723 O O . GLY B 1 74 ? 14.285 12.193 43.198 1.00 30.98 73 GLY B O 1
ATOM 1724 N N . ASP B 1 75 ? 12.235 12.494 42.428 1.00 29.89 74 ASP B N 1
ATOM 1725 C CA . ASP B 1 75 ? 12.727 12.639 41.045 1.00 30.06 74 ASP B CA 1
ATOM 1726 C C . ASP B 1 75 ? 13.497 13.956 40.873 1.00 30.74 74 ASP B C 1
ATOM 1727 O O . ASP B 1 75 ? 13.008 15.004 41.312 1.00 30.05 74 ASP B O 1
ATOM 1732 N N . LYS B 1 76 ? 14.705 13.882 40.283 1.00 30.67 75 LYS B N 1
ATOM 1733 C CA . LYS B 1 76 ? 15.440 15.070 39.828 1.00 30.70 75 LYS B CA 1
ATOM 1734 C C . LYS B 1 76 ? 14.834 15.476 38.481 1.00 30.54 75 LYS B C 1
ATOM 1735 O O . LYS B 1 76 ? 14.931 14.742 37.505 1.00 29.58 75 LYS B O 1
ATOM 1741 N N . LEU B 1 77 ? 14.179 16.633 38.459 1.00 29.63 76 LEU B N 1
ATOM 1742 C CA . LEU B 1 77 ? 13.628 17.191 37.237 1.00 30.01 76 LEU B CA 1
ATOM 1743 C C . LEU B 1 77 ? 14.538 18.255 36.637 1.00 29.78 76 LEU B C 1
ATOM 1744 O O . LEU B 1 77 ? 15.197 19.007 37.341 1.00 30.11 76 LEU B O 1
ATOM 1749 N N . THR B 1 78 ? 14.569 18.283 35.318 1.00 29.71 77 THR B N 1
ATOM 1750 C CA . THR B 1 78 ? 15.177 19.351 34.582 1.00 29.38 77 THR B CA 1
ATOM 1751 C C . THR B 1 78 ? 14.059 20.123 33.850 1.00 29.12 77 THR B C 1
ATOM 1752 O O . THR B 1 78 ? 13.228 19.501 33.187 1.00 28.27 77 THR B O 1
ATOM 1756 N N . VAL B 1 79 ? 14.029 21.455 33.999 1.00 28.36 78 VAL B N 1
ATOM 1757 C CA . VAL B 1 79 ? 13.110 22.315 33.226 1.00 27.94 78 VAL B CA 1
ATOM 1758 C C . VAL B 1 79 ? 13.891 23.158 32.179 1.00 27.45 78 VAL B C 1
ATOM 1759 O O . VAL B 1 79 ? 14.923 23.758 32.488 1.00 26.82 78 VAL B O 1
ATOM 1763 N N . LEU B 1 80 ? 13.393 23.143 30.944 1.00 26.71 79 LEU B N 1
ATOM 1764 C CA . LEU B 1 80 ? 13.965 23.883 29.818 1.00 26.56 79 LEU B CA 1
ATOM 1765 C C . LEU B 1 80 ? 13.019 24.988 29.406 1.00 26.14 79 LEU B C 1
ATOM 1766 O O . LEU B 1 80 ? 11.850 24.742 29.127 1.00 26.35 79 LEU B O 1
ATOM 1771 N N . LEU B 1 81 ? 13.547 26.195 29.299 1.00 26.50 80 LEU B N 1
ATOM 1772 C CA . LEU B 1 81 ? 12.725 27.358 29.010 1.00 26.66 80 LEU B CA 1
ATOM 1773 C C . LEU B 1 81 ? 12.964 27.903 27.614 1.00 27.22 80 LEU B C 1
ATOM 1774 O O . LEU B 1 81 ? 14.112 28.072 27.185 1.00 26.03 80 LEU B O 1
ATOM 1779 N N . ASN B 1 82 ? 11.877 28.193 26.910 1.00 28.25 81 ASN B N 1
ATOM 1780 C CA . ASN B 1 82 ? 11.947 28.932 25.656 1.00 29.16 81 ASN B CA 1
ATOM 1781 C C . ASN B 1 82 ? 10.995 30.151 25.676 1.00 29.78 81 ASN B C 1
ATOM 1782 O O . ASN B 1 82 ? 9.790 30.046 25.372 1.00 29.79 81 ASN B O 1
ATOM 1787 N N . PRO B 1 83 ? 11.546 31.317 26.040 1.00 30.24 82 PRO B N 1
ATOM 1788 C CA . PRO B 1 83 ? 10.745 32.506 26.052 1.00 30.92 82 PRO B CA 1
ATOM 1789 C C . PRO B 1 83 ? 10.601 33.040 24.640 1.00 31.14 82 PRO B C 1
ATOM 1790 O O . PRO B 1 83 ? 11.554 33.010 23.894 1.00 31.11 82 PRO B O 1
ATOM 1794 N N . LYS B 1 84 ? 9.400 33.482 24.296 1.00 31.82 83 LYS B N 1
ATOM 1795 C CA . LYS B 1 84 ? 9.110 34.135 23.035 1.00 32.61 83 LYS B CA 1
ATOM 1796 C C . LYS B 1 84 ? 8.477 35.486 23.386 1.00 32.36 83 LYS B C 1
ATOM 1797 O O . LYS B 1 84 ? 7.450 35.550 24.057 1.00 32.08 83 LYS B O 1
ATOM 1803 N N . ILE B 1 85 ? 9.084 36.572 22.939 1.00 32.19 84 ILE B N 1
ATOM 1804 C CA . ILE B 1 85 ? 8.524 37.884 23.205 1.00 32.37 84 ILE B CA 1
ATOM 1805 C C . ILE B 1 85 ? 7.430 38.159 22.177 1.00 32.16 84 ILE B C 1
ATOM 1806 O O . ILE B 1 85 ? 7.725 38.476 21.046 1.00 32.46 84 ILE B O 1
ATOM 1811 N N . LEU B 1 86 ? 6.168 38.026 22.567 1.00 31.70 85 LEU B N 1
ATOM 1812 C CA . LEU B 1 86 ? 5.066 38.245 21.641 1.00 31.71 85 LEU B CA 1
ATOM 1813 C C . LEU B 1 86 ? 4.797 39.720 21.369 1.00 31.95 85 LEU B C 1
ATOM 1814 O O . LEU B 1 86 ? 4.399 40.067 20.269 1.00 32.24 85 LEU B O 1
ATOM 1819 N N . SER B 1 87 ? 5.019 40.600 22.338 1.00 31.85 86 SER B N 1
ATOM 1820 C CA . SER B 1 87 ? 4.949 42.031 22.052 1.00 31.73 86 SER B CA 1
ATOM 1821 C C . SER B 1 87 ? 5.686 42.819 23.126 1.00 31.43 86 SER B C 1
ATOM 1822 O O . SER B 1 87 ? 6.309 42.215 24.001 1.00 32.28 86 SER B O 1
ATOM 1825 N N . ASN B 1 88 ? 5.617 44.150 23.085 1.00 30.45 87 ASN B N 1
ATOM 1826 C CA . ASN B 1 88 ? 6.194 44.947 24.185 1.00 30.09 87 ASN B CA 1
ATOM 1827 C C . ASN B 1 88 ? 5.368 44.856 25.475 1.00 29.22 87 ASN B C 1
ATOM 1828 O O . ASN B 1 88 ? 5.682 45.509 26.458 1.00 28.78 87 ASN B O 1
ATOM 1833 N N . LYS B 1 89 ? 4.327 44.019 25.462 1.00 28.84 88 LYS B N 1
ATOM 1834 C CA . LYS B 1 89 ? 3.464 43.791 26.626 1.00 29.00 88 LYS B CA 1
ATOM 1835 C C . LYS B 1 89 ? 3.374 42.330 27.045 1.00 28.56 88 LYS B C 1
ATOM 1836 O O . LYS B 1 89 ? 2.930 42.081 28.151 1.00 28.83 88 LYS B O 1
ATOM 1842 N N . THR B 1 90 ? 3.785 41.390 26.184 1.00 28.49 89 THR B N 1
ATOM 1843 C CA . THR B 1 90 ? 3.494 39.964 26.365 1.00 28.87 89 THR B CA 1
ATOM 1844 C C . THR B 1 90 ? 4.691 39.056 26.153 1.00 28.98 89 THR B C 1
ATOM 1845 O O . THR B 1 90 ? 5.458 39.257 25.225 1.00 29.47 89 THR B O 1
ATOM 1849 N N . ILE B 1 91 ? 4.834 38.046 27.015 1.00 29.57 90 ILE B N 1
ATOM 1850 C CA . ILE B 1 91 ? 5.838 36.982 26.836 1.00 28.81 90 ILE B CA 1
ATOM 1851 C C . ILE B 1 91 ? 5.198 35.624 27.024 1.00 29.16 90 ILE B C 1
ATOM 1852 O O . ILE B 1 91 ? 4.524 35.396 28.026 1.00 28.95 90 ILE B O 1
ATOM 1857 N N . LYS B 1 92 ? 5.426 34.733 26.067 1.00 28.84 91 LYS B N 1
ATOM 1858 C CA . LYS B 1 92 ? 5.089 33.326 26.221 1.00 28.73 91 LYS B CA 1
ATOM 1859 C C . LYS B 1 92 ? 6.351 32.634 26.689 1.00 29.04 91 LYS B C 1
ATOM 1860 O O . LYS B 1 92 ? 7.374 32.648 26.000 1.00 29.14 91 LYS B O 1
ATOM 1866 N N . PHE B 1 93 ? 6.299 32.083 27.895 1.00 29.24 92 PHE B N 1
ATOM 1867 C CA . PHE B 1 93 ? 7.373 31.261 28.404 1.00 29.32 92 PHE B CA 1
ATOM 1868 C C . PHE B 1 93 ? 6.960 29.821 28.154 1.00 29.30 92 PHE B C 1
ATOM 1869 O O . PHE B 1 93 ? 6.132 29.306 28.875 1.00 29.28 92 PHE B O 1
ATOM 1877 N N . GLU B 1 94 ? 7.518 29.196 27.117 1.00 30.10 93 GLU B N 1
ATOM 1878 C CA . GLU B 1 94 ? 7.340 27.773 26.891 1.00 30.12 93 GLU B CA 1
ATOM 1879 C C . GLU B 1 94 ? 8.303 27.056 27.810 1.00 29.93 93 GLU B C 1
ATOM 1880 O O . GLU B 1 94 ? 9.381 27.569 28.101 1.00 28.56 93 GLU B O 1
ATOM 1886 N N . PHE B 1 95 ? 7.897 25.874 28.273 1.00 30.16 94 PHE B N 1
ATOM 1887 C CA . PHE B 1 95 ? 8.758 25.029 29.057 1.00 30.50 94 PHE B CA 1
ATOM 1888 C C . PHE B 1 95 ? 8.554 23.547 28.742 1.00 31.04 94 PHE B C 1
ATOM 1889 O O . PHE B 1 95 ? 7.496 23.125 28.226 1.00 30.63 94 PHE B O 1
ATOM 1897 N N . LYS B 1 96 ? 9.608 22.789 29.027 1.00 30.65 95 LYS B N 1
ATOM 1898 C CA . LYS B 1 96 ? 9.589 21.352 28.971 1.00 31.06 95 LYS B CA 1
ATOM 1899 C C . LYS B 1 96 ? 10.175 20.860 30.287 1.00 30.95 95 LYS B C 1
ATOM 1900 O O . LYS B 1 96 ? 11.068 21.495 30.841 1.00 31.62 95 LYS B O 1
ATOM 1906 N N . VAL B 1 97 ? 9.632 19.760 30.809 1.00 30.72 96 VAL B N 1
ATOM 1907 C CA . VAL B 1 97 ? 10.163 19.129 32.020 1.00 30.30 96 VAL B CA 1
ATOM 1908 C C . VAL B 1 97 ? 10.611 17.756 31.623 1.00 30.26 96 VAL B C 1
ATOM 1909 O O . VAL B 1 97 ? 9.883 17.053 30.931 1.00 29.45 96 VAL B O 1
ATOM 1913 N N . LEU B 1 98 ? 11.815 17.390 32.056 1.00 30.57 97 LEU B N 1
ATOM 1914 C CA . LEU B 1 98 ? 12.406 16.097 31.725 1.00 30.55 97 LEU B CA 1
ATOM 1915 C C . LEU B 1 98 ? 12.936 15.413 32.987 1.00 31.56 97 LEU B C 1
ATOM 1916 O O . LEU B 1 98 ? 13.330 16.091 33.939 1.00 31.19 97 LEU B O 1
ATOM 1921 N N . LYS B 1 99 ? 12.878 14.078 32.991 1.00 32.05 98 LYS B N 1
ATOM 1922 C CA . LYS B 1 99 ? 13.562 13.224 33.968 1.00 33.19 98 LYS B CA 1
ATOM 1923 C C . LYS B 1 99 ? 14.537 12.347 33.204 1.00 32.67 98 LYS B C 1
ATOM 1924 O O . LYS B 1 99 ? 14.119 11.573 32.355 1.00 32.81 98 LYS B O 1
ATOM 1930 N N . ASP B 1 100 ? 15.827 12.494 33.502 1.00 32.57 99 ASP B N 1
ATOM 1931 C CA . ASP B 1 100 ? 16.911 11.782 32.826 1.00 32.60 99 ASP B CA 1
ATOM 1932 C C . ASP B 1 100 ? 16.864 11.888 31.316 1.00 31.29 99 ASP B C 1
ATOM 1933 O O . ASP B 1 100 ? 17.192 10.932 30.642 1.00 31.49 99 ASP B O 1
ATOM 1938 N N . GLY B 1 101 ? 16.456 13.040 30.796 1.00 30.38 100 GLY B N 1
ATOM 1939 C CA . GLY B 1 101 ? 16.432 13.292 29.340 1.00 29.57 100 GLY B CA 1
ATOM 1940 C C . GLY B 1 101 ? 15.138 12.856 28.668 1.00 29.42 100 GLY B C 1
ATOM 1941 O O . GLY B 1 101 ? 15.000 12.944 27.446 1.00 29.34 100 GLY B O 1
ATOM 1942 N N . GLU B 1 102 ? 14.199 12.360 29.469 1.00 28.61 101 GLU B N 1
ATOM 1943 C CA . GLU B 1 102 ? 12.924 11.859 28.981 1.00 28.63 101 GLU B CA 1
ATOM 1944 C C . GLU B 1 102 ? 11.854 12.848 29.378 1.00 27.96 101 GLU B C 1
ATOM 1945 O O . GLU B 1 102 ? 11.703 13.158 30.549 1.00 28.03 101 GLU B O 1
ATOM 1951 N N . LEU B 1 103 ? 11.133 13.351 28.380 1.00 27.89 102 LEU B N 1
ATOM 1952 C CA . LEU B 1 103 ? 10.137 14.397 28.569 1.00 27.33 102 LEU B CA 1
ATOM 1953 C C . LEU B 1 103 ? 9.007 13.820 29.379 1.00 27.60 102 LEU B C 1
ATOM 1954 O O . LEU B 1 103 ? 8.528 12.729 29.101 1.00 28.27 102 LEU B O 1
ATOM 1959 N N . THR B 1 104 ? 8.608 14.549 30.397 1.00 26.73 103 THR B N 1
ATOM 1960 C CA . THR B 1 104 ? 7.486 14.186 31.212 1.00 27.15 103 THR B CA 1
ATOM 1961 C C . THR B 1 104 ? 6.329 15.142 30.989 1.00 27.30 103 THR B C 1
ATOM 1962 O O . THR B 1 104 ? 5.180 14.722 31.055 1.00 26.78 103 THR B O 1
ATOM 1966 N N . THR B 1 105 ? 6.643 16.407 30.711 1.00 26.93 104 THR B N 1
ATOM 1967 C CA . THR B 1 105 ? 5.673 17.476 30.772 1.00 28.20 104 THR B CA 1
ATOM 1968 C C . THR B 1 105 ? 6.070 18.593 29.795 1.00 29.43 104 THR B C 1
ATOM 1969 O O . THR B 1 105 ? 7.249 18.830 29.582 1.00 29.84 104 THR B O 1
ATOM 1973 N N . GLU B 1 106 ? 5.080 19.256 29.189 1.00 30.51 105 GLU B N 1
ATOM 1974 C CA . GLU B 1 106 ? 5.354 20.471 28.413 1.00 31.37 105 GLU B CA 1
ATOM 1975 C C . GLU B 1 106 ? 4.158 21.414 28.438 1.00 31.41 105 GLU B C 1
ATOM 1976 O O . GLU B 1 106 ? 3.024 20.972 28.576 1.00 31.83 105 GLU B O 1
ATOM 1982 N N . GLY B 1 107 ? 4.409 22.716 28.336 1.00 30.90 106 GLY B N 1
ATOM 1983 C CA . GLY B 1 107 ? 3.332 23.680 28.393 1.00 30.99 106 GLY B CA 1
ATOM 1984 C C . GLY B 1 107 ? 3.860 25.073 28.192 1.00 31.27 106 GLY B C 1
ATOM 1985 O O . GLY B 1 107 ? 4.969 25.235 27.677 1.00 30.11 106 GLY B O 1
ATOM 1986 N N . TYR B 1 108 ? 3.060 26.073 28.577 1.00 31.85 107 TYR B N 1
ATOM 1987 C CA . TYR B 1 108 ? 3.522 27.488 28.551 1.00 32.22 107 TYR B CA 1
ATOM 1988 C C . TYR B 1 108 ? 2.733 28.334 29.525 1.00 32.09 107 TYR B C 1
ATOM 1989 O O . TYR B 1 108 ? 1.688 27.917 29.977 1.00 32.79 107 TYR B O 1
ATOM 1998 N N . VAL B 1 109 ? 3.248 29.524 29.852 1.00 32.20 108 VAL B N 1
ATOM 1999 C CA . VAL B 1 109 ? 2.442 30.574 30.476 1.00 32.02 108 VAL B CA 1
ATOM 2000 C C . VAL B 1 109 ? 2.669 31.861 29.721 1.00 32.54 108 VAL B C 1
ATOM 2001 O O . VAL B 1 109 ? 3.803 32.221 29.404 1.00 31.47 108 VAL B O 1
ATOM 2005 N N . ILE B 1 110 ? 1.576 32.542 29.432 1.00 32.34 109 ILE B N 1
ATOM 2006 C CA . ILE B 1 110 ? 1.651 33.865 28.846 1.00 32.69 109 ILE B CA 1
ATOM 2007 C C . ILE B 1 110 ? 1.578 34.880 29.948 1.00 32.65 109 ILE B C 1
ATOM 2008 O O . ILE B 1 110 ? 0.618 34.915 30.684 1.00 32.47 109 ILE B O 1
ATOM 2013 N N . GLN B 1 111 ? 2.592 35.727 30.055 1.00 33.52 110 GLN B N 1
ATOM 2014 C CA . GLN B 1 111 ? 2.566 36.804 31.022 1.00 33.79 110 GLN B CA 1
ATOM 2015 C C . GLN B 1 111 ? 2.493 38.175 30.392 1.00 33.58 110 GLN B C 1
ATOM 2016 O O . GLN B 1 111 ? 3.068 38.408 29.344 1.00 32.89 110 GLN B O 1
ATOM 2022 N N . ILE B 1 112 ? 1.746 39.064 31.053 1.00 33.65 111 ILE B N 1
ATOM 2023 C CA . ILE B 1 112 ? 1.541 40.417 30.605 1.00 34.05 111 ILE B CA 1
ATOM 2024 C C . ILE B 1 112 ? 2.118 41.396 31.612 1.00 33.26 111 ILE B C 1
ATOM 2025 O O . ILE B 1 112 ? 1.995 41.219 32.832 1.00 33.17 111 ILE B O 1
ATOM 2030 N N . ALA B 1 113 ? 2.742 42.432 31.069 1.00 32.67 112 ALA B N 1
ATOM 2031 C CA . ALA B 1 113 ? 3.289 43.522 31.845 1.00 31.88 112 ALA B CA 1
ATOM 2032 C C . ALA B 1 113 ? 2.128 44.465 32.143 1.00 31.53 112 ALA B C 1
ATOM 2033 O O . ALA B 1 113 ? 1.378 44.841 31.239 1.00 31.31 112 ALA B O 1
ATOM 2035 N N . ILE B 1 114 ? 1.946 44.799 33.415 1.00 30.68 113 ILE B N 1
ATOM 2036 C CA . ILE B 1 114 ? 0.885 45.702 33.805 1.00 30.41 113 ILE B CA 1
ATOM 2037 C C . ILE B 1 114 ? 1.446 46.709 34.804 1.00 30.10 113 ILE B C 1
ATOM 2038 O O . ILE B 1 114 ? 2.393 46.416 35.530 1.00 30.25 113 ILE B O 1
ATOM 2043 N N . ASN B 1 115 ? 0.859 47.890 34.811 1.00 30.09 114 ASN B N 1
ATOM 2044 C CA . ASN B 1 115 ? 1.013 48.830 35.906 1.00 30.44 114 ASN B CA 1
ATOM 2045 C C . ASN B 1 115 ? -0.071 48.491 36.891 1.00 31.11 114 ASN B C 1
ATOM 2046 O O . ASN B 1 115 ? -1.258 48.648 36.585 1.00 31.65 114 ASN B O 1
ATOM 2051 N N . PRO B 1 116 ? 0.298 47.903 38.039 1.00 32.00 115 PRO B N 1
ATOM 2052 C CA . PRO B 1 116 ? -0.715 47.487 39.016 1.00 31.59 115 PRO B CA 1
ATOM 2053 C C . PRO B 1 116 ? -1.512 48.587 39.718 1.00 31.02 115 PRO B C 1
ATOM 2054 O O . PRO B 1 116 ? -2.529 48.288 40.331 1.00 30.94 115 PRO B O 1
ATOM 2058 N N . LYS B 1 117 ? -1.044 49.829 39.666 1.00 30.13 116 LYS B N 1
ATOM 2059 C CA . LYS B 1 117 ? -1.763 50.913 40.298 1.00 30.51 116 LYS B CA 1
ATOM 2060 C C . LYS B 1 117 ? -3.092 51.198 39.590 1.00 30.81 116 LYS B C 1
ATOM 2061 O O . LYS B 1 117 ? -4.092 51.488 40.249 1.00 31.77 116 LYS B O 1
ATOM 2067 N N . ILE B 1 118 ? -3.099 51.151 38.260 1.00 30.64 117 ILE B N 1
ATOM 2068 C CA . ILE B 1 118 ? -4.356 51.240 37.495 1.00 31.08 117 ILE B CA 1
ATOM 2069 C C . ILE B 1 118 ? -4.859 49.853 37.100 1.00 30.62 117 ILE B C 1
ATOM 2070 O O . ILE B 1 118 ? -6.003 49.682 36.698 1.00 30.50 117 ILE B O 1
ATOM 2075 N N . TRP B 1 119 ? -3.993 48.857 37.252 1.00 30.74 118 TRP B N 1
ATOM 2076 C CA . TRP B 1 119 ? -4.291 47.539 36.820 1.00 30.07 118 TRP B CA 1
ATOM 2077 C C . TRP B 1 119 ? -4.703 47.465 35.329 1.00 31.64 118 TRP B C 1
ATOM 2078 O O . TRP B 1 119 ? -5.753 46.895 34.966 1.00 32.72 118 TRP B O 1
ATOM 2089 N N . LYS B 1 120 ? -3.832 47.969 34.459 1.00 31.98 119 LYS B N 1
ATOM 2090 C CA . LYS B 1 120 ? -3.974 47.774 33.013 1.00 32.80 119 LYS B CA 1
ATOM 2091 C C . LYS B 1 120 ? -2.628 47.398 32.423 1.00 32.70 119 LYS B C 1
ATOM 2092 O O . LYS B 1 120 ? -1.581 47.672 33.015 1.00 33.03 119 LYS B O 1
ATOM 2098 N N . SER B 1 121 ? -2.657 46.825 31.226 1.00 32.42 120 SER B N 1
ATOM 2099 C CA . SER B 1 121 ? -1.441 46.395 30.557 1.00 32.29 120 SER B CA 1
ATOM 2100 C C . SER B 1 121 ? -0.525 47.594 30.270 1.00 31.80 120 SER B C 1
ATOM 2101 O O . SER B 1 121 ? -0.990 48.719 30.084 1.00 32.01 120 SER B O 1
ATOM 2104 N N . THR B 1 122 ? 0.780 47.375 30.257 1.00 31.24 121 THR B N 1
ATOM 2105 C CA . THR B 1 122 ? 1.692 48.485 30.013 1.00 31.75 121 THR B CA 1
ATOM 2106 C C . THR B 1 122 ? 2.924 48.016 29.238 1.00 31.56 121 THR B C 1
ATOM 2107 O O . THR B 1 122 ? 3.371 46.881 29.400 1.00 30.39 121 THR B O 1
ATOM 2111 N N . GLU B 1 123 ? 3.451 48.887 28.378 1.00 31.17 122 GLU B N 1
ATOM 2112 C CA . GLU B 1 123 ? 4.597 48.533 27.555 1.00 31.67 122 GLU B CA 1
ATOM 2113 C C . GLU B 1 123 ? 5.866 48.419 28.397 1.00 32.22 122 GLU B C 1
ATOM 2114 O O . GLU B 1 123 ? 6.151 49.296 29.215 1.00 32.46 122 GLU B O 1
ATOM 2128 N N . PRO B 1 125 ? 9.669 48.722 29.447 1.00 32.64 124 PRO B N 1
ATOM 2129 C CA . PRO B 1 125 ? 10.742 49.655 29.094 1.00 32.96 124 PRO B CA 1
ATOM 2130 C C . PRO B 1 125 ? 11.716 49.097 28.060 1.00 33.01 124 PRO B C 1
ATOM 2131 O O . PRO B 1 125 ? 11.881 47.888 27.980 1.00 32.93 124 PRO B O 1
ATOM 2135 N N . LYS B 1 126 ? 12.373 49.971 27.299 1.00 32.94 125 LYS B N 1
ATOM 2136 C CA . LYS B 1 126 ? 13.300 49.513 26.265 1.00 33.42 125 LYS B CA 1
ATOM 2137 C C . LYS B 1 126 ? 14.465 48.725 26.839 1.00 34.08 125 LYS B C 1
ATOM 2138 O O . LYS B 1 126 ? 14.976 47.831 26.178 1.00 34.06 125 LYS B O 1
ATOM 2144 N N . GLU B 1 127 ? 14.911 49.093 28.042 1.00 34.96 126 GLU B N 1
ATOM 2145 C CA . GLU B 1 127 ? 16.059 48.444 28.670 1.00 35.62 126 GLU B CA 1
ATOM 2146 C C . GLU B 1 127 ? 15.770 46.961 28.824 1.00 34.38 126 GLU B C 1
ATOM 2147 O O . GLU B 1 127 ? 16.621 46.127 28.564 1.00 33.84 126 GLU B O 1
ATOM 2153 N N . ILE B 1 128 ? 14.539 46.651 29.197 1.00 34.29 127 ILE B N 1
ATOM 2154 C CA . ILE B 1 128 ? 14.118 45.285 29.480 1.00 33.72 127 ILE B CA 1
ATOM 2155 C C . ILE B 1 128 ? 13.968 44.466 28.195 1.00 33.60 127 ILE B C 1
ATOM 2156 O O . ILE B 1 128 ? 14.508 43.380 28.083 1.00 34.13 127 ILE B O 1
ATOM 2169 N N . ASP B 1 130 ? 15.522 45.257 25.429 1.00 33.10 129 ASP B N 1
ATOM 2170 C CA . ASP B 1 130 ? 16.929 45.129 24.972 1.00 33.20 129 ASP B CA 1
ATOM 2171 C C . ASP B 1 130 ? 17.609 43.884 25.562 1.00 33.85 129 ASP B C 1
ATOM 2172 O O . ASP B 1 130 ? 18.129 43.048 24.826 1.00 33.37 129 ASP B O 1
ATOM 2177 N N . LYS B 1 131 ? 17.604 43.779 26.894 1.00 34.65 130 LYS B N 1
ATOM 2178 C CA . LYS B 1 131 ? 18.137 42.603 27.599 1.00 35.62 130 LYS B CA 1
ATOM 2179 C C . LYS B 1 131 ? 17.492 41.280 27.104 1.00 35.94 130 LYS B C 1
ATOM 2180 O O . LYS B 1 131 ? 18.193 40.301 26.816 1.00 36.13 130 LYS B O 1
ATOM 2186 N N . LEU B 1 132 ? 16.166 41.274 26.989 1.00 36.09 131 LEU B N 1
ATOM 2187 C CA . LEU B 1 132 ? 15.407 40.082 26.563 1.00 36.45 131 LEU B CA 1
ATOM 2188 C C . LEU B 1 132 ? 15.701 39.596 25.145 1.00 36.40 131 LEU B C 1
ATOM 2189 O O . LEU B 1 132 ? 15.467 38.442 24.827 1.00 36.30 131 LEU B O 1
ATOM 2194 N N . SER B 1 133 ? 16.201 40.471 24.288 1.00 36.80 132 SER B N 1
ATOM 2195 C CA . SER B 1 133 ? 16.450 40.095 22.897 1.00 36.95 132 SER B CA 1
ATOM 2196 C C . SER B 1 133 ? 17.790 39.379 22.675 1.00 36.90 132 SER B C 1
ATOM 2197 O O . SER B 1 133 ? 18.066 38.934 21.565 1.00 37.25 132 SER B O 1
ATOM 2200 N N . ILE B 1 134 ? 18.606 39.262 23.722 1.00 36.86 133 ILE B N 1
ATOM 2201 C CA . ILE B 1 134 ? 19.945 38.680 23.618 1.00 36.62 133 ILE B CA 1
ATOM 2202 C C . ILE B 1 134 ? 19.884 37.187 23.958 1.00 37.03 133 ILE B C 1
ATOM 2203 O O . ILE B 1 134 ? 19.537 36.828 25.080 1.00 36.29 133 ILE B O 1
ATOM 2208 N N . LYS B 1 135 ? 20.236 36.319 23.006 1.00 37.47 134 LYS B N 1
ATOM 2209 C CA . LYS B 1 135 ? 20.024 34.879 23.193 1.00 38.13 134 LYS B CA 1
ATOM 2210 C C . LYS B 1 135 ? 20.937 34.251 24.251 1.00 37.79 134 LYS B C 1
ATOM 2211 O O . LYS B 1 135 ? 22.075 34.670 24.460 1.00 37.07 134 LYS B O 1
ATOM 2218 N N . TYR C 1 7 ? -16.759 -19.731 7.777 1.00 35.02 6 TYR C N 1
ATOM 2219 C CA . TYR C 1 7 ? -18.240 -19.769 7.976 1.00 34.97 6 TYR C CA 1
ATOM 2220 C C . TYR C 1 7 ? -19.012 -19.535 6.675 1.00 34.35 6 TYR C C 1
ATOM 2221 O O . TYR C 1 7 ? -18.807 -18.529 5.976 1.00 34.03 6 TYR C O 1
ATOM 2230 N N . VAL C 1 8 ? -19.930 -20.451 6.385 1.00 33.81 7 VAL C N 1
ATOM 2231 C CA . VAL C 1 8 ? -20.649 -20.474 5.116 1.00 33.41 7 VAL C CA 1
ATOM 2232 C C . VAL C 1 8 ? -22.144 -20.204 5.282 1.00 33.42 7 VAL C C 1
ATOM 2233 O O . VAL C 1 8 ? -22.807 -20.836 6.099 1.00 33.02 7 VAL C O 1
ATOM 2237 N N . PHE C 1 9 ? -22.656 -19.273 4.475 1.00 33.55 8 PHE C N 1
ATOM 2238 C CA . PHE C 1 9 ? -24.062 -18.877 4.470 1.00 33.81 8 PHE C CA 1
ATOM 2239 C C . PHE C 1 9 ? -24.601 -18.895 3.022 1.00 33.47 8 PHE C C 1
ATOM 2240 O O . PHE C 1 9 ? -23.939 -18.429 2.093 1.00 33.05 8 PHE C O 1
ATOM 2248 N N . GLU C 1 10 ? -25.791 -19.457 2.834 1.00 32.98 9 GLU C N 1
ATOM 2249 C CA . GLU C 1 10 ? -26.406 -19.485 1.518 1.00 32.67 9 GLU C CA 1
ATOM 2250 C C . GLU C 1 10 ? -27.465 -18.407 1.400 1.00 32.15 9 GLU C C 1
ATOM 2251 O O . GLU C 1 10 ? -28.162 -18.119 2.355 1.00 31.50 9 GLU C O 1
ATOM 2257 N N . ASP C 1 11 ? -27.569 -17.813 0.216 1.00 32.30 10 ASP C N 1
ATOM 2258 C CA . ASP C 1 11 ? -28.585 -16.784 -0.049 1.00 32.43 10 ASP C CA 1
ATOM 2259 C C . ASP C 1 11 ? -29.040 -16.843 -1.516 1.00 31.85 10 ASP C C 1
ATOM 2260 O O . ASP C 1 11 ? -28.504 -17.612 -2.304 1.00 31.87 10 ASP C O 1
ATOM 2265 N N . VAL C 1 12 ? -30.065 -16.072 -1.863 1.00 31.70 11 VAL C N 1
ATOM 2266 C CA . VAL C 1 12 ? -30.603 -16.084 -3.219 1.00 31.49 11 VAL C CA 1
ATOM 2267 C C . VAL C 1 12 ? -30.907 -14.655 -3.637 1.00 30.72 11 VAL C C 1
ATOM 2268 O O . VAL C 1 12 ? -31.323 -13.832 -2.822 1.00 29.90 11 VAL C O 1
ATOM 2272 N N . VAL C 1 13 ? -30.675 -14.365 -4.912 1.00 30.72 12 VAL C N 1
ATOM 2273 C CA . VAL C 1 13 ? -30.892 -13.018 -5.431 1.00 30.38 12 VAL C CA 1
ATOM 2274 C C . VAL C 1 13 ? -32.378 -12.854 -5.752 1.00 30.86 12 VAL C C 1
ATOM 2275 O O . VAL C 1 13 ? -32.959 -13.640 -6.507 1.00 30.45 12 VAL C O 1
ATOM 2279 N N . ARG C 1 14 ? -32.972 -11.823 -5.171 1.00 31.39 13 ARG C N 1
ATOM 2280 C CA . ARG C 1 14 ? -34.385 -11.531 -5.313 1.00 32.11 13 ARG C CA 1
ATOM 2281 C C . ARG C 1 14 ? -34.573 -10.249 -6.081 1.00 30.89 13 ARG C C 1
ATOM 2282 O O . ARG C 1 14 ? -33.643 -9.489 -6.243 1.00 30.29 13 ARG C O 1
ATOM 2290 N N . ILE C 1 15 ? -35.818 -10.000 -6.486 1.00 31.08 14 ILE C N 1
ATOM 2291 C CA . ILE C 1 15 ? -36.194 -8.844 -7.311 1.00 30.64 14 ILE C CA 1
ATOM 2292 C C . ILE C 1 15 ? -35.804 -7.528 -6.639 1.00 30.34 14 ILE C C 1
ATOM 2293 O O . ILE C 1 15 ? -35.285 -6.643 -7.305 1.00 29.52 14 ILE C O 1
ATOM 2298 N N . TYR C 1 16 ? -36.000 -7.430 -5.320 1.00 30.43 15 TYR C N 1
ATOM 2299 C CA . TYR C 1 16 ? -35.579 -6.248 -4.557 1.00 30.20 15 TYR C CA 1
ATOM 2300 C C . TYR C 1 16 ? -34.070 -6.066 -4.430 1.00 29.70 15 TYR C C 1
ATOM 2301 O O . TYR C 1 16 ? -33.603 -5.007 -4.045 1.00 29.86 15 TYR C O 1
ATOM 2310 N N . ASP C 1 17 ? -33.296 -7.080 -4.762 1.00 28.20 16 ASP C N 1
ATOM 2311 C CA . ASP C 1 17 ? -31.857 -6.926 -4.824 1.00 27.81 16 ASP C CA 1
ATOM 2312 C C . ASP C 1 17 ? -31.373 -6.355 -6.168 1.00 27.57 16 ASP C C 1
ATOM 2313 O O . ASP C 1 17 ? -30.198 -6.101 -6.318 1.00 26.24 16 ASP C O 1
ATOM 2318 N N . THR C 1 18 ? -32.280 -6.173 -7.134 1.00 27.66 17 THR C N 1
ATOM 2319 C CA . THR C 1 18 ? -31.909 -5.831 -8.510 1.00 27.76 17 THR C CA 1
ATOM 2320 C C . THR C 1 18 ? -32.305 -4.409 -8.856 1.00 27.44 17 THR C C 1
ATOM 2321 O O . THR C 1 18 ? -33.217 -3.868 -8.262 1.00 27.48 17 THR C O 1
ATOM 2325 N N . ASP C 1 19 ? -31.585 -3.809 -9.802 1.00 27.78 18 ASP C N 1
ATOM 2326 C CA . ASP C 1 19 ? -31.993 -2.539 -10.417 1.00 27.70 18 ASP C CA 1
ATOM 2327 C C . ASP C 1 19 ? -32.192 -2.720 -11.910 1.00 27.49 18 ASP C C 1
ATOM 2328 O O . ASP C 1 19 ? -32.123 -3.841 -12.389 1.00 27.26 18 ASP C O 1
ATOM 2333 N N . ALA C 1 20 ? -32.472 -1.628 -12.629 1.00 27.69 19 ALA C N 1
ATOM 2334 C CA . ALA C 1 20 ? -32.781 -1.692 -14.089 1.00 27.81 19 ALA C CA 1
ATOM 2335 C C . ALA C 1 20 ? -31.648 -2.259 -14.944 1.00 28.33 19 ALA C C 1
ATOM 2336 O O . ALA C 1 20 ? -31.870 -2.627 -16.105 1.00 29.51 19 ALA C O 1
ATOM 2338 N N . GLN C 1 21 ? -30.447 -2.346 -14.388 1.00 28.44 20 GLN C N 1
ATOM 2339 C CA . GLN C 1 21 ? -29.323 -2.949 -15.100 1.00 29.06 20 GLN C CA 1
ATOM 2340 C C . GLN C 1 21 ? -29.332 -4.452 -15.046 1.00 29.29 20 GLN C C 1
ATOM 2341 O O . GLN C 1 21 ? -28.399 -5.068 -15.543 1.00 29.16 20 GLN C O 1
ATOM 2347 N N . GLY C 1 22 ? -30.365 -5.048 -14.438 1.00 29.60 21 GLY C N 1
ATOM 2348 C CA . GLY C 1 22 ? -30.572 -6.491 -14.506 1.00 29.91 21 GLY C CA 1
ATOM 2349 C C . GLY C 1 22 ? -29.686 -7.328 -13.611 1.00 30.24 21 GLY C C 1
ATOM 2350 O O . GLY C 1 22 ? -29.631 -8.552 -13.747 1.00 30.73 21 GLY C O 1
ATOM 2351 N N . ILE C 1 23 ? -29.003 -6.665 -12.690 1.00 31.34 22 ILE C N 1
ATOM 2352 C CA . ILE C 1 23 ? -27.997 -7.283 -11.824 1.00 31.71 22 ILE C CA 1
ATOM 2353 C C . ILE C 1 23 ? -28.184 -6.780 -10.394 1.00 31.44 22 ILE C C 1
ATOM 2354 O O . ILE C 1 23 ? -28.854 -5.762 -10.186 1.00 30.74 22 ILE C O 1
ATOM 2359 N N . ALA C 1 24 ? -27.576 -7.476 -9.428 1.00 30.87 23 ALA C N 1
ATOM 2360 C CA . ALA C 1 24 ? -27.713 -7.078 -8.022 1.00 30.98 23 ALA C CA 1
ATOM 2361 C C . ALA C 1 24 ? -27.024 -5.725 -7.811 1.00 30.59 23 ALA C C 1
ATOM 2362 O O . ALA C 1 24 ? -25.959 -5.446 -8.369 1.00 29.43 23 ALA C O 1
ATOM 2364 N N . HIS C 1 25 ? -27.679 -4.863 -7.051 1.00 30.94 24 HIS C N 1
ATOM 2365 C CA . HIS C 1 25 ? -27.168 -3.520 -6.832 1.00 30.79 24 HIS C CA 1
ATOM 2366 C C . HIS C 1 25 ? -26.381 -3.392 -5.510 1.00 32.07 24 HIS C C 1
ATOM 2367 O O . HIS C 1 25 ? -26.376 -4.283 -4.673 1.00 31.53 24 HIS C O 1
ATOM 2374 N N . TYR C 1 26 ? -25.721 -2.248 -5.362 1.00 32.90 25 TYR C N 1
ATOM 2375 C CA . TYR C 1 26 ? -24.853 -1.928 -4.223 1.00 33.81 25 TYR C CA 1
ATOM 2376 C C . TYR C 1 26 ? -25.393 -2.278 -2.842 1.00 34.17 25 TYR C C 1
ATOM 2377 O O . TYR C 1 26 ? -24.637 -2.693 -1.965 1.00 34.88 25 TYR C O 1
ATOM 2386 N N . ALA C 1 27 ? -26.693 -2.096 -2.649 1.00 34.75 26 ALA C N 1
ATOM 2387 C CA . ALA C 1 27 ? -27.343 -2.347 -1.369 1.00 34.15 26 ALA C CA 1
ATOM 2388 C C . ALA C 1 27 ? -27.620 -3.818 -1.148 1.00 34.20 26 ALA C C 1
ATOM 2389 O O . ALA C 1 27 ? -27.729 -4.250 0.002 1.00 33.75 26 ALA C O 1
ATOM 2391 N N . ALA C 1 28 ? -27.791 -4.570 -2.242 1.00 33.49 27 ALA C N 1
ATOM 2392 C CA . ALA C 1 28 ? -28.032 -6.001 -2.163 1.00 32.19 27 ALA C CA 1
ATOM 2393 C C . ALA C 1 28 ? -26.880 -6.701 -1.467 1.00 31.86 27 ALA C C 1
ATOM 2394 O O . ALA C 1 28 ? -27.102 -7.652 -0.720 1.00 31.23 27 ALA C O 1
ATOM 2396 N N . TYR C 1 29 ? -25.658 -6.229 -1.716 1.00 30.71 28 TYR C N 1
ATOM 2397 C CA . TYR C 1 29 ? -24.483 -6.894 -1.191 1.00 30.34 28 TYR C CA 1
ATOM 2398 C C . TYR C 1 29 ? -24.409 -6.712 0.344 1.00 31.03 28 TYR C C 1
ATOM 2399 O O . TYR C 1 29 ? -23.963 -7.604 1.068 1.00 28.50 28 TYR C O 1
ATOM 2408 N N . TYR C 1 30 ? -24.906 -5.568 0.828 1.00 32.13 29 TYR C N 1
ATOM 2409 C CA . TYR C 1 30 ? -24.996 -5.264 2.255 1.00 32.74 29 TYR C CA 1
ATOM 2410 C C . TYR C 1 30 ? -25.959 -6.205 2.913 1.00 33.26 29 TYR C C 1
ATOM 2411 O O . TYR C 1 30 ? -25.718 -6.607 4.032 1.00 33.11 29 TYR C O 1
ATOM 2420 N N . ARG C 1 31 ? -27.067 -6.504 2.220 1.00 33.68 30 ARG C N 1
ATOM 2421 C CA . ARG C 1 31 ? -28.071 -7.465 2.681 1.00 33.42 30 ARG C CA 1
ATOM 2422 C C . ARG C 1 31 ? -27.478 -8.860 2.779 1.00 33.08 30 ARG C C 1
ATOM 2423 O O . ARG C 1 31 ? -27.755 -9.586 3.734 1.00 32.91 30 ARG C O 1
ATOM 2431 N N . PHE C 1 32 ? -26.671 -9.238 1.787 1.00 32.56 31 PHE C N 1
ATOM 2432 C CA . PHE C 1 32 ? -25.960 -10.502 1.834 1.00 32.48 31 PHE C CA 1
ATOM 2433 C C . PHE C 1 32 ? -24.959 -10.568 2.980 1.00 32.05 31 PHE C C 1
ATOM 2434 O O . PHE C 1 32 ? -24.989 -11.527 3.761 1.00 32.22 31 PHE C O 1
ATOM 2442 N N . PHE C 1 33 ? -24.067 -9.591 3.093 1.00 31.82 32 PHE C N 1
ATOM 2443 C CA . PHE C 1 33 ? -23.048 -9.694 4.133 1.00 31.84 32 PHE C CA 1
ATOM 2444 C C . PHE C 1 33 ? -23.618 -9.413 5.537 1.00 31.14 32 PHE C C 1
ATOM 2445 O O . PHE C 1 33 ? -23.207 -10.042 6.493 1.00 30.61 32 PHE C O 1
ATOM 2453 N N . THR C 1 34 ? -24.617 -8.539 5.647 1.00 30.57 33 THR C N 1
ATOM 2454 C CA . THR C 1 34 ? -25.327 -8.378 6.918 1.00 30.01 33 THR C CA 1
ATOM 2455 C C . THR C 1 34 ? -25.982 -9.690 7.381 1.00 30.22 33 THR C C 1
ATOM 2456 O O . THR C 1 34 ? -25.864 -10.088 8.557 1.00 29.02 33 THR C O 1
ATOM 2460 N N . ASN C 1 35 ? -26.669 -10.360 6.458 1.00 30.65 34 ASN C N 1
ATOM 2461 C CA . ASN C 1 35 ? -27.326 -11.633 6.771 1.00 30.66 34 ASN C CA 1
ATOM 2462 C C . ASN C 1 35 ? -26.281 -12.598 7.269 1.00 30.36 34 ASN C C 1
ATOM 2463 O O . ASN C 1 35 ? -26.470 -13.317 8.254 1.00 29.93 34 ASN C O 1
ATOM 2468 N N . THR C 1 36 ? -25.151 -12.590 6.587 1.00 29.79 35 THR C N 1
ATOM 2469 C CA . THR C 1 36 ? -24.092 -13.529 6.892 1.00 29.44 35 THR C CA 1
ATOM 2470 C C . THR C 1 36 ? -23.481 -13.211 8.264 1.00 29.09 35 THR C C 1
ATOM 2471 O O . THR C 1 36 ? -23.372 -14.080 9.125 1.00 28.09 35 THR C O 1
ATOM 2475 N N . ILE C 1 37 ? -23.107 -11.956 8.486 1.00 29.04 36 ILE C N 1
ATOM 2476 C CA . ILE C 1 37 ? -22.529 -11.575 9.778 1.00 29.24 36 ILE C CA 1
ATOM 2477 C C . ILE C 1 37 ? -23.545 -11.897 10.874 1.00 29.61 36 ILE C C 1
ATOM 2478 O O . ILE C 1 37 ? -23.190 -12.457 11.914 1.00 29.50 36 ILE C O 1
ATOM 2483 N N . GLU C 1 38 ? -24.815 -11.602 10.626 1.00 30.08 37 GLU C N 1
ATOM 2484 C CA . GLU C 1 38 ? -25.821 -11.742 11.677 1.00 30.98 37 GLU C CA 1
ATOM 2485 C C . GLU C 1 38 ? -26.066 -13.208 12.115 1.00 30.38 37 GLU C C 1
ATOM 2486 O O . GLU C 1 38 ? -26.214 -13.489 13.317 1.00 29.24 37 GLU C O 1
ATOM 2492 N N . LYS C 1 39 ? -26.109 -14.137 11.157 1.00 29.76 38 LYS C N 1
ATOM 2493 C CA . LYS C 1 39 ? -26.312 -15.549 11.503 1.00 30.08 38 LYS C CA 1
ATOM 2494 C C . LYS C 1 39 ? -25.061 -16.091 12.177 1.00 29.24 38 LYS C C 1
ATOM 2495 O O . LYS C 1 39 ? -25.139 -16.894 13.104 1.00 28.97 38 LYS C O 1
ATOM 2501 N N . PHE C 1 40 ? -23.904 -15.621 11.720 1.00 28.88 39 PHE C N 1
ATOM 2502 C CA . PHE C 1 40 ? -22.645 -16.000 12.341 1.00 28.75 39 PHE C CA 1
ATOM 2503 C C . PHE C 1 40 ? -22.632 -15.649 13.835 1.00 28.44 39 PHE C C 1
ATOM 2504 O O . PHE C 1 40 ? -22.257 -16.468 14.669 1.00 28.75 39 PHE C O 1
ATOM 2512 N N . ILE C 1 41 ? -23.023 -14.426 14.170 1.00 28.36 40 ILE C N 1
ATOM 2513 C CA . ILE C 1 41 ? -22.907 -13.953 15.554 1.00 28.37 40 ILE C CA 1
ATOM 2514 C C . ILE C 1 41 ? -23.972 -14.559 16.429 1.00 28.18 40 ILE C C 1
ATOM 2515 O O . ILE C 1 41 ? -23.747 -14.831 17.590 1.00 27.30 40 ILE C O 1
ATOM 2520 N N . LYS C 1 42 ? -25.132 -14.775 15.834 1.00 28.77 41 LYS C N 1
ATOM 2521 C CA . LYS C 1 42 ? -26.210 -15.508 16.462 1.00 29.45 41 LYS C CA 1
ATOM 2522 C C . LYS C 1 42 ? -25.745 -16.918 16.818 1.00 29.73 41 LYS C C 1
ATOM 2523 O O . LYS C 1 42 ? -25.878 -17.344 17.970 1.00 29.13 41 LYS C O 1
ATOM 2529 N N . GLU C 1 43 ? -25.164 -17.623 15.847 1.00 30.50 42 GLU C N 1
ATOM 2530 C CA . GLU C 1 43 ? -24.756 -19.030 16.053 1.00 31.00 42 GLU C CA 1
ATOM 2531 C C . GLU C 1 43 ? -23.470 -19.190 16.864 1.00 30.82 42 GLU C C 1
ATOM 2532 O O . GLU C 1 43 ? -23.384 -20.105 17.674 1.00 30.90 42 GLU C O 1
ATOM 2538 N N . LYS C 1 44 ? -22.465 -18.335 16.652 1.00 30.42 43 LYS C N 1
ATOM 2539 C CA . LYS C 1 44 ? -21.182 -18.508 17.365 1.00 30.32 43 LYS C CA 1
ATOM 2540 C C . LYS C 1 44 ? -21.087 -17.759 18.695 1.00 29.54 43 LYS C C 1
ATOM 2541 O O . LYS C 1 44 ? -20.425 -18.231 19.609 1.00 28.58 43 LYS C O 1
ATOM 2547 N N . VAL C 1 45 ? -21.733 -16.600 18.801 1.00 29.18 44 VAL C N 1
ATOM 2548 C CA . VAL C 1 45 ? -21.629 -15.785 20.022 1.00 29.08 44 VAL C CA 1
ATOM 2549 C C . VAL C 1 45 ? -22.906 -15.795 20.865 1.00 29.03 44 VAL C C 1
ATOM 2550 O O . VAL C 1 45 ? -22.851 -15.687 22.090 1.00 28.55 44 VAL C O 1
ATOM 2554 N N . GLY C 1 46 ? -24.054 -15.893 20.201 1.00 29.09 45 GLY C N 1
ATOM 2555 C CA . GLY C 1 46 ? -25.330 -16.035 20.889 1.00 29.30 45 GLY C CA 1
ATOM 2556 C C . GLY C 1 46 ? -25.891 -14.713 21.330 1.00 29.41 45 GLY C C 1
ATOM 2557 O O . GLY C 1 46 ? -26.583 -14.634 22.345 1.00 29.56 45 GLY C O 1
ATOM 2558 N N . ILE C 1 47 ? -25.582 -13.678 20.562 1.00 29.73 46 ILE C N 1
ATOM 2559 C CA . ILE C 1 47 ? -26.079 -12.346 20.813 1.00 30.23 46 ILE C CA 1
ATOM 2560 C C . ILE C 1 47 ? -26.726 -11.768 19.540 1.00 31.14 46 ILE C C 1
ATOM 2561 O O . ILE C 1 47 ? -26.407 -12.196 18.413 1.00 30.77 46 ILE C O 1
ATOM 2566 N N . PRO C 1 48 ? -27.653 -10.805 19.720 1.00 31.89 47 PRO C N 1
ATOM 2567 C CA . PRO C 1 48 ? -28.141 -10.010 18.590 1.00 32.11 47 PRO C CA 1
ATOM 2568 C C . PRO C 1 48 ? -27.062 -9.169 17.929 1.00 32.03 47 PRO C C 1
ATOM 2569 O O . PRO C 1 48 ? -26.019 -8.915 18.516 1.00 32.40 47 PRO C O 1
ATOM 2573 N N . TYR C 1 49 ? -27.327 -8.753 16.695 1.00 31.82 48 TYR C N 1
ATOM 2574 C CA . TYR C 1 49 ? -26.399 -7.938 15.923 1.00 31.43 48 TYR C CA 1
ATOM 2575 C C . TYR C 1 49 ? -27.246 -7.037 15.031 1.00 30.53 48 TYR C C 1
ATOM 2576 O O . TYR C 1 49 ? -28.230 -7.512 14.455 1.00 29.37 48 TYR C O 1
ATOM 2585 N N . PRO C 1 50 ? -26.873 -5.737 14.889 1.00 29.33 49 PRO C N 1
ATOM 2586 C CA . PRO C 1 50 ? -25.757 -5.008 15.461 1.00 29.02 49 PRO C CA 1
ATOM 2587 C C . PRO C 1 50 ? -26.068 -4.287 16.762 1.00 28.57 49 PRO C C 1
ATOM 2588 O O . PRO C 1 50 ? -25.201 -3.593 17.287 1.00 27.92 49 PRO C O 1
ATOM 2592 N N . ILE C 1 51 ? -27.273 -4.445 17.287 1.00 28.79 50 ILE C N 1
ATOM 2593 C CA . ILE C 1 51 ? -27.572 -3.879 18.596 1.00 29.22 50 ILE C CA 1
ATOM 2594 C C . ILE C 1 51 ? -27.559 -4.993 19.615 1.00 29.47 50 ILE C C 1
ATOM 2595 O O . ILE C 1 51 ? -28.447 -5.850 19.621 1.00 30.56 50 ILE C O 1
ATOM 2600 N N . VAL C 1 52 ? -26.547 -4.986 20.477 1.00 29.57 51 VAL C N 1
ATOM 2601 C CA . VAL C 1 52 ? -26.378 -6.060 21.421 1.00 28.89 51 VAL C CA 1
ATOM 2602 C C . VAL C 1 52 ? -27.216 -5.761 22.649 1.00 29.60 51 VAL C C 1
ATOM 2603 O O . VAL C 1 52 ? -28.104 -6.551 23.009 1.00 29.69 51 VAL C O 1
ATOM 2607 N N . ASN C 1 53 ? -26.917 -4.628 23.287 1.00 29.64 52 ASN C N 1
ATOM 2608 C CA . ASN C 1 53 ? -27.661 -4.134 24.449 1.00 29.63 52 ASN C CA 1
ATOM 2609 C C . ASN C 1 53 ? -27.525 -2.605 24.498 1.00 29.91 52 ASN C C 1
ATOM 2610 O O . ASN C 1 53 ? -26.928 -2.028 23.572 1.00 30.14 52 ASN C O 1
ATOM 2615 N N . GLU C 1 54 ? -28.065 -1.977 25.554 1.00 29.45 53 GLU C N 1
ATOM 2616 C CA . GLU C 1 54 ? -28.033 -0.510 25.786 1.00 29.43 53 GLU C CA 1
ATOM 2617 C C . GLU C 1 54 ? -26.659 0.144 25.886 1.00 29.53 53 GLU C C 1
ATOM 2618 O O . GLU C 1 54 ? -26.529 1.360 25.706 1.00 28.72 53 GLU C O 1
ATOM 2620 N N . ASN C 1 55 ? -25.651 -0.662 26.213 1.00 29.27 54 ASN C N 1
ATOM 2621 C CA . ASN C 1 55 ? -24.278 -0.215 26.358 1.00 29.30 54 ASN C CA 1
ATOM 2622 C C . ASN C 1 55 ? -23.366 -0.689 25.216 1.00 29.08 54 ASN C C 1
ATOM 2623 O O . ASN C 1 55 ? -22.171 -0.412 25.232 1.00 28.85 54 ASN C O 1
ATOM 2628 N N . LEU C 1 56 ? -23.907 -1.399 24.226 1.00 28.77 55 LEU C N 1
ATOM 2629 C CA . LEU C 1 56 ? -23.044 -1.993 23.210 1.00 28.22 55 LEU C CA 1
ATOM 2630 C C . LEU C 1 56 ? -23.721 -2.147 21.869 1.00 28.28 55 LEU C C 1
ATOM 2631 O O . LEU C 1 56 ? -24.660 -2.936 21.719 1.00 28.24 55 LEU C O 1
ATOM 2636 N N . TRP C 1 57 ? -23.231 -1.380 20.902 1.00 28.56 56 TRP C N 1
ATOM 2637 C CA . TRP C 1 57 ? -23.635 -1.505 19.502 1.00 28.28 56 TRP C CA 1
ATOM 2638 C C . TRP C 1 57 ? -22.405 -1.664 18.633 1.00 28.57 56 TRP C C 1
ATOM 2639 O O . TRP C 1 57 ? -21.330 -1.223 18.991 1.00 28.54 56 TRP C O 1
ATOM 2650 N N . PHE C 1 58 ? -22.607 -2.227 17.454 1.00 29.33 57 PHE C N 1
ATOM 2651 C CA . PHE C 1 58 ? -21.595 -2.256 16.407 1.00 29.71 57 PHE C CA 1
ATOM 2652 C C . PHE C 1 58 ? -22.012 -1.319 15.290 1.00 29.93 57 PHE C C 1
ATOM 2653 O O . PHE C 1 58 ? -23.165 -1.346 14.848 1.00 29.32 57 PHE C O 1
ATOM 2661 N N . VAL C 1 59 ? -21.095 -0.444 14.900 1.00 30.49 58 VAL C N 1
ATOM 2662 C CA . VAL C 1 59 ? -21.308 0.489 13.780 1.00 31.50 58 VAL C CA 1
ATOM 2663 C C . VAL C 1 59 ? -20.165 0.322 12.767 1.00 31.66 58 VAL C C 1
ATOM 2664 O O . VAL C 1 59 ? -19.066 -0.097 13.122 1.00 32.53 58 VAL C O 1
ATOM 2668 N N . ILE C 1 60 ? -20.454 0.625 11.498 1.00 32.34 59 ILE C N 1
ATOM 2669 C CA . ILE C 1 60 ? -19.520 0.393 10.387 1.00 32.14 59 ILE C CA 1
ATOM 2670 C C . ILE C 1 60 ? -18.564 1.565 10.261 1.00 31.62 59 ILE C C 1
ATOM 2671 O O . ILE C 1 60 ? -19.004 2.685 10.099 1.00 31.59 59 ILE C O 1
ATOM 2676 N N . ALA C 1 61 ? -17.265 1.280 10.351 1.00 30.96 60 ALA C N 1
ATOM 2677 C CA . ALA C 1 61 ? -16.215 2.293 10.255 1.00 30.68 60 ALA C CA 1
ATOM 2678 C C . ALA C 1 61 ? -15.645 2.443 8.852 1.00 30.25 60 ALA C C 1
ATOM 2679 O O . ALA C 1 61 ? -15.100 3.488 8.488 1.00 29.67 60 ALA C O 1
ATOM 2681 N N . GLU C 1 62 ? -15.687 1.357 8.104 1.00 30.03 61 GLU C N 1
ATOM 2682 C CA . GLU C 1 62 ? -15.098 1.305 6.790 1.00 30.06 61 GLU C CA 1
ATOM 2683 C C . GLU C 1 62 ? -15.733 0.190 5.974 1.00 29.89 61 GLU C C 1
ATOM 2684 O O . GLU C 1 62 ? -16.047 -0.875 6.516 1.00 28.62 61 GLU C O 1
ATOM 2690 N N . SER C 1 63 ? -15.941 0.464 4.676 1.00 30.01 62 SER C N 1
ATOM 2691 C CA . SER C 1 63 ? -16.419 -0.515 3.702 1.00 30.24 62 SER C CA 1
ATOM 2692 C C . SER C 1 63 ? -15.485 -0.614 2.477 1.00 30.31 62 SER C C 1
ATOM 2693 O O . SER C 1 63 ? -14.880 0.363 2.035 1.00 29.96 62 SER C O 1
ATOM 2696 N N . HIS C 1 64 ? -15.401 -1.815 1.939 1.00 30.21 63 HIS C N 1
ATOM 2697 C CA . HIS C 1 64 ? -14.699 -2.050 0.699 1.00 30.41 63 HIS C CA 1
ATOM 2698 C C . HIS C 1 64 ? -15.295 -3.251 -0.001 1.00 30.19 63 HIS C C 1
ATOM 2699 O O . HIS C 1 64 ? -15.663 -4.219 0.660 1.00 30.49 63 HIS C O 1
ATOM 2706 N N . ALA C 1 65 ? -15.433 -3.162 -1.329 1.00 29.21 64 ALA C N 1
ATOM 2707 C CA . ALA C 1 65 ? -15.765 -4.316 -2.151 1.00 29.08 64 ALA C CA 1
ATOM 2708 C C . ALA C 1 65 ? -15.246 -4.170 -3.582 1.00 29.07 64 ALA C C 1
ATOM 2709 O O . ALA C 1 65 ? -15.013 -3.067 -4.088 1.00 28.52 64 ALA C O 1
ATOM 2711 N N . ILE C 1 66 ? -14.997 -5.321 -4.174 1.00 29.12 65 ILE C N 1
ATOM 2712 C CA . ILE C 1 66 ? -14.589 -5.468 -5.547 1.00 29.71 65 ILE C CA 1
ATOM 2713 C C . ILE C 1 66 ? -15.577 -6.438 -6.133 1.00 29.47 65 ILE C C 1
ATOM 2714 O O . ILE C 1 66 ? -15.748 -7.544 -5.623 1.00 28.44 65 ILE C O 1
ATOM 2719 N N . TYR C 1 67 ? -16.242 -5.984 -7.194 1.00 30.04 66 TYR C N 1
ATOM 2720 C CA . TYR C 1 67 ? -17.283 -6.735 -7.863 1.00 29.43 66 TYR C CA 1
ATOM 2721 C C . TYR C 1 67 ? -16.731 -7.250 -9.190 1.00 29.73 66 TYR C C 1
ATOM 2722 O O . TYR C 1 67 ? -16.641 -6.510 -10.157 1.00 29.81 66 TYR C O 1
ATOM 2731 N N . HIS C 1 68 ? -16.361 -8.533 -9.217 1.00 29.85 67 HIS C N 1
ATOM 2732 C CA . HIS C 1 68 ? -15.736 -9.178 -10.373 1.00 29.50 67 HIS C CA 1
ATOM 2733 C C . HIS C 1 68 ? -16.755 -9.562 -11.458 1.00 29.99 67 HIS C C 1
ATOM 2734 O O . HIS C 1 68 ? -16.505 -9.403 -12.635 1.00 30.37 67 HIS C O 1
ATOM 2741 N N . ARG C 1 69 ? -17.878 -10.121 -11.054 1.00 29.88 68 ARG C N 1
ATOM 2742 C CA . ARG C 1 69 ? -18.886 -10.563 -11.971 1.00 29.79 68 ARG C CA 1
ATOM 2743 C C . ARG C 1 69 ? -20.193 -10.201 -11.338 1.00 29.21 68 ARG C C 1
ATOM 2744 O O . ARG C 1 69 ? -20.270 -10.111 -10.101 1.00 28.21 68 ARG C O 1
ATOM 2752 N N . PRO C 1 70 ? -21.219 -9.954 -12.162 1.00 28.36 69 PRO C N 1
ATOM 2753 C CA . PRO C 1 70 ? -22.524 -9.603 -11.628 1.00 28.41 69 PRO C CA 1
ATOM 2754 C C . PRO C 1 70 ? -23.224 -10.845 -11.145 1.00 28.98 69 PRO C C 1
ATOM 2755 O O . PRO C 1 70 ? -22.843 -11.967 -11.551 1.00 27.17 69 PRO C O 1
ATOM 2759 N N . VAL C 1 71 ? -24.228 -10.647 -10.289 1.00 29.01 70 VAL C N 1
ATOM 2760 C CA . VAL C 1 71 ? -25.162 -11.702 -9.940 1.00 29.84 70 VAL C CA 1
ATOM 2761 C C . VAL C 1 71 ? -26.546 -11.195 -10.308 1.00 30.45 70 VAL C C 1
ATOM 2762 O O . VAL C 1 71 ? -26.815 -9.992 -10.268 1.00 28.99 70 VAL C O 1
ATOM 2766 N N . LYS C 1 72 ? -27.418 -12.142 -10.642 1.00 31.37 71 LYS C N 1
ATOM 2767 C CA . LYS C 1 72 ? -28.658 -11.850 -11.345 1.00 32.56 71 LYS C CA 1
ATOM 2768 C C . LYS C 1 72 ? -29.830 -12.488 -10.607 1.00 32.25 71 LYS C C 1
ATOM 2769 O O . LYS C 1 72 ? -29.628 -13.325 -9.699 1.00 32.54 71 LYS C O 1
ATOM 2775 N N . LEU C 1 73 ? -31.048 -12.098 -11.007 1.00 31.50 72 LEU C N 1
ATOM 2776 C CA . LEU C 1 73 ? -32.290 -12.502 -10.321 1.00 30.92 72 LEU C CA 1
ATOM 2777 C C . LEU C 1 73 ? -32.365 -14.020 -10.250 1.00 30.26 72 LEU C C 1
ATOM 2778 O O . LEU C 1 73 ? -32.186 -14.691 -11.256 1.00 29.81 72 LEU C O 1
ATOM 2783 N N . GLY C 1 74 ? -32.581 -14.549 -9.053 1.00 29.55 73 GLY C N 1
ATOM 2784 C CA . GLY C 1 74 ? -32.755 -15.973 -8.862 1.00 29.64 73 GLY C CA 1
ATOM 2785 C C . GLY C 1 74 ? -31.469 -16.757 -8.705 1.00 29.56 73 GLY C C 1
ATOM 2786 O O . GLY C 1 74 ? -31.513 -17.951 -8.504 1.00 27.90 73 GLY C O 1
ATOM 2787 N N . ASP C 1 75 ? -30.322 -16.084 -8.776 1.00 29.64 74 ASP C N 1
ATOM 2788 C CA . ASP C 1 75 ? -29.048 -16.769 -8.572 1.00 30.18 74 ASP C CA 1
ATOM 2789 C C . ASP C 1 75 ? -28.905 -17.212 -7.125 1.00 30.06 74 ASP C C 1
ATOM 2790 O O . ASP C 1 75 ? -29.275 -16.479 -6.207 1.00 29.92 74 ASP C O 1
ATOM 2795 N N . LYS C 1 76 ? -28.349 -18.409 -6.947 1.00 30.37 75 LYS C N 1
ATOM 2796 C CA . LYS C 1 76 ? -27.995 -18.937 -5.634 1.00 30.51 75 LYS C CA 1
ATOM 2797 C C . LYS C 1 76 ? -26.550 -18.592 -5.301 1.00 30.37 75 LYS C C 1
ATOM 2798 O O . LYS C 1 76 ? -25.624 -19.004 -5.992 1.00 29.80 75 LYS C O 1
ATOM 2804 N N . LEU C 1 77 ? -26.370 -17.894 -4.187 1.00 30.61 76 LEU C N 1
ATOM 2805 C CA . LEU C 1 77 ? -25.068 -17.454 -3.745 1.00 30.80 76 LEU C CA 1
ATOM 2806 C C . LEU C 1 77 ? -24.592 -18.238 -2.529 1.00 30.98 76 LEU C C 1
ATOM 2807 O O . LEU C 1 77 ? -25.393 -18.739 -1.734 1.00 31.60 76 LEU C O 1
ATOM 2812 N N . THR C 1 78 ? -23.269 -18.350 -2.406 1.00 31.09 77 THR C N 1
ATOM 2813 C CA . THR C 1 78 ? -22.609 -18.783 -1.165 1.00 30.34 77 THR C CA 1
ATOM 2814 C C . THR C 1 78 ? -21.750 -17.599 -0.675 1.00 29.44 77 THR C C 1
ATOM 2815 O O . THR C 1 78 ? -20.945 -17.057 -1.441 1.00 28.47 77 THR C O 1
ATOM 2819 N N . VAL C 1 79 ? -21.945 -17.200 0.584 1.00 28.82 78 VAL C N 1
ATOM 2820 C CA . VAL C 1 79 ? -21.148 -16.139 1.203 1.00 28.78 78 VAL C CA 1
ATOM 2821 C C . VAL C 1 79 ? -20.255 -16.808 2.227 1.00 27.99 78 VAL C C 1
ATOM 2822 O O . VAL C 1 79 ? -20.733 -17.514 3.120 1.00 27.50 78 VAL C O 1
ATOM 2826 N N . LEU C 1 80 ? -18.957 -16.607 2.065 1.00 27.17 79 LEU C N 1
ATOM 2827 C CA . LEU C 1 80 ? -17.979 -17.096 3.009 1.00 27.29 79 LEU C CA 1
ATOM 2828 C C . LEU C 1 80 ? -17.579 -15.907 3.878 1.00 27.05 79 LEU C C 1
ATOM 2829 O O . LEU C 1 80 ? -17.312 -14.841 3.350 1.00 26.73 79 LEU C O 1
ATOM 2834 N N . LEU C 1 81 ? -17.536 -16.094 5.194 1.00 26.98 80 LEU C N 1
ATOM 2835 C CA . LEU C 1 81 ? -17.147 -15.023 6.126 1.00 26.83 80 LEU C CA 1
ATOM 2836 C C . LEU C 1 81 ? -15.837 -15.364 6.826 1.00 27.64 80 LEU C C 1
ATOM 2837 O O . LEU C 1 81 ? -15.692 -16.474 7.352 1.00 27.42 80 LEU C O 1
ATOM 2842 N N . ASN C 1 82 ? -14.890 -14.427 6.844 1.00 28.15 81 ASN C N 1
ATOM 2843 C CA . ASN C 1 82 ? -13.704 -14.548 7.690 1.00 28.70 81 ASN C CA 1
ATOM 2844 C C . ASN C 1 82 ? -13.598 -13.378 8.670 1.00 28.25 81 ASN C C 1
ATOM 2845 O O . ASN C 1 82 ? -12.965 -12.371 8.361 1.00 27.22 81 ASN C O 1
ATOM 2850 N N . PRO C 1 83 ? -14.201 -13.526 9.874 1.00 28.55 82 PRO C N 1
ATOM 2851 C CA . PRO C 1 83 ? -14.147 -12.452 10.846 1.00 28.83 82 PRO C CA 1
ATOM 2852 C C . PRO C 1 83 ? -12.727 -12.377 11.355 1.00 28.81 82 PRO C C 1
ATOM 2853 O O . PRO C 1 83 ? -12.015 -13.378 11.356 1.00 29.34 82 PRO C O 1
ATOM 2857 N N . LYS C 1 84 ? -12.294 -11.203 11.757 1.00 28.76 83 LYS C N 1
ATOM 2858 C CA . LYS C 1 84 ? -10.901 -11.042 12.107 1.00 28.80 83 LYS C CA 1
ATOM 2859 C C . LYS C 1 84 ? -10.839 -9.961 13.166 1.00 28.78 83 LYS C C 1
ATOM 2860 O O . LYS C 1 84 ? -11.124 -8.801 12.879 1.00 28.61 83 LYS C O 1
ATOM 2864 N N . ILE C 1 85 ? -10.529 -10.349 14.399 1.00 28.62 84 ILE C N 1
ATOM 2865 C CA . ILE C 1 85 ? -10.513 -9.399 15.500 1.00 29.02 84 ILE C CA 1
ATOM 2866 C C . ILE C 1 85 ? -9.283 -8.522 15.403 1.00 28.86 84 ILE C C 1
ATOM 2867 O O . ILE C 1 85 ? -8.162 -9.019 15.385 1.00 29.11 84 ILE C O 1
ATOM 2872 N N . LEU C 1 86 ? -9.500 -7.215 15.362 1.00 28.68 85 LEU C N 1
ATOM 2873 C CA . LEU C 1 86 ? -8.406 -6.274 15.249 1.00 28.87 85 LEU C CA 1
ATOM 2874 C C . LEU C 1 86 ? -7.954 -5.742 16.607 1.00 28.70 85 LEU C C 1
ATOM 2875 O O . LEU C 1 86 ? -6.786 -5.460 16.784 1.00 28.60 85 LEU C O 1
ATOM 2880 N N . SER C 1 87 ? -8.869 -5.628 17.565 1.00 28.55 86 SER C N 1
ATOM 2881 C CA . SER C 1 87 ? -8.555 -5.123 18.904 1.00 28.70 86 SER C CA 1
ATOM 2882 C C . SER C 1 87 ? -9.792 -5.325 19.755 1.00 29.07 86 SER C C 1
ATOM 2883 O O . SER C 1 87 ? -10.813 -5.785 19.239 1.00 29.26 86 SER C O 1
ATOM 2886 N N . ASN C 1 88 ? -9.700 -4.967 21.039 1.00 28.91 87 ASN C N 1
ATOM 2887 C CA . ASN C 1 88 ? -10.838 -4.967 21.953 1.00 29.24 87 ASN C CA 1
ATOM 2888 C C . ASN C 1 88 ? -12.051 -4.186 21.450 1.00 28.89 87 ASN C C 1
ATOM 2889 O O . ASN C 1 88 ? -13.153 -4.401 21.928 1.00 28.90 87 ASN C O 1
ATOM 2894 N N . LYS C 1 89 ? -11.860 -3.278 20.499 1.00 28.67 88 LYS C N 1
ATOM 2895 C CA . LYS C 1 89 ? -12.977 -2.478 19.974 1.00 28.73 88 LYS C CA 1
ATOM 2896 C C . LYS C 1 89 ? -13.370 -2.786 18.518 1.00 27.84 88 LYS C C 1
ATOM 2897 O O . LYS C 1 89 ? -14.445 -2.393 18.109 1.00 26.95 88 LYS C O 1
ATOM 2903 N N . THR C 1 90 ? -12.522 -3.491 17.760 1.00 27.54 89 THR C N 1
ATOM 2904 C CA . THR C 1 90 ? -12.669 -3.564 16.293 1.00 27.43 89 THR C CA 1
ATOM 2905 C C . THR C 1 90 ? -12.608 -4.972 15.703 1.00 27.48 89 THR C C 1
ATOM 2906 O O . THR C 1 90 ? -11.712 -5.734 16.012 1.00 27.19 89 THR C O 1
ATOM 2910 N N . ILE C 1 91 ? -13.593 -5.291 14.856 1.00 27.80 90 ILE C N 1
ATOM 2911 C CA . ILE C 1 91 ? -13.641 -6.538 14.092 1.00 28.17 90 ILE C CA 1
ATOM 2912 C C . ILE C 1 91 ? -13.705 -6.237 12.584 1.00 27.75 90 ILE C C 1
ATOM 2913 O O . ILE C 1 91 ? -14.485 -5.413 12.128 1.00 27.23 90 ILE C O 1
ATOM 2918 N N . LYS C 1 92 ? -12.871 -6.938 11.831 1.00 27.80 91 LYS C N 1
ATOM 2919 C CA . LYS C 1 92 ? -12.893 -6.921 10.379 1.00 28.42 91 LYS C CA 1
ATOM 2920 C C . LYS C 1 92 ? -13.618 -8.159 9.919 1.00 27.83 91 LYS C C 1
ATOM 2921 O O . LYS C 1 92 ? -13.181 -9.272 10.209 1.00 27.73 91 LYS C O 1
ATOM 2927 N N . PHE C 1 93 ? -14.726 -7.969 9.215 1.00 27.38 92 PHE C N 1
ATOM 2928 C CA . PHE C 1 93 ? -15.448 -9.080 8.595 1.00 27.21 92 PHE C CA 1
ATOM 2929 C C . PHE C 1 93 ? -15.143 -9.118 7.109 1.00 27.09 92 PHE C C 1
ATOM 2930 O O . PHE C 1 93 ? -15.649 -8.302 6.356 1.00 27.85 92 PHE C O 1
ATOM 2938 N N . GLU C 1 94 ? -14.282 -10.040 6.708 1.00 27.52 93 GLU C N 1
ATOM 2939 C CA . GLU C 1 94 ? -13.987 -10.265 5.307 1.00 27.43 93 GLU C CA 1
ATOM 2940 C C . GLU C 1 94 ? -15.009 -11.222 4.762 1.00 27.61 93 GLU C C 1
ATOM 2941 O O . GLU C 1 94 ? -15.427 -12.142 5.457 1.00 26.74 93 GLU C O 1
ATOM 2947 N N . PHE C 1 95 ? -15.417 -10.992 3.514 1.00 28.44 94 PHE C N 1
ATOM 2948 C CA . PHE C 1 95 ? -16.386 -11.865 2.850 1.00 28.59 94 PHE C CA 1
ATOM 2949 C C . PHE C 1 95 ? -16.018 -12.077 1.408 1.00 28.01 94 PHE C C 1
ATOM 2950 O O . PHE C 1 95 ? -15.345 -11.245 0.805 1.00 27.40 94 PHE C O 1
ATOM 2958 N N . LYS C 1 96 ? -16.441 -13.215 0.882 1.00 27.92 95 LYS C N 1
ATOM 2959 C CA . LYS C 1 96 ? -16.494 -13.437 -0.551 1.00 28.26 95 LYS C CA 1
ATOM 2960 C C . LYS C 1 96 ? -17.837 -14.035 -0.925 1.00 27.96 95 LYS C C 1
ATOM 2961 O O . LYS C 1 96 ? -18.453 -14.755 -0.139 1.00 27.93 95 LYS C O 1
ATOM 2965 N N . VAL C 1 97 ? -18.293 -13.709 -2.128 1.00 27.73 96 VAL C N 1
ATOM 2966 C CA . VAL C 1 97 ? -19.524 -14.283 -2.660 1.00 27.79 96 VAL C CA 1
ATOM 2967 C C . VAL C 1 97 ? -19.187 -15.153 -3.851 1.00 28.64 96 VAL C C 1
ATOM 2968 O O . VAL C 1 97 ? -18.502 -14.695 -4.773 1.00 28.22 96 VAL C O 1
ATOM 2972 N N . LEU C 1 98 ? -19.704 -16.383 -3.831 1.00 29.04 97 LEU C N 1
ATOM 2973 C CA . LEU C 1 98 ? -19.551 -17.314 -4.943 1.00 29.68 97 LEU C CA 1
ATOM 2974 C C . LEU C 1 98 ? -20.899 -17.633 -5.576 1.00 30.61 97 LEU C C 1
ATOM 2975 O O . LEU C 1 98 ? -21.900 -17.745 -4.872 1.00 31.22 97 LEU C O 1
ATOM 2980 N N . LYS C 1 99 ? -20.915 -17.743 -6.903 1.00 31.66 98 LYS C N 1
ATOM 2981 C CA . LYS C 1 99 ? -22.050 -18.267 -7.634 1.00 33.22 98 LYS C CA 1
ATOM 2982 C C . LYS C 1 99 ? -21.537 -19.373 -8.539 1.00 34.15 98 LYS C C 1
ATOM 2983 O O . LYS C 1 99 ? -20.638 -19.135 -9.347 1.00 34.44 98 LYS C O 1
ATOM 2989 N N . ASP C 1 100 ? -22.118 -20.569 -8.399 1.00 35.14 99 ASP C N 1
ATOM 2990 C CA . ASP C 1 100 ? -21.672 -21.778 -9.092 1.00 35.98 99 ASP C CA 1
ATOM 2991 C C . ASP C 1 100 ? -20.214 -22.140 -8.770 1.00 36.07 99 ASP C C 1
ATOM 2992 O O . ASP C 1 100 ? -19.456 -22.585 -9.643 1.00 36.41 99 ASP C O 1
ATOM 2997 N N . GLY C 1 101 ? -19.847 -21.964 -7.501 1.00 35.96 100 GLY C N 1
ATOM 2998 C CA . GLY C 1 101 ? -18.495 -22.243 -7.033 1.00 35.85 100 GLY C CA 1
ATOM 2999 C C . GLY C 1 101 ? -17.446 -21.260 -7.529 1.00 35.51 100 GLY C C 1
ATOM 3000 O O . GLY C 1 101 ? -16.257 -21.479 -7.321 1.00 35.92 100 GLY C O 1
ATOM 3001 N N . GLU C 1 102 ? -17.874 -20.168 -8.154 1.00 34.96 101 GLU C N 1
ATOM 3002 C CA . GLU C 1 102 ? -16.959 -19.210 -8.774 1.00 34.36 101 GLU C CA 1
ATOM 3003 C C . GLU C 1 102 ? -17.104 -17.862 -8.121 1.00 32.82 101 GLU C C 1
ATOM 3004 O O . GLU C 1 102 ? -18.202 -17.391 -7.907 1.00 32.18 101 GLU C O 1
ATOM 3010 N N . LEU C 1 103 ? -15.977 -17.250 -7.816 1.00 31.48 102 LEU C N 1
ATOM 3011 C CA . LEU C 1 103 ? -15.950 -16.022 -7.059 1.00 30.97 102 LEU C CA 1
ATOM 3012 C C . LEU C 1 103 ? -16.671 -14.935 -7.829 1.00 30.54 102 LEU C C 1
ATOM 3013 O O . LEU C 1 103 ? -16.385 -14.739 -8.994 1.00 30.58 102 LEU C O 1
ATOM 3018 N N . THR C 1 104 ? -17.614 -14.239 -7.200 1.00 29.67 103 THR C N 1
ATOM 3019 C CA . THR C 1 104 ? -18.172 -13.058 -7.827 1.00 29.54 103 THR C CA 1
ATOM 3020 C C . THR C 1 104 ? -17.729 -11.767 -7.160 1.00 29.33 103 THR C C 1
ATOM 3021 O O . THR C 1 104 ? -17.549 -10.771 -7.839 1.00 29.43 103 THR C O 1
ATOM 3025 N N . THR C 1 105 ? -17.559 -11.782 -5.843 1.00 29.23 104 THR C N 1
ATOM 3026 C CA . THR C 1 105 ? -17.411 -10.551 -5.070 1.00 29.78 104 THR C CA 1
ATOM 3027 C C . THR C 1 105 ? -16.533 -10.788 -3.853 1.00 29.79 104 THR C C 1
ATOM 3028 O O . THR C 1 105 ? -16.401 -11.915 -3.372 1.00 30.36 104 THR C O 1
ATOM 3032 N N . GLU C 1 106 ? -15.955 -9.701 -3.350 1.00 30.21 105 GLU C N 1
ATOM 3033 C CA . GLU C 1 106 ? -14.836 -9.772 -2.416 1.00 30.29 105 GLU C CA 1
ATOM 3034 C C . GLU C 1 106 ? -14.754 -8.434 -1.717 1.00 29.37 105 GLU C C 1
ATOM 3035 O O . GLU C 1 106 ? -14.742 -7.401 -2.376 1.00 27.87 105 GLU C O 1
ATOM 3041 N N . GLY C 1 107 ? -14.696 -8.437 -0.388 1.00 28.54 106 GLY C N 1
ATOM 3042 C CA . GLY C 1 107 ? -14.706 -7.181 0.340 1.00 28.40 106 GLY C CA 1
ATOM 3043 C C . GLY C 1 107 ? -14.645 -7.401 1.815 1.00 28.64 106 GLY C C 1
ATOM 3044 O O . GLY C 1 107 ? -14.360 -8.492 2.265 1.00 27.96 106 GLY C O 1
ATOM 3045 N N . TYR C 1 108 ? -14.917 -6.342 2.555 1.00 29.08 107 TYR C N 1
ATOM 3046 C CA . TYR C 1 108 ? -14.912 -6.397 3.995 1.00 29.56 107 TYR C CA 1
ATOM 3047 C C . TYR C 1 108 ? -15.655 -5.199 4.564 1.00 30.23 107 TYR C C 1
ATOM 3048 O O . TYR C 1 108 ? -15.842 -4.194 3.883 1.00 30.02 107 TYR C O 1
ATOM 3057 N N . VAL C 1 109 ? -16.118 -5.329 5.805 1.00 31.08 108 VAL C N 1
ATOM 3058 C CA . VAL C 1 109 ? -16.449 -4.170 6.616 1.00 31.22 108 VAL C CA 1
ATOM 3059 C C . VAL C 1 109 ? -15.675 -4.248 7.932 1.00 30.96 108 VAL C C 1
ATOM 3060 O O . VAL C 1 109 ? -15.427 -5.332 8.456 1.00 29.53 108 VAL C O 1
ATOM 3064 N N . ILE C 1 110 ? -15.263 -3.078 8.415 1.00 30.33 109 ILE C N 1
ATOM 3065 C CA . ILE C 1 110 ? -14.735 -2.910 9.750 1.00 30.72 109 ILE C CA 1
ATOM 3066 C C . ILE C 1 110 ? -15.872 -2.419 10.611 1.00 30.93 109 ILE C C 1
ATOM 3067 O O . ILE C 1 110 ? -16.519 -1.425 10.270 1.00 30.81 109 ILE C O 1
ATOM 3072 N N . GLN C 1 111 ? -16.123 -3.107 11.726 1.00 31.35 110 GLN C N 1
ATOM 3073 C CA . GLN C 1 111 ? -17.100 -2.633 12.703 1.00 31.56 110 GLN C CA 1
ATOM 3074 C C . GLN C 1 111 ? -16.429 -2.333 14.030 1.00 30.62 110 GLN C C 1
ATOM 3075 O O . GLN C 1 111 ? -15.536 -3.059 14.465 1.00 29.93 110 GLN C O 1
ATOM 3081 N N . ILE C 1 112 ? -16.862 -1.232 14.639 1.00 30.72 111 ILE C N 1
ATOM 3082 C CA . ILE C 1 112 ? -16.387 -0.793 15.942 1.00 30.64 111 ILE C CA 1
ATOM 3083 C C . ILE C 1 112 ? -17.502 -0.956 16.949 1.00 29.93 111 ILE C C 1
ATOM 3084 O O . ILE C 1 112 ? -18.626 -0.539 16.704 1.00 29.40 111 ILE C O 1
ATOM 3089 N N . ALA C 1 113 ? -17.176 -1.589 18.075 1.00 29.73 112 ALA C N 1
ATOM 3090 C CA . ALA C 1 113 ? -18.050 -1.632 19.243 1.00 29.53 112 ALA C CA 1
ATOM 3091 C C . ALA C 1 113 ? -18.082 -0.246 19.889 1.00 29.53 112 ALA C C 1
ATOM 3092 O O . ALA C 1 113 ? -17.023 0.308 20.206 1.00 28.65 112 ALA C O 1
ATOM 3094 N N . ILE C 1 114 ? -19.289 0.299 20.064 1.00 29.94 113 ILE C N 1
ATOM 3095 C CA . ILE C 1 114 ? -19.488 1.574 20.764 1.00 30.44 113 ILE C CA 1
ATOM 3096 C C . ILE C 1 114 ? -20.483 1.498 21.923 1.00 30.34 113 ILE C C 1
ATOM 3097 O O . ILE C 1 114 ? -21.415 0.673 21.935 1.00 29.96 113 ILE C O 1
ATOM 3102 N N . ASN C 1 115 ? -20.276 2.379 22.897 1.00 29.65 114 ASN C N 1
ATOM 3103 C CA . ASN C 1 115 ? -21.282 2.665 23.905 1.00 29.56 114 ASN C CA 1
ATOM 3104 C C . ASN C 1 115 ? -22.114 3.797 23.330 1.00 29.09 114 ASN C C 1
ATOM 3105 O O . ASN C 1 115 ? -21.605 4.898 23.166 1.00 28.59 114 ASN C O 1
ATOM 3110 N N . PRO C 1 116 ? -23.377 3.515 22.958 1.00 29.17 115 PRO C N 1
ATOM 3111 C CA . PRO C 1 116 ? -24.251 4.503 22.335 1.00 29.21 115 PRO C CA 1
ATOM 3112 C C . PRO C 1 116 ? -24.769 5.583 23.265 1.00 29.17 115 PRO C C 1
ATOM 3113 O O . PRO C 1 116 ? -25.205 6.625 22.788 1.00 29.25 115 PRO C O 1
ATOM 3117 N N . LYS C 1 117 ? -24.750 5.328 24.566 1.00 28.73 116 LYS C N 1
ATOM 3118 C CA . LYS C 1 117 ? -25.063 6.357 25.542 1.00 28.77 116 LYS C CA 1
ATOM 3119 C C . LYS C 1 117 ? -24.099 7.539 25.436 1.00 28.78 116 LYS C C 1
ATOM 3120 O O . LYS C 1 117 ? -24.500 8.678 25.669 1.00 29.94 116 LYS C O 1
ATOM 3126 N N . ILE C 1 118 ? -22.828 7.284 25.126 1.00 28.34 117 ILE C N 1
ATOM 3127 C CA . ILE C 1 118 ? -21.857 8.358 24.970 1.00 27.64 117 ILE C CA 1
ATOM 3128 C C . ILE C 1 118 ? -21.375 8.551 23.548 1.00 28.45 117 ILE C C 1
ATOM 3129 O O . ILE C 1 118 ? -20.670 9.525 23.256 1.00 27.93 117 ILE C O 1
ATOM 3134 N N . TRP C 1 119 ? -21.735 7.607 22.680 1.00 28.99 118 TRP C N 1
ATOM 3135 C CA . TRP C 1 119 ? -21.333 7.565 21.273 1.00 29.41 118 TRP C CA 1
ATOM 3136 C C . TRP C 1 119 ? -19.828 7.613 21.076 1.00 30.42 118 TRP C C 1
ATOM 3137 O O . TRP C 1 119 ? -19.306 8.431 20.312 1.00 30.48 118 TRP C O 1
ATOM 3148 N N . LYS C 1 120 ? -19.147 6.693 21.749 1.00 30.43 119 LYS C N 1
ATOM 3149 C CA . LYS C 1 120 ? -17.698 6.570 21.676 1.00 30.31 119 LYS C CA 1
ATOM 3150 C C . LYS C 1 120 ? -17.406 5.079 21.658 1.00 29.86 119 LYS C C 1
ATOM 3151 O O . LYS C 1 120 ? -18.214 4.272 22.152 1.00 29.68 119 LYS C O 1
ATOM 3157 N N . SER C 1 121 ? -16.263 4.711 21.098 1.00 28.76 120 SER C N 1
ATOM 3158 C CA . SER C 1 121 ? -15.875 3.314 21.044 1.00 28.16 120 SER C CA 1
ATOM 3159 C C . SER C 1 121 ? -15.623 2.773 22.455 1.00 28.03 120 SER C C 1
ATOM 3160 O O . SER C 1 121 ? -15.152 3.503 23.344 1.00 26.90 120 SER C O 1
ATOM 3163 N N . THR C 1 122 ? -15.923 1.481 22.627 1.00 27.55 121 THR C N 1
ATOM 3164 C CA . THR C 1 122 ? -15.957 0.831 23.929 1.00 27.60 121 THR C CA 1
ATOM 3165 C C . THR C 1 122 ? -15.433 -0.617 23.788 1.00 27.87 121 THR C C 1
ATOM 3166 O O . THR C 1 122 ? -15.544 -1.225 22.707 1.00 27.46 121 THR C O 1
ATOM 3170 N N . GLU C 1 123 ? -14.838 -1.157 24.847 1.00 28.09 122 GLU C N 1
ATOM 3171 C CA . GLU C 1 123 ? -14.194 -2.465 24.774 1.00 28.88 122 GLU C CA 1
ATOM 3172 C C . GLU C 1 123 ? -15.210 -3.590 24.798 1.00 29.86 122 GLU C C 1
ATOM 3173 O O . GLU C 1 123 ? -16.104 -3.593 25.635 1.00 29.81 122 GLU C O 1
ATOM 3187 N N . PRO C 1 125 ? -16.716 -7.187 25.659 1.00 34.71 124 PRO C N 1
ATOM 3188 C CA . PRO C 1 125 ? -16.511 -8.173 26.730 1.00 35.42 124 PRO C CA 1
ATOM 3189 C C . PRO C 1 125 ? -15.702 -9.381 26.246 1.00 36.43 124 PRO C C 1
ATOM 3190 O O . PRO C 1 125 ? -15.851 -9.812 25.105 1.00 36.27 124 PRO C O 1
ATOM 3194 N N . LYS C 1 126 ? -14.858 -9.922 27.118 1.00 38.01 125 LYS C N 1
ATOM 3195 C CA . LYS C 1 126 ? -13.958 -11.027 26.743 1.00 39.10 125 LYS C CA 1
ATOM 3196 C C . LYS C 1 126 ? -14.786 -12.221 26.282 1.00 39.76 125 LYS C C 1
ATOM 3197 O O . LYS C 1 126 ? -14.463 -12.859 25.276 1.00 39.97 125 LYS C O 1
ATOM 3200 N N . GLU C 1 127 ? -15.862 -12.499 27.023 1.00 40.71 126 GLU C N 1
ATOM 3201 C CA . GLU C 1 127 ? -16.830 -13.535 26.660 1.00 41.31 126 GLU C CA 1
ATOM 3202 C C . GLU C 1 127 ? -17.123 -13.476 25.166 1.00 41.71 126 GLU C C 1
ATOM 3203 O O . GLU C 1 127 ? -16.921 -14.446 24.436 1.00 41.66 126 GLU C O 1
ATOM 3205 N N . ILE C 1 128 ? -17.564 -12.310 24.717 1.00 42.55 127 ILE C N 1
ATOM 3206 C CA . ILE C 1 128 ? -17.890 -12.106 23.316 1.00 43.02 127 ILE C CA 1
ATOM 3207 C C . ILE C 1 128 ? -16.677 -12.368 22.437 1.00 44.10 127 ILE C C 1
ATOM 3208 O O . ILE C 1 128 ? -16.772 -13.096 21.455 1.00 44.34 127 ILE C O 1
ATOM 3221 N N . ASP C 1 130 ? -13.801 -14.083 22.925 1.00 46.02 129 ASP C N 1
ATOM 3222 C CA . ASP C 1 130 ? -13.410 -15.497 22.964 1.00 45.91 129 ASP C CA 1
ATOM 3223 C C . ASP C 1 130 ? -14.118 -16.328 21.871 1.00 45.58 129 ASP C C 1
ATOM 3224 O O . ASP C 1 130 ? -13.519 -17.244 21.291 1.00 45.63 129 ASP C O 1
ATOM 3229 N N . LYS C 1 131 ? -15.368 -15.971 21.570 1.00 45.00 130 LYS C N 1
ATOM 3230 C CA . LYS C 1 131 ? -16.173 -16.670 20.576 1.00 44.51 130 LYS C CA 1
ATOM 3231 C C . LYS C 1 131 ? -15.968 -16.120 19.175 1.00 44.25 130 LYS C C 1
ATOM 3232 O O . LYS C 1 131 ? -15.470 -15.008 19.000 1.00 43.82 130 LYS C O 1
ATOM 3238 C CA . TYR D 1 7 ? -49.831 -20.740 3.418 1.00 36.45 6 TYR D CA 1
ATOM 3239 C C . TYR D 1 7 ? -48.854 -19.961 4.273 1.00 35.52 6 TYR D C 1
ATOM 3240 O O . TYR D 1 7 ? -48.941 -18.754 4.329 1.00 35.31 6 TYR D O 1
ATOM 3249 N N . VAL D 1 8 ? -47.904 -20.664 4.887 1.00 35.03 7 VAL D N 1
ATOM 3250 C CA . VAL D 1 8 ? -47.095 -20.124 5.982 1.00 35.05 7 VAL D CA 1
ATOM 3251 C C . VAL D 1 8 ? -45.595 -19.976 5.657 1.00 34.68 7 VAL D C 1
ATOM 3252 O O . VAL D 1 8 ? -44.935 -20.945 5.293 1.00 34.30 7 VAL D O 1
ATOM 3256 N N . PHE D 1 9 ? -45.079 -18.757 5.786 1.00 34.27 8 PHE D N 1
ATOM 3257 C CA . PHE D 1 9 ? -43.648 -18.472 5.621 1.00 34.44 8 PHE D CA 1
ATOM 3258 C C . PHE D 1 9 ? -43.160 -17.744 6.875 1.00 33.73 8 PHE D C 1
ATOM 3259 O O . PHE D 1 9 ? -43.884 -16.947 7.459 1.00 33.51 8 PHE D O 1
ATOM 3267 N N . GLU D 1 10 ? -41.941 -18.039 7.306 1.00 32.96 9 GLU D N 1
ATOM 3268 C CA . GLU D 1 10 ? -41.383 -17.403 8.490 1.00 32.63 9 GLU D CA 1
ATOM 3269 C C . GLU D 1 10 ? -40.264 -16.444 8.070 1.00 31.82 9 GLU D C 1
ATOM 3270 O O . GLU D 1 10 ? -39.503 -16.737 7.155 1.00 31.44 9 GLU D O 1
ATOM 3276 N N . ASP D 1 11 ? -40.178 -15.288 8.713 1.00 31.26 10 ASP D N 1
ATOM 3277 C CA . ASP D 1 11 ? -39.094 -14.354 8.421 1.00 30.87 10 ASP D CA 1
ATOM 3278 C C . ASP D 1 11 ? -38.618 -13.705 9.725 1.00 30.37 10 ASP D C 1
ATOM 3279 O O . ASP D 1 11 ? -39.101 -14.031 10.800 1.00 29.59 10 ASP D O 1
ATOM 3284 N N . VAL D 1 12 ? -37.646 -12.812 9.614 1.00 30.23 11 VAL D N 1
ATOM 3285 C CA . VAL D 1 12 ? -37.074 -12.134 10.773 1.00 30.66 11 VAL D CA 1
ATOM 3286 C C . VAL D 1 12 ? -36.736 -10.687 10.421 1.00 30.02 11 VAL D C 1
ATOM 3287 O O . VAL D 1 12 ? -36.237 -10.365 9.320 1.00 28.98 11 VAL D O 1
ATOM 3291 N N . VAL D 1 13 ? -37.002 -9.817 11.385 1.00 30.30 12 VAL D N 1
ATOM 3292 C CA . VAL D 1 13 ? -36.808 -8.392 11.206 1.00 30.06 12 VAL D CA 1
ATOM 3293 C C . VAL D 1 13 ? -35.327 -8.059 11.404 1.00 30.46 12 VAL D C 1
ATOM 3294 O O . VAL D 1 13 ? -34.747 -8.336 12.458 1.00 30.04 12 VAL D O 1
ATOM 3298 N N . ARG D 1 14 ? -34.735 -7.459 10.375 1.00 30.59 13 ARG D N 1
ATOM 3299 C CA . ARG D 1 14 ? -33.307 -7.218 10.325 1.00 30.65 13 ARG D CA 1
ATOM 3300 C C . ARG D 1 14 ? -33.056 -5.725 10.363 1.00 29.78 13 ARG D C 1
ATOM 3301 O O . ARG D 1 14 ? -33.987 -4.925 10.177 1.00 28.44 13 ARG D O 1
ATOM 3309 N N . ILE D 1 15 ? -31.792 -5.342 10.555 1.00 29.11 14 ILE D N 1
ATOM 3310 C CA . ILE D 1 15 ? -31.468 -3.922 10.723 1.00 28.66 14 ILE D CA 1
ATOM 3311 C C . ILE D 1 15 ? -31.882 -3.120 9.493 1.00 28.61 14 ILE D C 1
ATOM 3312 O O . ILE D 1 15 ? -32.362 -2.001 9.611 1.00 29.07 14 ILE D O 1
ATOM 3317 N N . TYR D 1 16 ? -31.738 -3.710 8.317 1.00 28.22 15 TYR D N 1
ATOM 3318 C CA . TYR D 1 16 ? -32.132 -3.042 7.083 1.00 28.15 15 TYR D CA 1
ATOM 3319 C C . TYR D 1 16 ? -33.654 -2.957 6.869 1.00 28.05 15 TYR D C 1
ATOM 3320 O O . TYR D 1 16 ? -34.103 -2.342 5.916 1.00 28.22 15 TYR D O 1
ATOM 3329 N N . ASP D 1 17 ? -34.426 -3.578 7.749 1.00 27.48 16 ASP D N 1
ATOM 3330 C CA . ASP D 1 17 ? -35.883 -3.502 7.707 1.00 28.24 16 ASP D CA 1
ATOM 3331 C C . ASP D 1 17 ? -36.378 -2.358 8.583 1.00 28.13 16 ASP D C 1
ATOM 3332 O O . ASP D 1 17 ? -37.579 -2.100 8.619 1.00 28.23 16 ASP D O 1
ATOM 3337 N N . THR D 1 18 ? -35.461 -1.686 9.292 1.00 28.17 17 THR D N 1
ATOM 3338 C CA . THR D 1 18 ? -35.830 -0.640 10.248 1.00 28.18 17 THR D CA 1
ATOM 3339 C C . THR D 1 18 ? -35.370 0.726 9.785 1.00 28.21 17 THR D C 1
ATOM 3340 O O . THR D 1 18 ? -34.443 0.856 8.996 1.00 28.04 17 THR D O 1
ATOM 3344 N N . ASP D 1 19 ? -36.083 1.743 10.258 1.00 29.30 18 ASP D N 1
ATOM 3345 C CA . ASP D 1 19 ? -35.614 3.117 10.207 1.00 28.68 18 ASP D CA 1
ATOM 3346 C C . ASP D 1 19 ? -35.441 3.673 11.610 1.00 28.15 18 ASP D C 1
ATOM 3347 O O . ASP D 1 19 ? -35.593 2.958 12.614 1.00 26.95 18 ASP D O 1
ATOM 3352 N N . ALA D 1 20 ? -35.073 4.957 11.679 1.00 28.70 19 ALA D N 1
ATOM 3353 C CA . ALA D 1 20 ? -34.864 5.649 12.954 1.00 28.10 19 ALA D CA 1
ATOM 3354 C C . ALA D 1 20 ? -36.038 5.624 13.893 1.00 28.34 19 ALA D C 1
ATOM 3355 O O . ALA D 1 20 ? -35.823 5.890 15.073 1.00 27.39 19 ALA D O 1
ATOM 3357 N N . GLN D 1 21 ? -37.267 5.326 13.428 1.00 28.02 20 GLN D N 1
ATOM 3358 C CA . GLN D 1 21 ? -38.396 5.113 14.400 1.00 28.28 20 GLN D CA 1
ATOM 3359 C C . GLN D 1 21 ? -38.323 3.739 15.107 1.00 28.44 20 GLN D C 1
ATOM 3360 O O . GLN D 1 21 ? -39.178 3.421 15.947 1.00 28.26 20 GLN D O 1
ATOM 3366 N N . GLY D 1 22 ? -37.290 2.933 14.805 1.00 28.84 21 GLY D N 1
ATOM 3367 C CA . GLY D 1 22 ? -37.011 1.701 15.593 1.00 28.23 21 GLY D CA 1
ATOM 3368 C C . GLY D 1 22 ? -37.962 0.521 15.351 1.00 28.66 21 GLY D C 1
ATOM 3369 O O . GLY D 1 22 ? -38.095 -0.397 16.175 1.00 28.59 21 GLY D O 1
ATOM 3370 N N . ILE D 1 23 ? -38.629 0.558 14.201 1.00 29.62 22 ILE D N 1
ATOM 3371 C CA . ILE D 1 23 ? -39.676 -0.382 13.849 1.00 29.30 22 ILE D CA 1
ATOM 3372 C C . ILE D 1 23 ? -39.534 -0.585 12.357 1.00 29.60 22 ILE D C 1
ATOM 3373 O O . ILE D 1 23 ? -38.890 0.211 11.675 1.00 29.17 22 ILE D O 1
ATOM 3378 N N . ALA D 1 24 ? -40.145 -1.651 11.859 1.00 30.53 23 ALA D N 1
ATOM 3379 C CA . ALA D 1 24 ? -40.088 -1.992 10.442 1.00 30.52 23 ALA D CA 1
ATOM 3380 C C . ALA D 1 24 ? -40.756 -0.908 9.572 1.00 31.18 23 ALA D C 1
ATOM 3381 O O . ALA D 1 24 ? -41.812 -0.384 9.914 1.00 29.76 23 ALA D O 1
ATOM 3383 N N . HIS D 1 25 ? -40.090 -0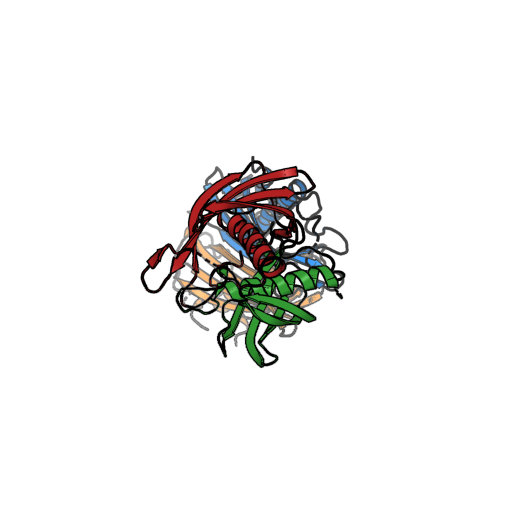.555 8.468 1.00 32.04 24 HIS D N 1
ATOM 3384 C CA . HIS D 1 25 ? -40.537 0.526 7.568 1.00 32.52 24 HIS D CA 1
ATOM 3385 C C . HIS D 1 25 ? -41.384 0.013 6.375 1.00 33.16 24 HIS D C 1
ATOM 3386 O O . HIS D 1 25 ? -41.502 -1.194 6.134 1.00 31.44 24 HIS D O 1
ATOM 3393 N N . TYR D 1 26 ? -41.986 0.955 5.654 1.00 34.23 25 TYR D N 1
ATOM 3394 C CA . TYR D 1 26 ? -42.944 0.667 4.571 1.00 34.89 25 TYR D CA 1
ATOM 3395 C C . TYR D 1 26 ? -42.392 -0.367 3.620 1.00 35.15 25 TYR D C 1
ATOM 3396 O O . TYR D 1 26 ? -43.087 -1.294 3.251 1.00 36.25 25 TYR D O 1
ATOM 3405 N N . ALA D 1 27 ? -41.129 -0.198 3.242 1.00 35.46 26 ALA D N 1
ATOM 3406 C CA . ALA D 1 27 ? -40.449 -1.122 2.341 1.00 35.17 26 ALA D CA 1
ATOM 3407 C C . ALA D 1 27 ? -40.204 -2.502 2.909 1.00 34.83 26 ALA D C 1
ATOM 3408 O O . ALA D 1 27 ? -40.095 -3.454 2.144 1.00 35.72 26 ALA D O 1
ATOM 3410 N N . ALA D 1 28 ? -40.063 -2.632 4.224 1.00 33.29 27 ALA D N 1
ATOM 3411 C CA . ALA D 1 28 ? -39.765 -3.939 4.819 1.00 32.60 27 ALA D CA 1
ATOM 3412 C C . ALA D 1 28 ? -40.887 -4.931 4.647 1.00 31.85 27 ALA D C 1
ATOM 3413 O O . ALA D 1 28 ? -40.685 -6.137 4.570 1.00 31.83 27 ALA D O 1
ATOM 3415 N N . TYR D 1 29 ? -42.098 -4.417 4.683 1.00 31.93 28 TYR D N 1
ATOM 3416 C CA . TYR D 1 29 ? -43.265 -5.251 4.505 1.00 31.97 28 TYR D CA 1
ATOM 3417 C C . TYR D 1 29 ? -43.318 -5.790 3.080 1.00 31.90 28 TYR D C 1
ATOM 3418 O O . TYR D 1 29 ? -43.752 -6.904 2.868 1.00 32.32 28 TYR D O 1
ATOM 3427 N N . TYR D 1 30 ? -42.828 -5.019 2.115 1.00 32.54 29 TYR D N 1
ATOM 3428 C CA . TYR D 1 30 ? -42.647 -5.511 0.740 1.00 32.48 29 TYR D CA 1
ATOM 3429 C C . TYR D 1 30 ? -41.663 -6.680 0.666 1.00 31.95 29 TYR D C 1
ATOM 3430 O O . TYR D 1 30 ? -41.906 -7.634 -0.062 1.00 31.98 29 TYR D O 1
ATOM 3439 N N . ARG D 1 31 ? -40.551 -6.605 1.401 1.00 31.71 30 ARG D N 1
ATOM 3440 C CA . ARG D 1 31 ? -39.606 -7.730 1.462 1.00 31.34 30 ARG D CA 1
ATOM 3441 C C . ARG D 1 31 ? -40.221 -9.010 2.020 1.00 30.89 30 ARG D C 1
ATOM 3442 O O . ARG D 1 31 ? -39.894 -10.117 1.551 1.00 31.71 30 ARG D O 1
ATOM 3450 N N . PHE D 1 32 ? -41.033 -8.874 3.072 1.00 30.65 31 PHE D N 1
ATOM 3451 C CA . PHE D 1 32 ? -41.635 -10.032 3.741 1.00 29.86 31 PHE D CA 1
ATOM 3452 C C . PHE D 1 32 ? -42.691 -10.700 2.837 1.00 29.38 31 PHE D C 1
ATOM 3453 O O . PHE D 1 32 ? -42.738 -11.950 2.717 1.00 27.71 31 PHE D O 1
ATOM 3461 N N . PHE D 1 33 ? -43.583 -9.882 2.255 1.00 28.90 32 PHE D N 1
ATOM 3462 C CA . PHE D 1 33 ? -44.598 -10.435 1.364 1.00 29.19 32 PHE D CA 1
ATOM 3463 C C . PHE D 1 33 ? -44.032 -10.920 0.012 1.00 28.47 32 PHE D C 1
ATOM 3464 O O . PHE D 1 33 ? -44.529 -11.888 -0.566 1.00 28.69 32 PHE D O 1
ATOM 3472 N N . THR D 1 34 ? -42.950 -10.305 -0.447 1.00 28.20 33 THR D N 1
ATOM 3473 C CA . THR D 1 34 ? -42.292 -10.757 -1.679 1.00 28.34 33 THR D CA 1
ATOM 3474 C C . THR D 1 34 ? -41.609 -12.107 -1.442 1.00 28.19 33 THR D C 1
ATOM 3475 O O . THR D 1 34 ? -41.646 -12.994 -2.311 1.00 28.53 33 THR D O 1
ATOM 3479 N N . ASN D 1 35 ? -41.008 -12.294 -0.263 1.00 28.18 34 ASN D N 1
ATOM 3480 C CA . ASN D 1 35 ? -40.368 -13.579 0.044 1.00 28.22 34 ASN D CA 1
ATOM 3481 C C . ASN D 1 35 ? -41.397 -14.670 0.179 1.00 27.96 34 ASN D C 1
ATOM 3482 O O . ASN D 1 35 ? -41.167 -15.807 -0.230 1.00 28.28 34 ASN D O 1
ATOM 3487 N N . THR D 1 36 ? -42.533 -14.328 0.770 1.00 27.77 35 THR D N 1
ATOM 3488 C CA . THR D 1 36 ? -43.637 -15.268 0.927 1.00 28.07 35 THR D CA 1
ATOM 3489 C C . THR D 1 36 ? -44.214 -15.690 -0.419 1.00 27.98 35 THR D C 1
ATOM 3490 O O . THR D 1 36 ? -44.455 -16.876 -0.670 1.00 28.15 35 THR D O 1
ATOM 3494 N N . ILE D 1 37 ? -44.444 -14.711 -1.280 1.00 28.09 36 ILE D N 1
ATOM 3495 C CA . ILE D 1 37 ? -45.022 -14.962 -2.586 1.00 28.49 36 ILE D CA 1
ATOM 3496 C C . ILE D 1 37 ? -44.042 -15.722 -3.462 1.00 28.76 36 ILE D C 1
ATOM 3497 O O . ILE D 1 37 ? -44.425 -16.680 -4.128 1.00 29.29 36 ILE D O 1
ATOM 3502 N N . GLU D 1 38 ? -42.785 -15.294 -3.460 1.00 29.14 37 GLU D N 1
ATOM 3503 C CA . GLU D 1 38 ? -41.767 -15.901 -4.315 1.00 30.68 37 GLU D CA 1
ATOM 3504 C C . GLU D 1 38 ? -41.562 -17.386 -3.990 1.00 30.20 37 GLU D C 1
ATOM 3505 O O . GLU D 1 38 ? -41.333 -18.189 -4.899 1.00 30.41 37 GLU D O 1
ATOM 3511 N N . LYS D 1 39 ? -41.691 -17.740 -2.706 1.00 30.24 38 LYS D N 1
ATOM 3512 C CA . LYS D 1 39 ? -41.499 -19.109 -2.250 1.00 30.65 38 LYS D CA 1
ATOM 3513 C C . LYS D 1 39 ? -42.734 -19.976 -2.466 1.00 29.80 38 LYS D C 1
ATOM 3514 O O . LYS D 1 39 ? -42.617 -21.172 -2.745 1.00 30.26 38 LYS D O 1
ATOM 3520 N N . PHE D 1 40 ? -43.916 -19.385 -2.328 1.00 29.50 39 PHE D N 1
ATOM 3521 C CA . PHE D 1 40 ? -45.134 -20.092 -2.666 1.00 29.32 39 PHE D CA 1
ATOM 3522 C C . PHE D 1 40 ? -45.065 -20.499 -4.125 1.00 29.52 39 PHE D C 1
ATOM 3523 O O . PHE D 1 40 ? -45.184 -21.669 -4.461 1.00 29.64 39 PHE D O 1
ATOM 3531 N N . ILE D 1 41 ? -44.855 -19.530 -4.993 1.00 29.67 40 ILE D N 1
ATOM 3532 C CA . ILE D 1 41 ? -44.836 -19.804 -6.428 1.00 30.35 40 ILE D CA 1
ATOM 3533 C C . ILE D 1 41 ? -43.783 -20.849 -6.821 1.00 30.85 40 ILE D C 1
ATOM 3534 O O . ILE D 1 41 ? -44.093 -21.812 -7.548 1.00 30.93 40 ILE D O 1
ATOM 3539 N N . LYS D 1 42 ? -42.559 -20.679 -6.326 1.00 31.38 41 LYS D N 1
ATOM 3540 C CA . LYS D 1 42 ? -41.488 -21.639 -6.614 1.00 32.13 41 LYS D CA 1
ATOM 3541 C C . LYS D 1 42 ? -41.838 -23.020 -6.035 1.00 31.99 41 LYS D C 1
ATOM 3542 O O . LYS D 1 42 ? -41.885 -24.019 -6.768 1.00 32.14 41 LYS D O 1
ATOM 3548 N N . GLU D 1 43 ? -42.127 -23.064 -4.733 1.00 31.95 42 GLU D N 1
ATOM 3549 C CA . GLU D 1 43 ? -42.446 -24.329 -4.066 1.00 31.33 42 GLU D CA 1
ATOM 3550 C C . GLU D 1 43 ? -43.718 -24.950 -4.602 1.00 30.96 42 GLU D C 1
ATOM 3551 O O . GLU D 1 43 ? -43.743 -26.145 -4.825 1.00 30.93 42 GLU D O 1
ATOM 3553 N N . LYS D 1 44 ? -44.766 -24.161 -4.830 1.00 30.84 43 LYS D N 1
ATOM 3554 C CA . LYS D 1 44 ? -46.040 -24.728 -5.337 1.00 31.04 43 LYS D CA 1
ATOM 3555 C C . LYS D 1 44 ? -46.131 -24.859 -6.856 1.00 30.62 43 LYS D C 1
ATOM 3556 O O . LYS D 1 44 ? -46.457 -25.931 -7.378 1.00 30.84 43 LYS D O 1
ATOM 3562 N N . VAL D 1 45 ? -45.855 -23.774 -7.567 1.00 30.31 44 VAL D N 1
ATOM 3563 C CA . VAL D 1 45 ? -46.030 -23.769 -9.022 1.00 30.05 44 VAL D CA 1
ATOM 3564 C C . VAL D 1 45 ? -44.792 -24.277 -9.762 1.00 29.71 44 VAL D C 1
ATOM 3565 O O . VAL D 1 45 ? -44.910 -24.824 -10.867 1.00 29.68 44 VAL D O 1
ATOM 3569 N N . GLY D 1 46 ? -43.620 -24.085 -9.154 1.00 29.10 45 GLY D N 1
ATOM 3570 C CA . GLY D 1 46 ? -42.357 -24.505 -9.744 1.00 28.56 45 GLY D CA 1
ATOM 3571 C C . GLY D 1 46 ? -41.870 -23.604 -10.867 1.00 28.27 45 GLY D C 1
ATOM 3572 O O . GLY D 1 46 ? -41.235 -24.081 -11.801 1.00 27.41 45 GLY D O 1
ATOM 3573 N N . ILE D 1 47 ? -42.155 -22.304 -10.786 1.00 27.58 46 ILE D N 1
ATOM 3574 C CA . ILE D 1 47 ? -41.609 -21.346 -11.749 1.00 27.87 46 ILE D CA 1
ATOM 3575 C C . ILE D 1 47 ? -41.016 -20.133 -10.997 1.00 28.50 46 ILE D C 1
ATOM 3576 O O . ILE D 1 47 ? -41.279 -19.979 -9.812 1.00 28.37 46 ILE D O 1
ATOM 3581 N N . PRO D 1 48 ? -40.210 -19.293 -11.684 1.00 29.38 47 PRO D N 1
ATOM 3582 C CA . PRO D 1 48 ? -39.631 -18.113 -11.060 1.00 29.93 47 PRO D CA 1
ATOM 3583 C C . PRO D 1 48 ? -40.616 -16.966 -10.997 1.00 30.78 47 PRO D C 1
ATOM 3584 O O . PRO D 1 48 ? -41.453 -16.832 -11.896 1.00 31.64 47 PRO D O 1
ATOM 3588 N N . TYR D 1 49 ? -40.501 -16.135 -9.970 1.00 30.99 48 TYR D N 1
ATOM 3589 C CA . TYR D 1 49 ? -41.347 -14.954 -9.821 1.00 31.57 48 TYR D CA 1
ATOM 3590 C C . TYR D 1 49 ? -40.426 -13.767 -9.449 1.00 31.31 48 TYR D C 1
ATOM 3591 O O . TYR D 1 49 ? -39.411 -13.957 -8.780 1.00 30.81 48 TYR D O 1
ATOM 3600 N N . PRO D 1 50 ? -40.756 -12.543 -9.905 1.00 30.93 49 PRO D N 1
ATOM 3601 C CA . PRO D 1 50 ? -41.877 -12.112 -10.717 1.00 30.24 49 PRO D CA 1
ATOM 3602 C C . PRO D 1 50 ? -41.609 -12.126 -12.217 1.00 29.86 49 PRO D C 1
ATOM 3603 O O . PRO D 1 50 ? -42.529 -11.894 -13.001 1.00 30.01 49 PRO D O 1
ATOM 3607 N N . ILE D 1 51 ? -40.370 -12.375 -12.623 1.00 29.41 50 ILE D N 1
ATOM 3608 C CA . ILE D 1 51 ? -40.058 -12.594 -14.043 1.00 28.74 50 ILE D CA 1
ATOM 3609 C C . ILE D 1 51 ? -40.044 -14.087 -14.310 1.00 28.76 50 ILE D C 1
ATOM 3610 O O . ILE D 1 51 ? -39.173 -14.799 -13.817 1.00 28.28 50 ILE D O 1
ATOM 3615 N N . VAL D 1 52 ? -40.987 -14.562 -15.116 1.00 28.77 51 VAL D N 1
ATOM 3616 C CA . VAL D 1 52 ? -41.079 -15.986 -15.405 1.00 28.77 51 VAL D CA 1
ATOM 3617 C C . VAL D 1 52 ? -40.152 -16.289 -16.569 1.00 28.80 51 VAL D C 1
ATOM 3618 O O . VAL D 1 52 ? -39.319 -17.192 -16.515 1.00 28.07 51 VAL D O 1
ATOM 3622 N N . ASN D 1 53 ? -40.310 -15.516 -17.629 1.00 29.11 52 ASN D N 1
ATOM 3623 C CA . ASN D 1 53 ? -39.416 -15.574 -18.752 1.00 29.16 52 ASN D CA 1
ATOM 3624 C C . ASN D 1 53 ? -39.473 -14.255 -19.486 1.00 29.71 52 ASN D C 1
ATOM 3625 O O . ASN D 1 53 ? -40.089 -13.295 -18.998 1.00 29.77 52 ASN D O 1
ATOM 3630 N N . GLU D 1 54 ? -38.837 -14.195 -20.653 1.00 30.37 53 GLU D N 1
ATOM 3631 C CA . GLU D 1 54 ? -38.702 -12.921 -21.371 1.00 31.32 53 GLU D CA 1
ATOM 3632 C C . GLU D 1 54 ? -40.028 -12.326 -21.854 1.00 30.77 53 GLU D C 1
ATOM 3633 O O . GLU D 1 54 ? -40.128 -11.108 -22.030 1.00 31.30 53 GLU D O 1
ATOM 3639 N N . ASN D 1 55 ? -41.036 -13.178 -22.026 1.00 29.91 54 ASN D N 1
ATOM 3640 C CA . ASN D 1 55 ? -42.331 -12.770 -22.556 1.00 29.36 54 ASN D CA 1
ATOM 3641 C C . ASN D 1 55 ? -43.492 -12.899 -21.541 1.00 28.86 54 ASN D C 1
ATOM 3642 O O . ASN D 1 55 ? -44.658 -12.852 -21.913 1.00 28.53 54 ASN D O 1
ATOM 3647 N N . LEU D 1 56 ? -43.170 -13.043 -20.260 1.00 28.26 55 LEU D N 1
ATOM 3648 C CA . LEU D 1 56 ? -44.194 -13.170 -19.220 1.00 27.99 55 LEU D CA 1
ATOM 3649 C C . LEU D 1 56 ? -43.684 -12.704 -17.871 1.00 27.64 55 LEU D C 1
ATOM 3650 O O . LEU D 1 56 ? -42.871 -13.385 -17.270 1.00 27.84 55 LEU D O 1
ATOM 3655 N N . TRP D 1 57 ? -44.172 -11.549 -17.406 1.00 27.15 56 TRP D N 1
ATOM 3656 C CA . TRP D 1 57 ? -43.859 -10.999 -16.072 1.00 26.98 56 TRP D CA 1
ATOM 3657 C C . TRP D 1 57 ? -45.110 -10.879 -15.215 1.00 26.83 56 TRP D C 1
ATOM 3658 O O . TRP D 1 57 ? -46.204 -10.868 -15.739 1.00 27.22 56 TRP D O 1
ATOM 3669 N N . PHE D 1 58 ? -44.933 -10.758 -13.901 1.00 27.39 57 PHE D N 1
ATOM 3670 C CA . PHE D 1 58 ? -45.994 -10.299 -12.980 1.00 27.10 57 PHE D CA 1
ATOM 3671 C C . PHE D 1 58 ? -45.686 -8.886 -12.505 1.00 27.27 57 PHE D C 1
ATOM 3672 O O . PHE D 1 58 ? -44.582 -8.596 -12.031 1.00 25.46 57 PHE D O 1
ATOM 3680 N N . VAL D 1 59 ? -46.655 -7.998 -12.662 1.00 27.82 58 VAL D N 1
ATOM 3681 C CA . VAL D 1 59 ? -46.478 -6.615 -12.226 1.00 29.03 58 VAL D CA 1
ATOM 3682 C C . VAL D 1 59 ? -47.604 -6.227 -11.284 1.00 29.19 58 VAL D C 1
ATOM 3683 O O . VAL D 1 59 ? -48.736 -6.645 -11.450 1.00 28.60 58 VAL D O 1
ATOM 3687 N N . ILE D 1 60 ? -47.289 -5.431 -10.276 1.00 29.62 59 ILE D N 1
ATOM 3688 C CA . ILE D 1 60 ? -48.259 -5.122 -9.261 1.00 29.50 59 ILE D CA 1
ATOM 3689 C C . ILE D 1 60 ? -49.105 -3.961 -9.720 1.00 29.21 59 ILE D C 1
AT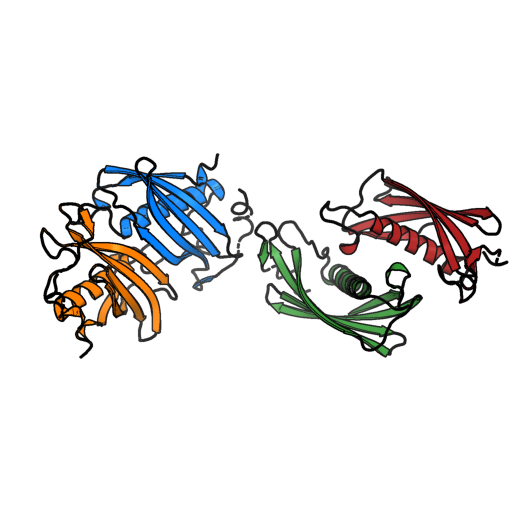OM 3690 O O . ILE D 1 60 ? -48.583 -2.909 -10.071 1.00 28.79 59 ILE D O 1
ATOM 3695 N N . ALA D 1 61 ? -50.418 -4.163 -9.687 1.00 28.81 60 ALA D N 1
ATOM 3696 C CA . ALA D 1 61 ? -51.398 -3.151 -10.093 1.00 28.99 60 ALA D CA 1
ATOM 3697 C C . ALA D 1 61 ? -51.979 -2.348 -8.935 1.00 29.44 60 ALA D C 1
ATOM 3698 O O . ALA D 1 61 ? -52.523 -1.252 -9.139 1.00 29.74 60 ALA D O 1
ATOM 3700 N N . GLU D 1 62 ? -51.912 -2.893 -7.729 1.00 29.49 61 GLU D N 1
ATOM 3701 C CA . GLU D 1 62 ? -52.583 -2.291 -6.589 1.00 30.05 61 GLU D CA 1
ATOM 3702 C C . GLU D 1 62 ? -51.964 -2.889 -5.355 1.00 30.19 61 GLU D C 1
ATOM 3703 O O . GLU D 1 62 ? -51.581 -4.052 -5.370 1.00 30.00 61 GLU D O 1
ATOM 3709 N N . SER D 1 63 ? -51.807 -2.075 -4.313 1.00 30.48 62 SER D N 1
ATOM 3710 C CA . SER D 1 63 ? -51.299 -2.532 -3.008 1.00 30.56 62 SER D CA 1
ATOM 3711 C C . SER D 1 63 ? -52.136 -1.943 -1.875 1.00 30.94 62 SER D C 1
ATOM 3712 O O . SER D 1 63 ? -52.756 -0.883 -2.023 1.00 30.57 62 SER D O 1
ATOM 3715 N N . HIS D 1 64 ? -52.198 -2.676 -0.772 1.00 30.98 63 HIS D N 1
ATOM 3716 C CA . HIS D 1 64 ? -52.907 -2.237 0.421 1.00 31.56 63 HIS D CA 1
ATOM 3717 C C . HIS D 1 64 ? -52.364 -2.952 1.652 1.00 31.42 63 HIS D C 1
ATOM 3718 O O . HIS D 1 64 ? -52.030 -4.142 1.587 1.00 31.73 63 HIS D O 1
ATOM 3725 N N . ALA D 1 65 ? -52.261 -2.209 2.751 1.00 30.42 64 ALA D N 1
ATOM 3726 C CA . ALA D 1 65 ? -51.792 -2.724 4.028 1.00 29.93 64 ALA D CA 1
ATOM 3727 C C . ALA D 1 65 ? -52.328 -1.863 5.158 1.00 29.43 64 ALA D C 1
ATOM 3728 O O . ALA D 1 65 ? -52.480 -0.658 4.999 1.00 29.68 64 ALA D O 1
ATOM 3730 N N . ILE D 1 66 ? -52.683 -2.522 6.255 1.00 28.54 65 ILE D N 1
ATOM 3731 C CA . ILE D 1 66 ? -53.165 -1.886 7.474 1.00 29.07 65 ILE D CA 1
ATOM 3732 C C . ILE D 1 66 ? -52.192 -2.369 8.505 1.00 28.67 65 ILE D C 1
ATOM 3733 O O . ILE D 1 66 ? -51.974 -3.565 8.635 1.00 27.88 65 ILE D O 1
ATOM 3738 N N . TYR D 1 67 ? -51.604 -1.438 9.236 1.00 29.09 66 TYR D N 1
ATOM 3739 C CA . TYR D 1 67 ? -50.520 -1.758 10.141 1.00 29.15 66 TYR D CA 1
ATOM 3740 C C . TYR D 1 67 ? -51.045 -1.608 11.536 1.00 29.57 66 TYR D C 1
ATOM 3741 O O . TYR D 1 67 ? -50.980 -0.518 12.097 1.00 29.26 66 TYR D O 1
ATOM 3750 N N . HIS D 1 68 ? -51.575 -2.708 12.077 1.00 30.09 67 HIS D N 1
ATOM 3751 C CA . HIS D 1 68 ? -52.165 -2.744 13.419 1.00 30.47 67 HIS D CA 1
ATOM 3752 C C . HIS D 1 68 ? -51.118 -2.537 14.524 1.00 31.65 67 HIS D C 1
ATOM 3753 O O . HIS D 1 68 ? -51.330 -1.744 15.444 1.00 31.57 67 HIS D O 1
ATOM 3760 N N . ARG D 1 69 ? -50.010 -3.285 14.446 1.00 32.62 68 ARG D N 1
ATOM 3761 C CA . ARG D 1 69 ? -48.931 -3.192 15.432 1.00 33.24 68 ARG D CA 1
ATOM 3762 C C . ARG D 1 69 ? -47.573 -3.125 14.778 1.00 32.74 68 ARG D C 1
ATOM 3763 O O . ARG D 1 69 ? -47.401 -3.593 13.661 1.00 32.92 68 ARG D O 1
ATOM 3771 N N . PRO D 1 70 ? -46.601 -2.519 15.469 1.00 32.49 69 PRO D N 1
ATOM 3772 C CA . PRO D 1 70 ? -45.305 -2.482 14.856 1.00 32.55 69 PRO D CA 1
ATOM 3773 C C . PRO D 1 70 ? -44.569 -3.790 15.088 1.00 32.23 69 PRO D C 1
ATOM 3774 O O . PRO D 1 70 ? -44.936 -4.561 15.983 1.00 32.19 69 PRO D O 1
ATOM 3778 N N . VAL D 1 71 ? -43.569 -4.047 14.255 1.00 32.03 70 VAL D N 1
ATOM 3779 C CA . VAL D 1 71 ? -42.606 -5.104 14.525 1.00 32.26 70 VAL D CA 1
ATOM 3780 C C . VAL D 1 71 ? -41.231 -4.470 14.549 1.00 32.49 70 VAL D C 1
ATOM 3781 O O . VAL D 1 71 ? -41.023 -3.393 13.977 1.00 32.61 70 VAL D O 1
ATOM 3785 N N . LYS D 1 72 ? -40.306 -5.127 15.244 1.00 32.35 71 LYS D N 1
ATOM 3786 C CA . LYS D 1 72 ? -39.046 -4.510 15.605 1.00 32.33 71 LYS D CA 1
ATOM 3787 C C . LYS D 1 72 ? -37.881 -5.443 15.370 1.00 31.50 71 LYS D C 1
ATOM 3788 O O . LYS D 1 72 ? -38.046 -6.612 15.040 1.00 31.63 71 LYS D O 1
ATOM 3794 N N . LEU D 1 73 ? -36.691 -4.903 15.563 1.00 30.62 72 LEU D N 1
ATOM 3795 C CA . LEU D 1 73 ? -35.461 -5.606 15.281 1.00 30.17 72 LEU D CA 1
ATOM 3796 C C . LEU D 1 73 ? -35.383 -6.919 16.035 1.00 29.92 72 LEU D C 1
ATOM 3797 O O . LEU D 1 73 ? -35.498 -6.926 17.257 1.00 29.64 72 LEU D O 1
ATOM 3802 N N . GLY D 1 74 ? -35.167 -8.010 15.294 1.00 29.55 73 GLY D N 1
ATOM 3803 C CA . GLY D 1 74 ? -34.967 -9.335 15.870 1.00 29.42 73 GLY D CA 1
ATOM 3804 C C . GLY D 1 74 ? -36.220 -10.163 15.979 1.00 29.33 73 GLY D C 1
ATOM 3805 O O . GLY D 1 74 ? -36.152 -11.355 16.197 1.00 29.28 73 GLY D O 1
ATOM 3806 N N . ASP D 1 75 ? -37.369 -9.523 15.854 1.00 30.04 7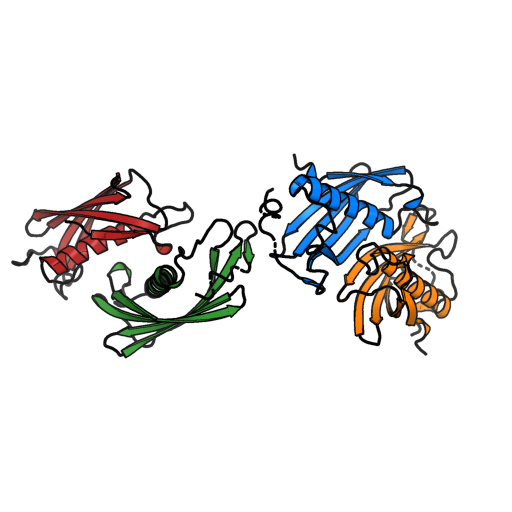4 ASP D N 1
ATOM 3807 C CA . ASP D 1 75 ? -38.645 -10.213 15.897 1.00 30.26 74 ASP D CA 1
ATOM 3808 C C . ASP D 1 75 ? -38.815 -11.265 14.796 1.00 30.57 74 ASP D C 1
ATOM 3809 O O . ASP D 1 75 ? -38.533 -11.010 13.625 1.00 29.75 74 ASP D O 1
ATOM 3814 N N . LYS D 1 76 ? -39.336 -12.422 15.200 1.00 31.00 75 LYS D N 1
ATOM 3815 C CA . LYS D 1 76 ? -39.637 -13.531 14.310 1.00 31.57 75 LYS D CA 1
ATOM 3816 C C . LYS D 1 76 ? -41.065 -13.367 13.821 1.00 30.49 75 LYS D C 1
ATOM 3817 O O . LYS D 1 76 ? -41.980 -13.198 14.618 1.00 29.93 75 LYS D O 1
ATOM 3823 N N . LEU D 1 77 ? -41.239 -13.390 12.507 1.00 30.08 76 LEU D N 1
ATOM 3824 C CA . LEU D 1 77 ? -42.540 -13.158 11.894 1.00 29.30 76 LEU D CA 1
ATOM 3825 C C . LEU D 1 77 ? -43.042 -14.426 11.254 1.00 29.04 76 LEU D C 1
ATOM 3826 O O . LEU D 1 77 ? -42.256 -15.229 10.748 1.00 28.89 76 LEU D O 1
ATOM 3831 N N . THR D 1 78 ? -44.356 -14.604 11.304 1.00 28.48 77 THR D N 1
ATOM 3832 C CA . THR D 1 78 ? -45.032 -15.567 10.469 1.00 28.23 77 THR D CA 1
ATOM 3833 C C . THR D 1 78 ? -45.888 -14.776 9.517 1.00 27.62 77 THR D C 1
ATOM 3834 O O . THR D 1 78 ? -46.604 -13.873 9.935 1.00 27.70 77 THR D O 1
ATOM 3838 N N . VAL D 1 79 ? -45.786 -15.085 8.229 1.00 27.69 78 VAL D N 1
ATOM 3839 C CA . VAL D 1 79 ? -46.647 -14.478 7.205 1.00 27.37 78 VAL D CA 1
ATOM 3840 C C . VAL D 1 79 ? -47.579 -15.567 6.684 1.00 26.76 78 VAL D C 1
ATOM 3841 O O . VAL D 1 79 ? -47.127 -16.659 6.318 1.00 26.04 78 VAL D O 1
ATOM 3845 N N . LEU D 1 80 ? -48.876 -15.263 6.662 1.00 26.15 79 LEU D N 1
ATOM 3846 C CA . LEU D 1 80 ? -49.875 -16.144 6.080 1.00 25.90 79 LEU D CA 1
ATOM 3847 C C . LEU D 1 80 ? -50.256 -15.632 4.699 1.00 25.80 79 LEU D C 1
ATOM 3848 O O . LEU D 1 80 ? -50.610 -14.476 4.542 1.00 26.17 79 LEU D O 1
ATOM 3853 N N . LEU D 1 81 ? -50.175 -16.503 3.704 1.00 25.48 80 LEU D N 1
ATOM 3854 C CA . LEU D 1 81 ? -50.527 -16.172 2.335 1.00 25.50 80 LEU D CA 1
ATOM 3855 C C . LEU D 1 81 ? -51.839 -16.870 1.933 1.00 25.66 80 LEU D C 1
ATOM 3856 O O . LEU D 1 81 ? -51.989 -18.078 2.120 1.00 25.41 80 LEU D O 1
ATOM 3861 N N . ASN D 1 82 ? -52.772 -16.098 1.376 1.00 25.72 81 ASN D N 1
ATOM 3862 C CA . ASN D 1 82 ? -53.963 -16.653 0.733 1.00 25.94 81 ASN D CA 1
ATOM 3863 C C . ASN D 1 82 ? -54.110 -16.073 -0.673 1.00 25.76 81 ASN D C 1
ATOM 3864 O O . ASN D 1 82 ? -54.674 -15.006 -0.836 1.00 26.44 81 ASN D O 1
ATOM 3869 N N . PRO D 1 83 ? -53.605 -16.774 -1.697 1.00 25.81 82 PRO D N 1
ATOM 3870 C CA . PRO D 1 83 ? -53.744 -16.290 -3.079 1.00 25.51 82 PRO D CA 1
ATOM 3871 C C . PRO D 1 83 ? -55.125 -16.511 -3.646 1.00 25.46 82 PRO D C 1
ATOM 3872 O O . PRO D 1 83 ? -55.614 -17.625 -3.590 1.00 25.21 82 PRO D O 1
ATOM 3876 N N . LYS D 1 84 ? -55.757 -15.466 -4.178 1.00 25.35 83 LYS D N 1
ATOM 3877 C CA . LYS D 1 84 ? -57.032 -15.626 -4.858 1.00 25.59 83 LYS D CA 1
ATOM 3878 C C . LYS D 1 84 ? -56.879 -15.283 -6.330 1.00 25.65 83 LYS D C 1
ATOM 3879 O O . LYS D 1 84 ? -56.381 -14.220 -6.689 1.00 24.97 83 LYS D O 1
ATOM 3881 N N . ILE D 1 85 ? -57.297 -16.211 -7.183 1.00 26.11 84 ILE D N 1
ATOM 3882 C CA . ILE D 1 85 ? -57.364 -15.982 -8.619 1.00 26.19 84 ILE D CA 1
ATOM 3883 C C . ILE D 1 85 ? -58.600 -15.134 -8.866 1.00 26.06 84 ILE D C 1
ATOM 3884 O O . ILE D 1 85 ? -59.706 -15.577 -8.586 1.00 26.06 84 ILE D O 1
ATOM 3889 N N . LEU D 1 86 ? -58.404 -13.904 -9.336 1.00 25.76 85 LEU D N 1
ATOM 3890 C CA . LEU D 1 86 ? -59.505 -12.985 -9.587 1.00 25.89 85 LEU D CA 1
ATOM 3891 C C . LEU D 1 86 ? -59.931 -13.076 -11.045 1.00 26.07 85 LEU D C 1
ATOM 3892 O O . LEU D 1 86 ? -61.108 -12.949 -11.355 1.00 26.51 85 LEU D O 1
ATOM 3897 N N . SER D 1 87 ? -5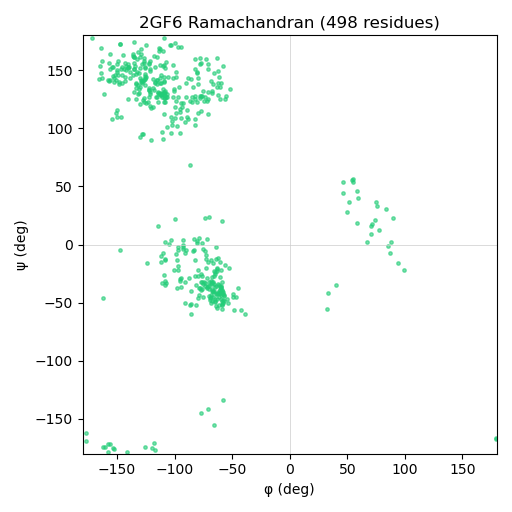8.961 -13.265 -11.938 1.00 26.16 86 SER D N 1
ATOM 3898 C CA . SER D 1 87 ? -59.239 -13.596 -13.328 1.00 26.25 86 SER D CA 1
ATOM 3899 C C . SER D 1 87 ? -58.089 -14.383 -13.954 1.00 26.41 86 SER D C 1
ATOM 3900 O O . SER D 1 87 ? -57.120 -14.731 -13.300 1.00 25.77 86 SER D O 1
ATOM 3903 N N . ASN D 1 88 ? -58.227 -14.647 -15.243 1.00 26.95 87 ASN D N 1
ATOM 3904 C CA . ASN D 1 88 ? -57.225 -15.353 -16.042 1.00 27.30 87 ASN D CA 1
ATOM 3905 C C . ASN D 1 88 ? -55.903 -14.587 -16.127 1.00 26.78 87 ASN D C 1
ATOM 3906 O O . ASN D 1 88 ? -54.864 -15.173 -16.414 1.00 26.21 87 ASN D O 1
ATOM 3911 N N . LYS D 1 89 ? -55.958 -13.281 -15.863 1.00 26.61 88 LYS D N 1
ATOM 3912 C CA . LYS D 1 89 ? -54.782 -12.399 -15.869 1.00 26.43 88 LYS D CA 1
ATOM 3913 C C . LYS D 1 89 ? -54.327 -11.919 -14.469 1.00 26.37 88 LYS D C 1
ATOM 3914 O O . LYS D 1 89 ? -53.223 -11.409 -14.333 1.00 26.77 88 LYS D O 1
ATOM 3920 N N . THR D 1 90 ? -55.149 -12.101 -13.439 1.00 26.58 89 THR D N 1
ATOM 3921 C CA . THR D 1 90 ? -55.051 -11.300 -12.224 1.00 27.05 89 THR D CA 1
ATOM 3922 C C . THR D 1 90 ? -55.107 -12.111 -10.921 1.00 27.43 89 THR D C 1
ATOM 3923 O O . THR D 1 90 ? -56.056 -12.846 -10.669 1.00 27.38 89 THR D O 1
ATOM 3927 N N . ILE D 1 91 ? -54.105 -11.934 -10.067 1.00 28.02 90 ILE D N 1
ATOM 3928 C CA . ILE D 1 91 ? -54.065 -12.635 -8.788 1.00 28.74 90 ILE D CA 1
ATOM 3929 C C . ILE D 1 91 ? -54.019 -11.632 -7.648 1.00 28.44 90 ILE D C 1
ATOM 3930 O O . ILE D 1 91 ? -53.217 -10.704 -7.661 1.00 28.13 90 ILE D O 1
ATOM 3935 N N . LYS D 1 92 ? -54.882 -11.835 -6.664 1.00 28.12 91 LYS D N 1
ATOM 3936 C CA . LYS D 1 92 ? -54.876 -11.047 -5.435 1.00 28.36 91 LYS D CA 1
ATOM 3937 C C . LYS D 1 92 ? -54.169 -11.862 -4.345 1.00 27.95 91 LYS D C 1
ATOM 3938 O O . LYS D 1 92 ? -54.703 -12.853 -3.853 1.00 27.19 91 LYS D O 1
ATOM 3944 N N . PHE D 1 93 ? -52.968 -11.438 -3.970 1.00 27.69 92 PHE D N 1
ATOM 3945 C CA . PHE D 1 93 ? -52.218 -12.103 -2.898 1.00 27.74 92 PHE D CA 1
ATOM 3946 C C . PHE D 1 93 ? -52.552 -11.446 -1.562 1.00 27.82 92 PHE D C 1
ATOM 3947 O O . PHE D 1 93 ? -52.100 -10.349 -1.291 1.00 26.66 92 PHE D O 1
ATOM 3955 N N . GLU D 1 94 ? -53.356 -12.117 -0.745 1.00 28.54 93 GLU D N 1
ATOM 3956 C CA . GLU D 1 94 ? -53.687 -11.616 0.588 1.00 29.54 93 GLU D CA 1
ATOM 3957 C C . GLU D 1 94 ? -52.678 -12.132 1.581 1.00 29.45 93 GLU D C 1
ATOM 3958 O O . GLU D 1 94 ? -52.264 -13.282 1.516 1.00 27.80 93 GLU D O 1
ATOM 3964 N N . PHE D 1 95 ? -52.284 -11.256 2.497 1.00 30.20 94 PHE D N 1
ATOM 3965 C CA . PHE D 1 95 ? -51.340 -11.620 3.515 1.00 31.11 94 PHE D CA 1
ATOM 3966 C C . PHE D 1 95 ? -51.699 -11.063 4.894 1.00 31.18 94 PHE D C 1
ATOM 3967 O O . PHE D 1 95 ? -52.289 -9.995 5.031 1.00 31.77 94 PHE D O 1
ATOM 3975 N N . LYS D 1 96 ? -51.330 -11.818 5.912 1.00 31.35 95 LYS D N 1
ATOM 3976 C CA . LYS D 1 96 ? -51.371 -11.366 7.294 1.00 31.15 95 LYS D CA 1
ATOM 3977 C C . LYS D 1 96 ? -49.991 -11.649 7.894 1.00 30.85 95 LYS D C 1
ATOM 3978 O O . LYS D 1 96 ? -49.394 -12.682 7.623 1.00 31.05 95 LYS D O 1
ATOM 3984 N N . VAL D 1 97 ? -49.495 -10.734 8.708 1.00 30.32 96 VAL D N 1
ATOM 3985 C CA . VAL D 1 97 ? -48.238 -10.918 9.420 1.00 29.92 96 VAL D CA 1
ATOM 3986 C C . VAL D 1 97 ? -48.497 -11.086 10.915 1.00 29.80 96 VAL D C 1
ATOM 3987 O O . VAL D 1 97 ? -49.212 -10.286 11.514 1.00 28.29 96 VAL D O 1
ATOM 3991 N N . LEU D 1 98 ? -47.905 -12.141 11.485 1.00 30.23 97 LEU D N 1
ATOM 3992 C CA . LEU D 1 98 ? -48.000 -12.458 12.912 1.00 30.78 97 LEU D CA 1
ATOM 3993 C C . LEU D 1 98 ? -46.654 -12.298 13.636 1.00 31.12 97 LEU D C 1
ATOM 3994 O O . LEU D 1 98 ? -45.603 -12.635 13.104 1.00 30.36 97 LEU D O 1
ATOM 3999 N N . LYS D 1 99 ? -46.701 -11.730 14.841 1.00 32.35 98 LYS D N 1
ATOM 4000 C CA . LYS D 1 99 ? -45.549 -11.694 15.760 1.00 33.59 98 LYS D CA 1
ATOM 4001 C C . LYS D 1 99 ? -45.980 -12.173 17.141 1.00 33.59 98 LYS D C 1
ATOM 4002 O O . LYS D 1 99 ? -46.876 -11.598 17.759 1.00 33.72 98 LYS D O 1
ATOM 4008 N N . ASP D 1 100 ? -45.328 -13.233 17.605 1.00 34.10 99 ASP D N 1
ATOM 4009 C CA . ASP D 1 100 ? -45.718 -13.922 18.818 1.00 34.32 99 ASP D CA 1
ATOM 4010 C C . ASP D 1 100 ? -47.223 -14.147 18.817 1.00 34.09 99 ASP D C 1
ATOM 4011 O O . ASP D 1 100 ? -47.920 -13.737 19.742 1.00 34.39 99 ASP D O 1
ATOM 4016 N N . GLY D 1 101 ? -47.721 -14.758 17.747 1.00 33.45 100 GLY D N 1
ATOM 4017 C CA . GLY D 1 101 ? -49.137 -15.102 17.640 1.00 32.89 100 GLY D CA 1
ATOM 4018 C C . GLY D 1 101 ? -50.119 -13.948 17.548 1.00 32.29 100 GLY D C 1
ATOM 4019 O O . GLY D 1 101 ? -51.319 -14.183 17.499 1.00 32.11 100 GLY D O 1
ATOM 4020 N N . GLU D 1 102 ? -49.621 -12.710 17.530 1.00 31.88 101 GLU D N 1
ATOM 4021 C CA . GLU D 1 102 ? -50.452 -11.500 17.363 1.00 31.89 101 GLU D CA 1
ATOM 4022 C C . GLU D 1 102 ? -50.483 -11.052 15.902 1.00 30.83 101 GLU D C 1
ATOM 4023 O O . GLU D 1 102 ? -49.440 -11.005 15.254 1.00 30.54 101 GLU D O 1
ATOM 4029 N N . LEU D 1 103 ? -51.667 -10.694 15.400 1.00 29.87 102 LEU D N 1
ATOM 4030 C CA . LEU D 1 103 ? -51.798 -10.080 14.075 1.00 29.44 102 LEU D CA 1
ATOM 4031 C C . LEU D 1 103 ? -51.239 -8.652 14.112 1.00 29.13 102 LEU D C 1
ATOM 4032 O O . LEU D 1 103 ? -51.805 -7.794 14.785 1.00 29.70 102 LEU D O 1
ATOM 4037 N N . THR D 1 104 ? -50.130 -8.404 13.416 1.00 28.75 103 THR D N 1
ATOM 4038 C CA . THR D 1 104 ? -49.512 -7.068 13.353 1.00 28.62 103 THR D CA 1
ATOM 4039 C C . THR D 1 104 ? -49.932 -6.253 12.108 1.00 29.22 103 THR D C 1
ATOM 4040 O O . THR D 1 104 ? -49.966 -5.014 12.133 1.00 28.96 103 THR D O 1
ATOM 4044 N N . THR D 1 105 ? -50.224 -6.964 11.016 1.00 29.79 104 THR D N 1
ATOM 4045 C CA . THR D 1 105 ? -50.405 -6.363 9.690 1.00 29.68 104 THR D CA 1
ATOM 4046 C C . THR D 1 105 ? -51.261 -7.292 8.878 1.00 29.24 104 THR D C 1
ATOM 4047 O O . THR D 1 105 ? -51.251 -8.495 9.084 1.00 28.87 104 THR D O 1
ATOM 4051 N N . GLU D 1 106 ? -52.006 -6.718 7.946 1.00 29.44 105 GLU D N 1
ATOM 4052 C CA . GLU D 1 106 ? -52.661 -7.478 6.895 1.00 29.11 105 GLU D CA 1
ATOM 4053 C C . GLU D 1 106 ? -52.889 -6.582 5.692 1.00 28.29 105 GLU D C 1
ATOM 4054 O O . GLU D 1 106 ? -53.004 -5.373 5.801 1.00 28.20 105 GLU D O 1
ATOM 4060 N N . GLY D 1 107 ? -52.937 -7.186 4.531 1.00 27.32 106 GLY D N 1
ATOM 4061 C CA . GLY D 1 107 ? -52.919 -6.410 3.328 1.00 27.72 106 GLY D CA 1
ATOM 4062 C C . GLY D 1 107 ? -52.959 -7.322 2.135 1.00 27.62 106 GLY D C 1
ATOM 4063 O O . GLY D 1 107 ? -53.261 -8.503 2.280 1.00 26.12 106 GLY D O 1
ATOM 4064 N N . TYR D 1 108 ? -52.667 -6.763 0.966 1.00 27.86 107 TYR D N 1
ATOM 4065 C CA . TYR D 1 108 ? -52.707 -7.532 -0.270 1.00 28.42 107 TYR D CA 1
ATOM 4066 C C . TYR D 1 108 ? -51.987 -6.779 -1.357 1.00 29.17 107 TYR D C 1
ATOM 4067 O O . TYR D 1 108 ? -51.855 -5.562 -1.284 1.00 29.36 107 TYR D O 1
ATOM 4076 N N . VAL D 1 109 ? -51.475 -7.529 -2.335 1.00 29.81 108 VAL D N 1
ATOM 4077 C CA . VAL D 1 109 ? -51.071 -6.968 -3.617 1.00 30.45 108 VAL D CA 1
ATOM 4078 C C . VAL D 1 109 ? -51.765 -7.713 -4.751 1.00 29.85 108 VAL D C 1
ATOM 4079 O O . VAL D 1 109 ? -51.869 -8.928 -4.737 1.00 29.04 108 VAL D O 1
ATOM 4083 N N . ILE D 1 110 ? -52.245 -6.953 -5.718 1.00 30.01 109 ILE D N 1
ATOM 4084 C CA . ILE D 1 110 ? -52.894 -7.503 -6.886 1.00 30.14 109 ILE D CA 1
ATOM 4085 C C . ILE D 1 110 ? -51.852 -7.514 -7.968 1.00 30.13 109 ILE D C 1
ATOM 4086 O O . ILE D 1 110 ? -51.273 -6.472 -8.276 1.00 31.08 109 ILE D O 1
ATOM 4091 N N . GLN D 1 111 ? -51.619 -8.700 -8.530 1.00 29.69 110 GLN D N 1
ATOM 4092 C CA . GLN D 1 111 ? -50.590 -8.935 -9.536 1.00 29.06 110 GLN D CA 1
ATOM 4093 C C . GLN D 1 111 ? -51.256 -9.245 -10.867 1.00 28.20 110 GLN D C 1
ATOM 4094 O O . GLN D 1 111 ? -52.221 -9.994 -10.919 1.00 27.71 110 GLN D O 1
ATOM 4100 N N . ILE D 1 112 ? -50.701 -8.695 -11.941 1.00 27.69 111 ILE D N 1
ATOM 4101 C CA . ILE D 1 112 ? -51.186 -8.939 -13.285 1.00 26.84 111 ILE D CA 1
ATOM 4102 C C . ILE D 1 112 ? -50.076 -9.510 -14.135 1.00 26.69 111 ILE D C 1
ATOM 4103 O O . ILE D 1 112 ? -48.962 -9.004 -14.113 1.00 26.61 111 ILE D O 1
ATOM 4108 N N . ALA D 1 113 ? -50.407 -10.572 -14.866 1.00 26.21 112 ALA D N 1
ATOM 4109 C CA . ALA D 1 113 ? -49.519 -11.211 -15.805 1.00 26.41 112 ALA D CA 1
ATOM 4110 C C . ALA D 1 113 ? -49.482 -10.381 -17.063 1.00 26.66 112 ALA D C 1
ATOM 4111 O O . ALA D 1 113 ? -50.515 -10.075 -17.636 1.00 26.52 112 ALA D O 1
ATOM 4113 N N . ILE D 1 114 ? -48.281 -10.031 -17.505 1.00 27.72 113 ILE D N 1
ATOM 4114 C CA . ILE D 1 114 ? -48.121 -9.261 -18.734 1.00 28.12 113 ILE D CA 1
ATOM 4115 C C . ILE D 1 114 ? -47.063 -9.815 -19.668 1.00 27.88 113 ILE D C 1
ATOM 4116 O O . ILE D 1 114 ? -46.163 -10.552 -19.264 1.00 27.70 113 ILE D O 1
ATOM 4121 N N . ASN D 1 115 ? -47.182 -9.412 -20.927 1.00 27.76 114 ASN D N 1
ATOM 4122 C CA . ASN D 1 115 ? -46.137 -9.590 -21.919 1.00 27.62 114 ASN D CA 1
ATOM 4123 C C . ASN D 1 115 ? -45.316 -8.290 -21.953 1.00 27.74 114 ASN D C 1
ATOM 4124 O O . ASN D 1 115 ? -45.813 -7.247 -22.415 1.00 27.94 114 ASN D O 1
ATOM 4129 N N . PRO D 1 116 ? -44.067 -8.332 -21.438 1.00 27.76 115 PRO D N 1
ATOM 4130 C CA . PRO D 1 116 ? -43.300 -7.096 -21.277 1.00 27.74 115 PRO D CA 1
ATOM 4131 C C . PRO D 1 116 ? -42.819 -6.483 -22.609 1.00 28.25 115 PRO D C 1
ATOM 4132 O O . PRO D 1 116 ? -42.423 -5.320 -22.632 1.00 28.14 115 PRO D O 1
ATOM 4136 N N . LYS D 1 117 ? -42.856 -7.250 -23.690 1.00 27.87 116 LYS D N 1
ATOM 4137 C CA . LYS D 1 117 ? -42.355 -6.776 -24.967 1.00 28.38 116 LYS D CA 1
ATOM 4138 C C . LYS D 1 117 ? -43.312 -5.766 -25.562 1.00 28.36 116 LYS D C 1
ATOM 4139 O O . LYS D 1 117 ? -42.885 -4.816 -26.196 1.00 27.96 116 LYS D O 1
ATOM 4145 N N . ILE D 1 118 ? -44.607 -5.990 -25.346 1.00 28.73 117 ILE D N 1
ATOM 4146 C CA . ILE D 1 118 ? -45.676 -5.080 -25.790 1.00 28.62 117 ILE D CA 1
ATOM 4147 C C . ILE D 1 118 ? -46.376 -4.344 -24.649 1.00 29.23 117 ILE D C 1
ATOM 4148 O O . ILE D 1 118 ? -47.193 -3.457 -24.889 1.00 29.09 117 ILE D O 1
ATOM 4153 N N . TRP D 1 119 ? -46.053 -4.712 -23.411 1.00 30.44 118 TRP D N 1
ATOM 4154 C CA . TRP D 1 119 ? -46.663 -4.127 -22.211 1.00 30.76 118 TRP D CA 1
ATOM 4155 C C . TRP D 1 119 ? -48.185 -4.194 -22.211 1.00 31.51 118 TRP D C 1
ATOM 4156 O O . TRP D 1 119 ? -48.904 -3.201 -22.041 1.00 30.83 118 TRP D O 1
ATOM 4167 N N . LYS D 1 120 ? -48.655 -5.424 -22.363 1.00 32.40 119 LYS D N 1
ATOM 4168 C CA . LYS D 1 120 ? -50.063 -5.725 -22.473 1.00 32.94 119 LYS D CA 1
ATOM 4169 C C . LYS D 1 120 ? -50.304 -6.926 -21.586 1.00 32.50 119 LYS D C 1
ATOM 4170 O O . LYS D 1 120 ? -49.567 -7.902 -21.656 1.00 32.52 119 LYS D O 1
ATOM 4176 N N . SER D 1 121 ? -51.326 -6.865 -20.745 1.00 32.25 120 SER D N 1
ATOM 4177 C CA . SER D 1 121 ? -51.687 -8.016 -19.936 1.00 32.05 120 SER D CA 1
ATOM 4178 C C . SER D 1 121 ? -52.007 -9.243 -20.825 1.00 32.55 120 SER D C 1
ATOM 4179 O O . SER D 1 121 ? -52.368 -9.114 -21.998 1.00 31.36 120 SER D O 1
ATOM 4182 N N . THR D 1 122 ? -51.809 -10.423 -20.256 1.00 33.69 121 THR D N 1
ATOM 4183 C CA . THR D 1 122 ? -51.901 -11.679 -20.978 1.00 34.79 121 THR D CA 1
ATOM 4184 C C . THR D 1 122 ? -52.358 -12.775 -20.020 1.00 37.04 121 THR D C 1
ATOM 4185 O O . THR D 1 122 ? -52.181 -12.694 -18.803 1.00 36.69 121 THR D O 1
ATOM 4189 N N . GLU D 1 123 ? -52.955 -13.802 -20.601 1.00 40.08 122 GLU D N 1
ATOM 4190 C CA . GLU D 1 123 ? -53.505 -14.911 -19.854 1.00 42.58 122 GLU D CA 1
ATOM 4191 C C . GLU D 1 123 ? -52.368 -15.660 -19.179 1.00 44.53 122 GLU D C 1
ATOM 4192 O O . GLU D 1 123 ? -51.388 -16.038 -19.815 1.00 44.93 122 GLU D O 1
ATOM 4206 N N . PRO D 1 125 ? -50.509 -18.886 -17.490 1.00 51.12 124 PRO D N 1
ATOM 4207 C CA . PRO D 1 125 ? -50.342 -20.197 -18.117 1.00 51.89 124 PRO D CA 1
ATOM 4208 C C . PRO D 1 125 ? -51.300 -21.233 -17.545 1.00 52.66 124 PRO D C 1
ATOM 4209 O O . PRO D 1 125 ? -51.989 -20.972 -16.547 1.00 52.97 124 PRO D O 1
ATOM 4213 N N . LYS D 1 126 ? -51.327 -22.404 -18.171 1.00 53.34 125 LYS D N 1
ATOM 4214 C CA . LYS D 1 126 ? -52.060 -23.539 -17.634 1.00 53.86 125 LYS D CA 1
ATOM 4215 C C . LYS D 1 126 ? -51.105 -24.244 -16.665 1.00 54.35 125 LYS D C 1
ATOM 4216 O O . LYS D 1 126 ? -50.636 -25.352 -16.917 1.00 54.25 125 LYS D O 1
ATOM 4220 N N . GLU D 1 127 ? -50.825 -23.561 -15.555 1.00 54.93 126 GLU D N 1
ATOM 4221 C CA . GLU D 1 127 ? -49.744 -23.925 -14.637 1.00 55.57 126 GLU D CA 1
ATOM 4222 C C . GLU D 1 127 ? -49.932 -23.254 -13.276 1.00 56.22 126 GLU D C 1
ATOM 4223 O O . GLU D 1 127 ? -49.784 -23.893 -12.233 1.00 56.39 126 GLU D O 1
ATOM 4225 N N . ILE D 1 128 ? -50.236 -21.960 -13.278 1.00 56.94 127 ILE D N 1
ATOM 4226 C CA . ILE D 1 128 ? -50.678 -21.300 -12.055 1.00 57.54 127 ILE D CA 1
ATOM 4227 C C . ILE D 1 128 ? -52.031 -21.894 -11.655 1.00 58.22 127 ILE D C 1
ATOM 4228 O O . ILE D 1 128 ? -52.258 -22.246 -10.490 1.00 58.15 127 ILE D O 1
#